Protein 9DP5 (pdb70)

InterPro domains:
  IPR002466 Adenosine deaminase/editase [PF02137] (550-855)
  IPR002466 Adenosine deaminase/editase [PS50141] (550-861)
  IPR002466 Adenosine deaminase/editase [SM00552] (503-862)
  IPR014720 Double-stranded RNA-binding domain [PS50137] (30-87)
  IPR014720 Double-stranded RNA-binding domain [PS50137] (182-218)
  IPR014720 Double-stranded RNA-binding domain [PS50137] (241-313)
  IPR014720 Double-stranded RNA-binding domain [PS50137] (417-479)
  IPR014720 Double-stranded RNA-binding domain [SM00358] (31-88)
  IPR014720 Double-stranded RNA-binding domain [SM00358] (157-217)
  IPR014720 Double-stranded RNA-binding domain [SM00358] (248-312)
  IPR014720 Double-stranded RNA-binding domain [SM00358] (328-389)
  IPR014720 Double-stranded RNA-binding domain [SM00358] (418-478)

Sequence (699 aa):
KNEISAEFSDSIADAVQNRFAALLQDENQSKVIAAFVLCIYEGEDVAPKLKVISIGTGTKCISGEQIGQKGETLNDCHGEIIACRGFRRQFLYDELVKSLQKKTDVIFKSKGNGKFVLKPNIKVYLYINTAPCGDGRRVFSLHVNKTAGMLRTKIENGQGTIPVPEERLRTMSCSDKILKWNVLGVQGALLSLFIEPIYLHGIVVGLHYNYDTLKRALIKRIAKMDSFSQPYQLNLPSLGHPSKIDAVRDTSKSTSNSFNWYYGQNTVEAVNSITGQTVIQTPSRLCKLAFFDKLRLVISLSSNRFAFQTYHDAKMLAKEYQSTKEYFFKALSESLCGKWIGKPYEHDMFGYDEPKNEISAEFSDSIADAVQNRFAALLNQSKVIAAFVLCIYEGEDVAPKLKVISIGTGTKCISGEQIGQKGETLNDCHGEIIACRGFRQFLYDELVKSLQKKTDVIFKSKGNGKFVLKPNIKVYLYINTAPCGDGRVFSLHKTAGMLRTKIENGQGTIPVPEGERLRTMSCSDKILKWNVLGVQGALLSLFIEPIYLHGIVVGLHYNYDTLKRALIKRIAKMDSFSQPYQLNLPSLGHPSKIDAVRDTSKSTSNSFNWYYGQNTVEAVNSITGQTVIQTPSRLCKLAFFDKLRLVISLSSNRFAFQTYHDAKMLAKEYQSTKEYFFKALSESLCGKWIGKPYEHDMFGY

Solvent-accessible surface area: 30904 Å² total; per-residue (Å²): 164,80,74,22,58,52,132,43,0,50,49,0,15,81,22,4,97,95,86,18,72,70,38,41,89,114,81,97,137,24,71,6,26,0,0,0,0,2,0,28,61,138,25,168,129,81,88,30,135,44,75,11,1,0,3,0,1,4,8,13,5,13,37,42,131,77,34,21,125,139,4,40,18,3,27,5,0,10,0,2,9,0,0,0,38,2,1,41,5,6,0,3,37,15,0,17,82,12,38,80,181,106,124,138,19,16,5,96,84,98,82,87,78,52,30,40,28,61,94,59,13,65,2,11,0,17,0,12,6,0,0,2,0,0,0,54,0,23,22,115,166,77,78,128,7,13,10,13,0,0,1,12,61,146,39,2,71,20,0,49,13,2,79,152,178,194,91,68,11,5,0,0,0,0,42,0,1,47,20,0,0,0,2,2,2,18,6,10,2,4,29,16,1,13,18,5,36,1,81,0,0,0,0,2,11,73,13,53,24,79,5,0,80,49,0,0,10,89,20,16,67,89,2,105,87,48,81,167,37,6,90,45,14,110,4,20,1,0,32,3,57,182,50,67,47,70,132,121,100,112,146,22,24,43,51,0,42,2,16,7,97,64,51,158,74,43,26,27,0,46,1,60,37,0,40,16,85,132,144,53,60,3,40,0,2,35,32,20,10,1,58,35,1,75,72,0,32,87,77,23,119,101,220,57,92,47,154,22,11,22,45,0,54,97,72,6,168,83,13,13,68,11,42,98,46,0,43,100,0,0,31,90,43,135,9,8,143,39,30,45,53,43,134,110,45,18,86,17,36,191,164,157,63,124,66,76,21,51,18,2,27,0,2,0,0,16,5,16,4,82,30,93,26,65,76,41,82,132,104,18,59,15,25,0,0,0,0,2,0,31,48,145,28,127,35,42,9,11,140,26,92,13,0,0,5,0,0,3,13,37,4,12,42,25,137,78,40,37,103,108,4,55,17,2,28,5,0,11,0,5,11,0,0,3,53,1,1,53,4,6,0,3,37,13,0,19,72,11,42,84,187,105,125,125,16,16,4,97,83,103,73,82,48,47,31,38,28,64,94,59,12,67,1,12,0,16,0,11,3,4,0,18,5,0,0,79,28,117,51,184,122,140,63,30,9,42,0,29,0,7,48,135,27,4,82,40,19,73,47,7,64,210,93,78,99,55,55,11,4,0,0,0,0,41,0,2,44,13,3,5,0,1,0,2,4,5,10,1,4,19,7,1,20,19,5,35,2,84,0,0,0,0,1,28,85,44,66,15,106,5,0,36,38,0,0,5,77,23,3,91,64,2,111,95,43,76,141,39,4,61,44,17,111,3,14,0,0,74,2,36,63,76,95,78,49,52,111,80,129,54,34,44,36,58,0,64,2,14,8,100,64,51,159,75,54,25,26,0,51,1,63,37,0,39,13,78,126,155,54,59,2,42,0,2,32,42,21,9,4,63,36,0,110,70,0,38,91,69,19,109,67,233,48,88,50,115,19,11,18,55,0,53,71,53,6,150,89,11,10,66,9,47,104,72,0,50,130,7,0,23,137,50,146,8,18,124,39,33,40,56,42,129,108,38,17,96,11,26,201

B-factor: mean 54.55, std 26.07, range [22.96, 154.99]

Nearest PDB structures (foldseek):
  1zy7-assembly2_B  TM=9.097E-01  e=3.286E-39  Homo sapiens
  7kfn-assembly1_D  TM=9.140E-01  e=6.402E-39  Homo sapiens
  8e0f-assembly1_B  TM=9.165E-01  e=2.289E-37  Homo sapiens
  1zy7-assembly1_A  TM=9.169E-01  e=3.499E-37  Homo sapiens
  9d5k-assembly1_B  TM=9.097E-01  e=2.028E-37  Homo sapiens

Structure (mmCIF, N/CA/C/O backbone):
data_9DP5
#
_entry.id   9DP5
#
_cell.length_a   49.400
_cell.length_b   49.440
_cell.length_c   83.040
_cell.angle_alpha   83.109
_cell.angle_beta   80.171
_cell.angle_gamma   71.060
#
_symmetry.space_group_name_H-M   'P 1'
#
loop_
_entity.id
_entity.type
_entity.pdbx_description
1 polymer 'Double-stranded RNA-specific editase Adar-like'
2 non-polymer 'ZINC ION'
3 non-polymer 'INOSITOL HEXAKISPHOSPHATE'
4 non-polymer 1,2-ETHANEDIOL
5 non-polymer 'CHLORIDE ION'
6 water water
#
loop_
_atom_site.group_PDB
_atom_site.id
_atom_site.type_symbol
_atom_site.label_atom_id
_atom_site.label_alt_id
_atom_site.label_comp_id
_atom_site.label_asym_id
_atom_site.label_entity_id
_atom_site.label_seq_id
_atom_site.pdbx_PDB_ins_code
_atom_site.Cartn_x
_atom_site.Cartn_y
_atom_site.Cartn_z
_atom_site.occupancy
_atom_site.B_iso_or_equiv
_atom_site.auth_seq_id
_atom_site.auth_comp_id
_atom_site.auth_asym_id
_atom_site.auth_atom_id
_atom_site.pdbx_PDB_model_num
ATOM 1 N N . LYS A 1 6 ? -7.802 13.999 73.350 1.000 83.978 497 LYS A N 1
ATOM 2 C CA . LYS A 1 6 ? -6.345 14.308 73.411 1.000 79.421 497 LYS A CA 1
ATOM 3 C C . LYS A 1 6 ? -5.980 14.856 74.790 1.000 76.273 497 LYS A C 1
ATOM 4 O O . LYS A 1 6 ? -5.487 14.108 75.623 1.000 91.069 497 LYS A O 1
ATOM 10 N N . ASN A 1 7 ? -6.202 16.152 75.034 1.000 66.729 498 ASN A N 1
ATOM 11 C CA . ASN A 1 7 ? -5.988 16.757 76.343 1.000 56.002 498 ASN A CA 1
ATOM 12 C C . ASN A 1 7 ? -4.536 17.228 76.497 1.000 48.329 498 ASN A C 1
ATOM 13 O O . ASN A 1 7 ? -3.822 16.902 77.472 1.000 46.699 498 ASN A O 1
ATOM 18 N N . GLU A 1 8 ? -4.136 18.075 75.541 1.000 43.089 499 GLU A N 1
ATOM 19 C CA . GLU A 1 8 ? -2.784 18.594 75.451 1.000 38.805 499 GLU A CA 1
ATOM 20 C C . GLU A 1 8 ? -2.837 20.097 75.696 1.000 36.001 499 GLU A C 1
ATOM 21 O O . GLU A 1 8 ? -3.662 20.796 75.107 1.000 38.831 499 GLU A O 1
ATOM 27 N N . ILE A 1 9 ? -1.994 20.584 76.606 1.000 31.362 500 ILE A N 1
ATOM 28 C CA . ILE A 1 9 ? -1.799 22.005 76.809 1.000 30.187 500 ILE A CA 1
ATOM 29 C C . ILE A 1 9 ? -1.265 22.627 75.508 1.000 29.668 500 ILE A C 1
ATOM 30 O O . ILE A 1 9 ? -0.409 22.049 74.840 1.000 31.392 500 ILE A O 1
ATOM 35 N N . SER A 1 10 ? -1.706 23.833 75.167 1.000 29.043 501 SER A N 1
ATOM 36 C CA . SER A 1 10 ? -1.230 24.512 73.968 1.000 29.465 501 SER A CA 1
ATOM 37 C C . SER A 1 10 ? 0.258 24.815 74.089 1.000 28.264 501 SER A C 1
ATOM 38 O O . SER A 1 10 ? 0.792 24.998 75.179 1.000 25.911 501 SER A O 1
ATOM 41 N N . ALA A 1 11 ? 0.926 24.975 72.949 1.000 29.047 502 ALA A N 1
ATOM 42 C CA . ALA A 1 11 ? 2.328 25.352 72.957 1.000 28.742 502 ALA A CA 1
ATOM 43 C C . ALA A 1 11 ? 2.502 26.704 73.626 1.000 28.442 502 ALA A C 1
ATOM 44 O O . ALA A 1 11 ? 3.505 26.914 74.298 1.000 29.062 502 ALA A O 1
ATOM 46 N N . GLU A 1 12 ? 1.566 27.628 73.411 1.000 28.785 503 GLU A N 1
ATOM 47 C CA . GLU A 1 12 ? 1.727 28.971 73.957 1.000 29.590 503 GLU A CA 1
ATOM 48 C C . GLU A 1 12 ? 1.722 28.901 75.482 1.000 28.460 503 GLU A C 1
ATOM 49 O O . GLU A 1 12 ? 2.557 29.535 76.140 1.000 28.767 503 GLU A O 1
ATOM 55 N N . PHE A 1 13 ? 0.817 28.100 76.050 1.000 29.078 504 PHE A N 1
ATOM 56 C CA . PHE A 1 13 ? 0.718 28.033 77.520 1.000 29.179 504 PHE A CA 1
ATOM 57 C C . PHE A 1 13 ? 1.896 27.236 78.100 1.000 26.411 504 PHE A C 1
ATOM 58 O O . PHE A 1 13 ? 2.515 27.627 79.097 1.000 25.663 504 PHE A O 1
ATOM 66 N N . SER A 1 14 ? 2.337 26.182 77.416 1.000 26.105 505 SER A N 1
ATOM 67 C CA . SER A 1 14 ? 3.523 25.450 77.879 1.000 25.380 505 SER A CA 1
ATOM 68 C C . SER A 1 14 ? 4.761 26.343 77.865 1.000 26.643 505 SER A C 1
ATOM 69 O O . SER A 1 14 ? 5.593 26.265 78.765 1.000 26.251 505 SER A O 1
ATOM 72 N N . ASP A 1 15 ? 4.888 27.188 76.824 1.000 27.688 506 ASP A N 1
ATOM 73 C CA . ASP A 1 15 ? 5.976 28.152 76.754 1.000 29.477 506 ASP A CA 1
ATOM 74 C C . ASP A 1 15 ? 5.867 29.200 77.853 1.000 28.934 506 ASP A C 1
ATOM 75 O O . ASP A 1 15 ? 6.871 29.623 78.416 1.000 28.458 506 ASP A O 1
ATOM 80 N N . SER A 1 16 ? 4.627 29.597 78.177 1.000 29.477 507 SER A N 1
ATOM 81 C CA . SER A 1 16 ? 4.423 30.496 79.306 1.000 29.999 507 SER A CA 1
ATOM 82 C C . SER A 1 16 ? 4.978 29.860 80.593 1.000 30.222 507 SER A C 1
ATOM 83 O O . SER A 1 16 ? 5.717 30.500 81.350 1.000 31.445 507 SER A O 1
ATOM 86 N N . ILE A 1 17 ? 4.641 28.592 80.853 1.000 29.969 508 ILE A N 1
ATOM 87 C CA .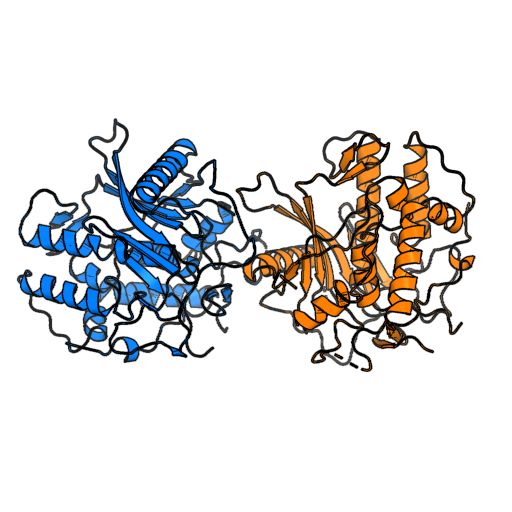 ILE A 1 17 ? 5.107 27.928 82.077 1.000 29.202 508 ILE A CA 1
ATOM 88 C C . ILE A 1 17 ? 6.630 27.804 82.050 1.000 29.548 508 ILE A C 1
ATOM 89 O O . ILE A 1 17 ? 7.282 28.170 83.023 1.000 28.160 508 ILE A O 1
ATOM 94 N N . ALA A 1 18 ? 7.184 27.356 80.907 1.000 29.812 509 ALA A N 1
ATOM 95 C CA . ALA A 1 18 ? 8.621 27.167 80.804 1.000 31.058 509 ALA A CA 1
ATOM 96 C C . ALA A 1 18 ? 9.360 28.489 80.964 1.000 32.510 509 ALA A C 1
ATOM 97 O O . ALA A 1 18 ? 10.400 28.532 81.614 1.000 32.815 509 ALA A O 1
ATOM 99 N N . ASP A 1 19 ? 8.803 29.565 80.404 1.000 34.428 510 ASP A N 1
ATOM 100 C CA . ASP A 1 19 ? 9.397 30.894 80.517 1.000 36.732 510 ASP A CA 1
ATOM 101 C C . ASP A 1 19 ? 9.471 31.337 81.980 1.000 33.872 510 ASP A C 1
ATOM 102 O O . ASP A 1 19 ? 10.466 31.899 82.403 1.000 33.476 510 ASP A O 1
ATOM 107 N N . ALA A 1 20 ? 8.392 31.142 82.747 1.000 32.685 511 ALA A N 1
ATOM 108 C CA . ALA A 1 20 ? 8.377 31.599 84.135 1.000 32.309 511 ALA A CA 1
ATOM 109 C C . ALA A 1 20 ? 9.407 30.820 84.956 1.000 31.851 511 ALA A C 1
ATOM 110 O O . ALA A 1 20 ? 10.108 31.413 85.792 1.000 32.294 511 ALA A O 1
ATOM 112 N N . VAL A 1 21 ? 9.543 29.511 84.679 1.000 30.255 512 VAL A N 1
ATOM 113 C CA . VAL A 1 21 ? 10.537 28.709 85.375 1.000 31.670 512 VAL A CA 1
ATOM 114 C C . VAL A 1 21 ? 11.939 29.198 85.021 1.000 34.759 512 VAL A C 1
ATOM 115 O O . VAL A 1 21 ? 12.775 29.345 85.908 1.000 35.863 512 VAL A O 1
ATOM 119 N N . GLN A 1 22 ? 12.180 29.462 83.730 1.000 37.339 513 GLN A N 1
ATOM 120 C CA . GLN A 1 22 ? 13.460 29.986 83.267 1.000 43.083 513 GLN A CA 1
ATOM 121 C C . GLN A 1 22 ? 13.788 31.297 83.987 1.000 44.470 513 GLN A C 1
ATOM 122 O O . GLN A 1 22 ? 14.901 31.474 84.465 1.000 44.633 513 GLN A O 1
ATOM 128 N N . ASN A 1 23 ? 12.826 32.218 84.098 1.000 44.720 514 ASN A N 1
ATOM 129 C CA . ASN A 1 23 ? 13.111 33.510 84.714 1.000 48.484 514 ASN A CA 1
ATOM 130 C C . ASN A 1 23 ? 13.488 33.359 86.192 1.000 46.672 514 ASN A C 1
ATOM 131 O O . ASN A 1 23 ? 14.416 34.000 86.672 1.000 46.197 514 ASN A O 1
ATOM 136 N N . ARG A 1 24 ? 12.763 32.507 86.922 1.000 45.754 515 ARG A N 1
ATOM 137 C CA . ARG A 1 24 ? 13.004 32.328 88.346 1.000 46.641 515 ARG A CA 1
ATOM 138 C C . ARG A 1 24 ? 14.369 31.666 88.539 1.000 46.849 515 ARG A C 1
ATOM 139 O O . ARG A 1 24 ? 15.152 32.085 89.388 1.000 48.169 515 ARG A O 1
ATOM 147 N N . PHE A 1 25 ? 14.677 30.670 87.709 1.000 46.199 516 PHE A N 1
ATOM 148 C CA . PHE A 1 25 ? 15.953 29.971 87.784 1.000 48.275 516 PHE A CA 1
ATOM 149 C C . PHE A 1 25 ? 17.120 30.947 87.645 1.000 48.762 516 PHE A C 1
ATOM 150 O O . PHE A 1 25 ? 18.066 30.888 88.428 1.000 50.861 516 PHE A O 1
ATOM 158 N N . ALA A 1 26 ? 17.062 31.834 86.646 1.000 47.095 517 ALA A N 1
ATOM 159 C CA . ALA A 1 26 ? 18.118 32.808 86.421 1.000 48.936 517 ALA A CA 1
ATOM 160 C C . ALA A 1 26 ? 18.221 33.806 87.571 1.000 50.301 517 ALA A C 1
ATOM 161 O O . ALA A 1 26 ? 19.299 34.327 87.814 1.000 52.722 517 ALA A O 1
ATOM 163 N N . ALA A 1 27 ? 17.105 34.107 88.244 1.000 50.867 518 ALA A N 1
ATOM 164 C CA . ALA A 1 27 ? 17.119 35.038 89.362 1.000 54.742 518 ALA A CA 1
ATOM 165 C C . ALA A 1 27 ? 17.794 34.426 90.592 1.000 58.682 518 ALA A C 1
ATOM 166 O O . ALA A 1 27 ? 18.264 35.170 91.455 1.000 61.132 518 ALA A O 1
ATOM 168 N N . LEU A 1 28 ? 17.875 33.086 90.648 1.000 60.381 519 LEU A N 1
ATOM 169 C CA . LEU A 1 28 ? 18.373 32.357 91.811 1.000 62.354 519 LEU A CA 1
ATOM 170 C C . LEU A 1 28 ? 19.821 31.900 91.652 1.000 71.203 519 LEU A C 1
ATOM 171 O O . LEU A 1 28 ? 20.589 31.972 92.611 1.000 70.963 519 LEU A O 1
ATOM 176 N N . LEU A 1 29 ? 20.155 31.339 90.481 1.000 79.365 520 LEU A N 1
ATOM 177 C CA . LEU A 1 29 ? 21.467 30.759 90.244 1.000 88.097 520 LEU A CA 1
ATOM 178 C C . LEU A 1 29 ? 22.406 31.796 89.627 1.000 103.692 520 LEU A C 1
ATOM 179 O O . LEU A 1 29 ? 22.018 32.519 88.707 1.000 108.785 520 LEU A O 1
ATOM 184 N N . GLN A 1 30 ? 23.642 31.838 90.156 1.000 114.725 521 GLN A N 1
ATOM 185 C CA . GLN A 1 30 ? 24.712 32.678 89.639 1.000 126.382 521 GLN A CA 1
ATOM 186 C C . GLN A 1 30 ? 25.187 32.137 88.290 1.000 135.698 521 GLN A C 1
ATOM 187 O O . GLN A 1 30 ? 25.414 30.935 88.155 1.000 138.780 521 GLN A O 1
ATOM 189 N N . ASP A 1 31 ? 25.353 33.045 87.315 1.000 140.706 522 ASP A N 1
ATOM 190 C CA . ASP A 1 31 ? 25.516 32.701 85.908 1.000 138.795 522 ASP A CA 1
ATOM 191 C C . ASP A 1 31 ? 26.404 31.465 85.734 1.000 135.242 522 ASP A C 1
ATOM 192 O O . ASP A 1 31 ? 27.629 31.577 85.712 1.000 137.074 522 ASP A O 1
ATOM 194 N N . GLU A 1 32 ? 25.755 30.294 85.618 1.000 126.714 523 GLU A N 1
ATOM 195 C CA . GLU A 1 32 ? 26.401 29.015 85.344 1.000 123.066 523 GLU A CA 1
ATOM 196 C C . GLU A 1 32 ? 25.328 27.929 85.249 1.000 113.997 523 GLU A C 1
ATOM 197 O O . GLU A 1 32 ? 24.536 27.783 86.178 1.000 108.725 523 GLU A O 1
ATOM 199 N N . ASN A 1 33 ? 25.299 27.182 84.133 1.000 112.730 524 ASN A N 1
ATOM 200 C CA . ASN A 1 33 ? 24.294 26.143 83.926 1.000 110.172 524 ASN A CA 1
ATOM 201 C C . ASN A 1 33 ? 24.959 24.771 83.809 1.000 101.607 524 ASN A C 1
ATOM 202 O O . ASN A 1 33 ? 25.196 24.281 82.707 1.000 101.399 524 ASN A O 1
ATOM 207 N N . GLN A 1 34 ? 25.203 24.128 84.954 1.000 92.110 525 GLN A N 1
ATOM 208 C CA . GLN A 1 34 ? 25.685 22.760 84.962 1.000 86.998 525 GLN A CA 1
ATOM 209 C C . GLN A 1 34 ? 24.570 21.795 85.366 1.000 74.159 525 GLN A C 1
ATOM 210 O O . GLN A 1 34 ? 24.786 20.590 85.358 1.000 70.768 525 GLN A O 1
ATOM 216 N N . SER A 1 35 ? 23.383 22.324 85.692 1.000 63.884 526 SER A N 1
ATOM 217 C CA . SER A 1 35 ? 22.255 21.484 86.043 1.000 57.436 526 SER A CA 1
ATOM 218 C C . SER A 1 35 ? 21.730 20.837 84.767 1.000 54.297 526 SER A C 1
ATOM 219 O O . SER A 1 35 ? 21.672 21.474 83.718 1.000 60.085 526 SER A O 1
ATOM 222 N N . LYS A 1 36 ? 21.439 19.541 84.855 1.000 48.801 527 LYS A N 1
ATOM 223 C CA . LYS A 1 36 ? 20.972 18.763 83.722 1.000 45.985 527 LYS A CA 1
ATOM 224 C C . LYS A 1 36 ? 19.455 18.597 83.829 1.000 39.706 527 LYS A C 1
ATOM 225 O O . LYS A 1 36 ? 18.779 18.620 82.813 1.000 39.037 527 LYS A O 1
ATOM 231 N N . VAL A 1 37 ? 18.936 18.340 85.037 1.000 34.984 528 VAL A N 1
ATOM 232 C CA . VAL A 1 37 ? 17.507 18.174 85.223 1.000 33.277 528 VAL A CA 1
ATOM 233 C C . VAL A 1 37 ? 17.029 19.356 86.061 1.000 31.840 528 VAL A C 1
ATOM 234 O O . VAL A 1 37 ? 17.551 19.606 87.136 1.000 32.282 528 VAL A O 1
ATOM 238 N N . ILE A 1 38 ? 16.046 20.089 85.539 1.000 30.135 529 ILE A N 1
ATOM 239 C CA . ILE A 1 38 ? 15.407 21.190 86.244 1.000 29.227 529 ILE A CA 1
ATOM 240 C C . ILE A 1 38 ? 13.909 20.908 86.297 1.000 27.365 529 ILE A C 1
ATOM 241 O O . ILE A 1 38 ? 13.281 20.660 85.266 1.000 26.205 529 ILE A O 1
ATOM 246 N N . ALA A 1 39 ? 13.340 20.980 87.501 1.000 26.461 530 ALA A N 1
ATOM 247 C CA . ALA A 1 39 ? 11.906 20.839 87.689 1.000 25.190 530 ALA A CA 1
ATOM 248 C C . ALA A 1 39 ? 11.389 21.952 88.592 1.000 25.923 530 ALA A C 1
ATOM 249 O O . ALA A 1 39 ? 12.130 22.595 89.347 1.000 26.944 530 ALA A O 1
ATOM 251 N N . ALA A 1 40 ? 10.079 22.164 88.518 1.000 26.097 531 ALA A N 1
ATOM 252 C CA . ALA A 1 40 ? 9.465 23.216 89.297 1.000 26.523 531 ALA A CA 1
ATOM 253 C C . ALA A 1 40 ? 7.995 22.913 89.488 1.000 25.131 531 ALA A C 1
ATOM 254 O O . ALA A 1 40 ? 7.328 22.351 88.600 1.000 25.382 531 ALA A O 1
ATOM 256 N N . PHE A 1 41 ? 7.474 23.444 90.575 1.000 24.287 532 PHE A N 1
ATOM 257 C CA . PHE A 1 41 ? 6.027 23.517 90.728 1.000 25.236 532 PHE A CA 1
ATOM 258 C C . PHE A 1 41 ? 5.552 24.945 90.497 1.000 26.108 532 PHE A C 1
ATOM 259 O O . PHE A 1 41 ? 6.111 25.874 91.081 1.000 26.219 532 PHE A O 1
ATOM 267 N N . VAL A 1 42 ? 4.512 25.097 89.662 1.000 27.107 533 VAL A N 1
ATOM 268 C CA . VAL A 1 42 ? 4.058 26.415 89.228 1.000 28.588 533 VAL A CA 1
ATOM 269 C C . VAL A 1 42 ? 2.573 26.573 89.554 1.000 30.325 533 VAL A C 1
ATOM 270 O O . VAL A 1 42 ? 1.751 25.725 89.183 1.000 29.746 533 VAL A O 1
ATOM 274 N N . LEU A 1 43 ? 2.254 27.627 90.327 1.000 30.998 534 LEU A N 1
ATOM 275 C CA . LEU A 1 43 ? 0.864 28.024 90.527 1.000 32.182 534 LEU A CA 1
ATOM 276 C C . LEU A 1 43 ? 0.358 28.873 89.357 1.000 32.025 534 LEU A C 1
ATOM 277 O O . LEU A 1 43 ? 0.972 29.846 88.936 1.000 33.431 534 LEU A O 1
ATOM 282 N N . CYS A 1 44 ? -0.809 28.491 88.877 1.000 30.976 535 CYS A N 1
ATOM 283 C CA . CYS A 1 44 ? -1.591 29.267 87.956 1.000 33.758 535 CYS A CA 1
ATOM 284 C C . CYS A 1 44 ? -2.819 29.836 88.673 1.000 33.643 535 CYS A C 1
ATOM 285 O O . CYS A 1 44 ? -3.755 29.089 88.960 1.000 32.111 535 CYS A O 1
ATOM 288 N N . ILE A 1 45 ? -2.807 31.158 88.922 1.000 33.930 536 ILE A N 1
ATOM 289 C CA . ILE A 1 45 ? -3.790 31.840 89.744 1.000 37.999 536 ILE A CA 1
ATOM 290 C C . ILE A 1 45 ? -4.728 32.697 88.888 1.000 40.352 536 ILE A C 1
ATOM 291 O O . ILE A 1 45 ? -4.325 33.731 88.359 1.000 40.715 536 ILE A O 1
ATOM 296 N N . TYR A 1 46 ? -6.009 32.324 88.838 1.000 41.857 537 TYR A N 1
ATOM 297 C CA . TYR A 1 46 ? -6.994 33.091 88.090 1.000 45.906 537 TYR A CA 1
ATOM 298 C C . TYR A 1 46 ? -7.617 34.156 89.000 1.000 50.063 537 TYR A C 1
ATOM 299 O O . TYR A 1 46 ? -7.916 33.897 90.165 1.000 47.033 537 TYR A O 1
ATOM 308 N N . GLU A 1 47 ? -7.752 35.369 88.450 1.000 55.009 538 GLU A N 1
ATOM 309 C CA . GLU A 1 47 ? -8.426 36.487 89.088 1.000 61.111 538 GLU A CA 1
ATOM 310 C C . GLU A 1 47 ? -9.904 36.447 88.703 1.000 64.020 538 GLU A C 1
ATOM 311 O O . GLU A 1 47 ? -10.776 36.519 89.565 1.000 73.225 538 GLU A O 1
ATOM 317 N N . GLY A 1 48 ? -10.172 36.381 87.399 1.000 60.629 539 GLY A N 1
ATOM 318 C CA . GLY A 1 48 ? -11.401 35.816 86.870 1.000 60.339 539 GLY A CA 1
ATOM 319 C C . GLY A 1 48 ? -11.045 34.797 85.792 1.000 59.188 539 GLY A C 1
ATOM 320 O O . GLY A 1 48 ? -9.876 34.692 85.408 1.000 59.470 539 GLY A O 1
ATOM 321 N N . GLU A 1 49 ? -12.040 34.059 85.284 1.000 59.335 540 GLU A N 1
ATOM 322 C CA . GLU A 1 49 ? -11.753 33.019 84.303 1.000 64.135 540 GLU A CA 1
ATOM 323 C C . GLU A 1 49 ? -11.876 33.581 82.883 1.000 61.370 540 GLU A C 1
ATOM 324 O O . GLU A 1 49 ? -11.930 32.812 81.929 1.000 61.541 540 GLU A O 1
ATOM 330 N N . ASP A 1 50 ? -11.927 34.920 82.765 1.000 55.509 541 ASP A N 1
ATOM 331 C CA . ASP A 1 50 ? -12.002 35.615 81.485 1.000 51.247 541 ASP A CA 1
ATOM 332 C C . ASP A 1 50 ? -10.647 36.234 81.103 1.00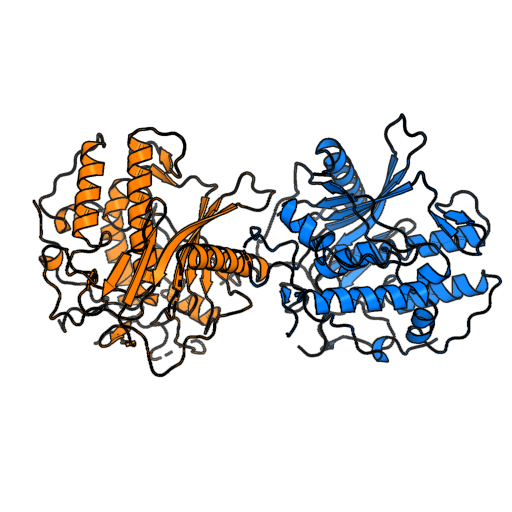0 46.523 541 ASP A C 1
ATOM 333 O O . ASP A 1 50 ? -10.428 36.522 79.932 1.000 47.807 541 ASP A O 1
ATOM 338 N N . VAL A 1 51 ? -9.756 36.453 82.079 1.000 42.401 542 VAL A N 1
ATOM 339 C CA . VAL A 1 51 ? -8.455 37.043 81.839 1.000 41.724 542 VAL A CA 1
ATOM 340 C C . VAL A 1 51 ? -7.391 35.974 82.064 1.000 40.404 542 VAL A C 1
ATOM 341 O O . VAL A 1 51 ? -7.624 34.979 82.753 1.000 42.788 542 VAL A O 1
ATOM 345 N N . ALA A 1 52 ? -6.222 36.190 81.460 1.000 38.010 543 ALA A N 1
ATOM 346 C CA . ALA A 1 52 ? -5.090 35.304 81.613 1.000 36.220 543 ALA A CA 1
ATOM 347 C C . ALA A 1 52 ? -4.747 35.148 83.092 1.000 36.282 543 ALA A C 1
ATOM 348 O O . ALA A 1 52 ? -4.855 36.085 83.880 1.000 34.833 543 ALA A O 1
ATOM 350 N N . PRO A 1 53 ? -4.267 33.962 83.505 1.000 36.635 544 PRO A N 1
ATOM 351 C CA . PRO A 1 53 ? -3.892 33.753 84.896 1.000 37.454 544 PRO A CA 1
ATOM 352 C C . PRO A 1 53 ? -2.516 34.329 85.191 1.000 39.030 544 PRO A C 1
ATOM 353 O O . PRO A 1 53 ? -1.730 34.545 84.269 1.000 39.247 544 PRO A O 1
ATOM 357 N N . LYS A 1 54 ? -2.249 34.554 86.479 1.000 40.276 545 LYS A N 1
ATOM 358 C CA . LYS A 1 54 ? -0.910 34.839 86.966 1.000 44.055 545 LYS A CA 1
ATOM 359 C C . LYS A 1 54 ? -0.187 33.509 87.235 1.000 41.286 545 LYS A C 1
ATOM 360 O O . LYS A 1 54 ? -0.744 32.626 87.884 1.000 39.081 545 LYS A O 1
ATOM 366 N N . LEU A 1 55 ? 1.047 33.396 86.725 1.000 38.041 546 LEU A N 1
ATOM 367 C CA . LEU A 1 55 ? 1.913 32.259 86.960 1.000 38.081 546 LEU A CA 1
ATOM 368 C C . LEU A 1 55 ? 2.902 32.637 88.057 1.000 39.661 546 LEU A C 1
ATOM 369 O O . LEU A 1 55 ? 3.471 33.729 88.028 1.000 40.280 546 LEU A O 1
ATOM 374 N N . LYS A 1 56 ? 3.075 31.736 89.030 1.000 39.436 547 LYS A N 1
ATOM 375 C CA . LYS A 1 56 ? 3.954 31.965 90.166 1.000 39.739 547 LYS A CA 1
ATOM 376 C C . LYS A 1 56 ? 4.706 30.661 90.460 1.000 36.487 547 LYS A C 1
ATOM 377 O O . LYS A 1 56 ? 4.098 29.635 90.786 1.000 33.417 547 LYS A O 1
ATOM 383 N N . VAL A 1 57 ? 6.032 30.706 90.271 1.000 35.257 548 VAL A N 1
ATOM 384 C CA . VAL A 1 57 ? 6.900 29.550 90.455 1.000 34.216 548 VAL A CA 1
ATOM 385 C C . VAL A 1 57 ? 7.114 29.374 91.966 1.000 33.709 548 VAL A C 1
ATOM 386 O O . VAL A 1 57 ? 7.621 30.269 92.629 1.000 33.270 548 VAL A O 1
ATOM 390 N N . ILE A 1 58 ? 6.707 28.214 92.495 1.000 33.002 549 ILE A N 1
ATOM 391 C CA . ILE A 1 58 ? 6.676 27.995 93.937 1.000 34.482 549 ILE A CA 1
ATOM 392 C C . ILE A 1 58 ? 7.896 27.212 94.401 1.000 33.516 549 ILE A C 1
ATOM 393 O O . ILE A 1 58 ? 8.417 27.475 95.496 1.000 31.773 549 ILE A O 1
ATOM 398 N N . SER A 1 59 ? 8.360 26.272 93.560 1.000 31.615 550 SER A N 1
ATOM 399 C CA . SER A 1 59 ? 9.535 25.499 93.930 1.000 31.783 550 SER A CA 1
ATOM 400 C C . SER A 1 59 ? 10.334 25.116 92.691 1.000 30.667 550 SER A C 1
ATOM 401 O O . SER A 1 59 ? 9.772 24.979 91.600 1.000 30.186 550 SER A O 1
ATOM 404 N N . ILE A 1 60 ? 11.645 24.968 92.913 1.000 30.294 551 ILE A N 1
ATOM 405 C CA . ILE A 1 60 ? 12.610 24.512 91.939 1.000 31.167 551 ILE A CA 1
ATOM 406 C C . ILE A 1 60 ? 13.463 23.425 92.586 1.000 30.065 551 ILE A C 1
ATOM 407 O O . ILE A 1 60 ? 13.883 23.548 93.737 1.000 31.132 551 ILE A O 1
ATOM 412 N N . GLY A 1 61 ? 13.727 22.371 91.810 1.000 29.118 552 GLY A N 1
ATOM 413 C CA . GLY A 1 61 ? 14.710 21.358 92.132 1.000 28.843 552 GLY A CA 1
ATOM 414 C C . GLY A 1 61 ? 15.548 20.982 90.909 1.000 29.581 552 GLY A C 1
ATOM 415 O O . GLY A 1 61 ? 15.059 20.936 89.755 1.000 29.181 552 GLY A O 1
ATOM 416 N N . THR A 1 62 ? 16.811 20.666 91.189 1.000 29.361 553 THR A N 1
ATOM 417 C CA . THR A 1 62 ? 17.688 20.056 90.214 1.000 31.115 553 THR A CA 1
ATOM 418 C C . THR A 1 62 ? 18.247 18.774 90.803 1.000 32.038 553 THR A C 1
ATOM 419 O O . THR A 1 62 ? 18.061 18.484 91.989 1.000 32.731 553 THR A O 1
ATOM 423 N N . GLY A 1 63 ? 18.896 17.997 89.941 1.000 32.856 554 GLY A N 1
ATOM 424 C CA . GLY A 1 63 ? 19.562 16.791 90.392 1.000 33.914 554 GLY A CA 1
ATOM 425 C C . GLY A 1 63 ? 19.189 15.593 89.526 1.000 34.068 554 GLY A C 1
ATOM 426 O O . GLY A 1 63 ? 18.129 15.568 88.908 1.000 34.143 554 GLY A O 1
ATOM 427 N N . THR A 1 64 ? 20.072 14.603 89.531 1.000 36.630 555 THR A N 1
ATOM 428 C CA . THR A 1 64 ? 20.024 13.446 88.649 1.000 39.275 555 THR A CA 1
ATOM 429 C C . THR A 1 64 ? 20.455 12.181 89.397 1.000 39.260 555 THR A C 1
ATOM 430 O O . THR A 1 64 ? 20.602 11.129 88.801 1.000 38.193 555 THR A O 1
ATOM 434 N N . LYS A 1 65 ? 20.624 12.263 90.718 1.000 41.234 556 LYS A N 1
ATOM 435 C CA . LYS A 1 65 ? 21.230 11.171 91.467 1.000 44.643 556 LYS A CA 1
ATOM 436 C C . LYS A 1 65 ? 20.472 10.929 92.765 1.000 43.282 556 LYS A C 1
ATOM 437 O O . LYS A 1 65 ? 19.714 11.774 93.222 1.000 40.179 556 LYS A O 1
ATOM 443 N N . CYS A 1 66 ? 20.696 9.744 93.350 1.000 47.696 557 CYS A N 1
ATOM 444 C CA . CYS A 1 66 ? 20.208 9.427 94.677 1.000 47.466 557 CYS A CA 1
ATOM 445 C C . CYS A 1 66 ? 21.264 8.640 95.455 1.000 49.671 557 CYS A C 1
ATOM 446 O O . CYS A 1 66 ? 22.368 8.376 94.995 1.000 48.396 557 CYS A O 1
ATOM 449 N N . ILE A 1 67 ? 20.903 8.292 96.679 1.000 51.101 558 ILE A N 1
ATOM 450 C CA . ILE A 1 67 ? 21.820 7.707 97.645 1.000 57.187 558 ILE A CA 1
ATOM 451 C C . ILE A 1 67 ? 21.872 6.191 97.418 1.000 62.774 558 ILE A C 1
ATOM 452 O O . ILE A 1 67 ? 20.886 5.581 97.016 1.000 62.341 558 ILE A O 1
ATOM 457 N N . SER A 1 68 ? 23.032 5.571 97.636 1.000 72.615 559 SER A N 1
ATOM 458 C CA . SER A 1 68 ? 23.078 4.133 97.879 1.000 80.886 559 SER A CA 1
ATOM 459 C C . SER A 1 68 ? 22.584 3.852 99.297 1.000 86.010 559 SER A C 1
ATOM 460 O O . SER A 1 68 ? 22.588 4.746 100.141 1.000 82.862 559 SER A O 1
ATOM 463 N N . GLY A 1 69 ? 22.211 2.593 99.565 1.000 91.908 560 GLY A N 1
ATOM 464 C CA . GLY A 1 69 ? 21.917 2.134 100.914 1.000 91.614 560 GLY A CA 1
ATOM 465 C C . GLY A 1 69 ? 23.047 2.467 101.889 1.000 92.262 560 GLY A C 1
ATOM 466 O O . GLY A 1 69 ? 22.827 2.526 103.096 1.000 89.596 560 GLY A O 1
ATOM 467 N N . GLU A 1 70 ? 24.254 2.680 101.347 1.000 95.820 561 GLU A N 1
ATOM 468 C CA . GLU A 1 70 ? 25.437 2.987 102.136 1.000 101.626 561 GLU A CA 1
ATOM 469 C C . GLU A 1 70 ? 25.207 4.178 103.071 1.000 101.103 561 GLU A C 1
ATOM 470 O O . GLU A 1 70 ? 25.317 4.035 104.290 1.000 100.637 561 GLU A O 1
ATOM 476 N N . GLN A 1 71 ? 24.877 5.351 102.513 1.000 98.153 562 GLN A N 1
ATOM 477 C CA . GLN A 1 71 ? 24.901 6.576 103.299 1.000 94.765 562 GLN A CA 1
ATOM 478 C C . GLN A 1 71 ? 23.573 6.827 104.011 1.000 91.159 562 GLN A C 1
ATOM 479 O O . GLN A 1 71 ? 23.486 7.775 104.794 1.000 88.027 562 GLN A O 1
ATOM 485 N N . ILE A 1 72 ? 22.562 5.981 103.761 1.000 89.165 563 ILE A N 1
ATOM 486 C CA . ILE A 1 72 ? 21.252 6.186 104.356 1.000 92.237 563 ILE A CA 1
ATOM 487 C C . ILE A 1 72 ? 21.408 6.264 105.872 1.000 95.699 563 ILE A C 1
ATOM 488 O O . ILE A 1 72 ? 21.997 5.378 106.488 1.000 106.551 563 ILE A O 1
ATOM 493 N N . GLY A 1 73 ? 20.900 7.356 106.455 1.000 91.973 564 GLY A N 1
ATOM 494 C CA . GLY A 1 73 ? 20.804 7.491 107.896 1.000 92.989 564 GLY A CA 1
ATOM 495 C C . GLY A 1 73 ? 19.493 6.891 108.399 1.000 94.582 564 GLY A C 1
ATOM 496 O O . GLY A 1 73 ? 18.762 6.250 107.646 1.000 96.016 564 GLY A O 1
ATOM 497 N N . GLN A 1 74 ? 19.215 7.087 109.692 1.000 97.665 565 GLN A N 1
ATOM 498 C CA . GLN A 1 74 ? 18.000 6.569 110.302 1.000 93.350 565 GLN A CA 1
ATOM 499 C C . GLN A 1 74 ? 17.462 7.560 111.338 1.000 85.239 565 GLN A C 1
ATOM 500 O O . GLN A 1 74 ? 16.634 7.188 112.170 1.000 83.386 565 GLN A O 1
ATOM 506 N N . LYS A 1 75 ? 17.925 8.819 111.256 1.000 77.111 566 LYS A N 1
ATOM 507 C CA . LYS A 1 75 ? 17.358 9.930 112.001 1.000 73.110 566 LYS A CA 1
ATOM 508 C C . LYS A 1 75 ? 16.512 10.826 111.093 1.000 63.534 566 LYS A C 1
ATOM 509 O O . LYS A 1 75 ? 16.024 11.872 111.531 1.000 59.648 566 LYS A O 1
ATOM 515 N N . GLY A 1 76 ? 16.332 10.431 109.826 1.000 56.804 567 GLY A N 1
ATOM 516 C CA . GLY A 1 76 ? 15.552 11.226 108.894 1.000 51.678 567 GLY A CA 1
ATOM 517 C C . GLY A 1 76 ? 16.275 12.505 108.487 1.000 49.055 567 GLY A C 1
ATOM 518 O O . GLY A 1 76 ? 15.629 13.463 108.093 1.000 49.103 567 GLY A O 1
ATOM 519 N N . GLU A 1 77 ? 17.608 12.483 108.530 1.000 48.166 568 GLU A N 1
ATOM 520 C CA . GLU A 1 77 ? 18.446 13.622 108.199 1.000 49.229 568 GLU A CA 1
ATOM 521 C C . GLU A 1 77 ? 19.138 13.441 106.845 1.000 47.357 568 GLU A C 1
ATOM 522 O O . GLU A 1 77 ? 20.051 14.194 106.528 1.000 46.387 568 GLU A O 1
ATOM 528 N N . THR A 1 78 ? 18.707 12.451 106.051 1.000 46.472 569 THR A N 1
ATOM 529 C CA . THR A 1 78 ? 19.340 12.127 104.777 1.000 45.494 569 THR A CA 1
ATOM 530 C C . THR A 1 78 ? 18.280 12.083 103.682 1.000 41.523 569 THR A C 1
ATOM 531 O O . THR A 1 78 ? 17.237 11.464 103.846 1.000 39.326 569 THR A O 1
ATOM 535 N N . LEU A 1 79 ? 18.542 12.778 102.564 1.000 39.561 570 LEU A N 1
ATOM 536 C CA . LEU A 1 79 ? 17.648 12.750 101.416 1.000 36.896 570 LEU A CA 1
ATOM 537 C C . LEU A 1 79 ? 17.866 11.455 100.645 1.000 36.458 570 LEU A C 1
ATOM 538 O O . LEU A 1 79 ? 18.988 11.149 100.257 1.000 37.571 570 LEU A O 1
ATOM 543 N N . ASN A 1 80 ? 16.787 10.699 100.430 1.000 35.409 571 ASN A N 1
ATOM 544 C CA . ASN A 1 80 ? 16.856 9.455 99.690 1.000 35.404 571 ASN A CA 1
ATOM 545 C C . ASN A 1 80 ? 16.972 9.683 98.186 1.000 34.585 571 ASN A C 1
ATOM 546 O O . ASN A 1 80 ? 17.557 8.855 97.500 1.000 35.593 571 ASN A O 1
ATOM 551 N N . ASP A 1 81 ? 16.360 10.750 97.659 1.000 32.457 572 ASP A N 1
ATOM 552 C CA . ASP A 1 81 ? 16.193 10.902 96.220 1.000 30.798 572 ASP A CA 1
ATOM 553 C C . ASP A 1 81 ? 16.384 12.372 95.850 1.000 29.839 572 ASP A C 1
ATOM 554 O O . ASP A 1 81 ? 15.611 13.230 96.262 1.000 28.390 572 ASP A O 1
ATOM 559 N N . CYS A 1 82 ? 17.427 12.657 95.066 1.000 30.319 573 CYS A N 1
ATOM 560 C CA . CYS A 1 82 ? 17.706 14.028 94.675 1.000 31.126 573 CYS A CA 1
ATOM 561 C C . CYS A 1 82 ? 17.488 14.258 93.182 1.000 30.501 573 CYS A C 1
ATOM 562 O O . CYS A 1 82 ? 18.086 15.190 92.616 1.000 31.211 573 CYS A O 1
ATOM 565 N N . HIS A 1 83 ? 16.613 13.464 92.538 1.000 29.761 574 HIS A N 1
ATOM 566 C CA . HIS A 1 83 ? 16.198 13.841 91.183 1.000 28.664 574 HIS A CA 1
ATOM 567 C C . HIS A 1 83 ? 15.413 15.138 91.264 1.000 27.526 574 HIS A C 1
ATOM 568 O O . HIS A 1 83 ? 14.561 15.288 92.130 1.000 26.459 574 HIS A O 1
ATOM 575 N N . GLY A 1 84 ? 15.699 16.079 90.344 1.000 27.988 575 GLY A N 1
ATOM 576 C CA . GLY A 1 84 ? 15.106 17.412 90.397 1.000 26.244 575 GLY A CA 1
ATOM 577 C C . GLY A 1 84 ? 13.589 17.409 90.576 1.000 24.996 575 GLY A C 1
ATOM 578 O O . GLY A 1 84 ? 13.072 18.232 91.311 1.000 24.149 575 GLY A O 1
ATOM 579 N N . GLU A 1 85 ? 12.853 16.520 89.911 1.000 25.080 576 GLU A N 1
ATOM 580 C CA . GLU A 1 85 ? 11.405 16.499 90.044 1.000 24.717 576 GLU A CA 1
ATOM 581 C C . GLU A 1 85 ? 10.917 16.224 91.473 1.000 24.216 576 GLU A C 1
ATOM 582 O O . GLU A 1 85 ? 9.919 16.792 91.921 1.000 23.690 576 GLU A O 1
ATOM 588 N N . ILE A 1 86 ? 11.578 15.293 92.158 1.000 24.916 577 ILE A N 1
ATOM 589 C CA . ILE A 1 86 ? 11.279 14.902 93.536 1.000 25.093 577 ILE A CA 1
ATOM 590 C C . ILE A 1 86 ? 11.686 16.011 94.497 1.000 25.643 577 ILE A C 1
ATOM 591 O O . ILE A 1 86 ? 10.979 16.295 95.478 1.000 25.956 577 ILE A O 1
ATOM 596 N N . ILE A 1 87 ? 12.840 16.638 94.227 1.000 26.381 578 ILE A N 1
ATOM 597 C CA . ILE A 1 87 ? 13.314 17.735 95.049 1.000 26.835 578 ILE A CA 1
ATOM 598 C C . ILE A 1 87 ? 12.343 18.904 94.937 1.000 27.310 578 ILE A C 1
ATOM 599 O O . ILE A 1 87 ? 11.994 19.495 95.957 1.000 25.740 578 ILE A O 1
ATOM 604 N N . ALA A 1 88 ? 11.829 19.167 93.715 1.000 27.090 579 ALA A N 1
ATOM 605 C CA . ALA A 1 88 ? 10.839 20.226 93.523 1.000 26.866 579 ALA A CA 1
ATOM 606 C C . ALA A 1 88 ? 9.570 19.958 94.341 1.000 27.313 579 ALA A C 1
ATOM 607 O O . ALA A 1 88 ? 8.950 20.905 94.844 1.000 27.400 579 ALA A O 1
ATOM 609 N N . CYS A 1 89 ? 9.126 18.690 94.388 1.000 27.754 580 CYS A N 1
ATOM 610 C CA . CYS A 1 89 ? 7.919 18.337 95.125 1.000 28.238 580 CYS A CA 1
ATOM 611 C C . CYS A 1 89 ? 8.095 18.537 96.634 1.000 29.844 580 CYS A C 1
ATOM 612 O O . CYS A 1 89 ? 7.171 18.977 97.342 1.000 30.463 580 CYS A O 1
ATOM 615 N N . ARG A 1 90 ? 9.277 18.175 97.137 1.000 29.083 581 ARG A N 1
ATOM 616 C CA . ARG A 1 90 ? 9.554 18.318 98.556 1.000 29.688 581 ARG A CA 1
ATOM 617 C C . ARG A 1 90 ? 9.471 19.791 98.930 1.000 31.357 581 ARG A C 1
ATOM 618 O O . ARG A 1 90 ? 8.801 20.155 99.895 1.000 34.398 581 ARG A O 1
ATOM 626 N N . GLY A 1 91 ? 10.146 20.648 98.162 1.000 32.316 582 GLY A N 1
ATOM 627 C CA . GLY A 1 91 ? 10.063 22.085 98.384 1.000 32.262 582 GLY A CA 1
ATOM 628 C C . GLY A 1 91 ? 8.624 22.598 98.332 1.000 32.021 582 GLY A C 1
ATOM 629 O O . GLY A 1 91 ? 8.211 23.451 99.119 1.000 34.794 582 GLY A O 1
ATOM 630 N N . PHE A 1 92 ? 7.853 22.126 97.366 1.000 33.689 583 PHE A N 1
ATOM 631 C CA . PHE A 1 92 ? 6.459 22.511 97.314 1.000 32.685 583 PHE A CA 1
ATOM 632 C C . PHE A 1 92 ? 5.727 22.052 98.583 1.000 33.653 583 PHE A C 1
ATOM 633 O O . PHE A 1 92 ? 4.781 22.719 98.997 1.000 33.745 583 PHE A O 1
ATOM 641 N N . ARG A 1 93 ? 6.104 20.891 99.148 1.000 32.747 584 ARG A N 1
ATOM 642 C CA A ARG A 1 93 ? 5.500 20.403 100.382 0.470 33.652 584 ARG A CA 1
ATOM 643 C CA B ARG A 1 93 ? 5.501 20.404 100.383 0.530 33.268 584 ARG A CA 1
ATOM 644 C C . ARG A 1 93 ? 5.813 21.368 101.530 1.000 35.185 584 ARG A C 1
ATOM 645 O O . ARG A 1 93 ? 4.938 21.686 102.336 1.000 35.532 584 ARG A O 1
ATOM 660 N N . GLN A 1 94 ? 7.067 21.824 101.621 1.000 36.783 585 GLN A N 1
ATOM 661 C CA . GLN A 1 94 ? 7.442 22.782 102.654 1.000 39.650 585 GLN A CA 1
ATOM 662 C C . GLN A 1 94 ? 6.600 24.046 102.525 1.000 40.350 585 GLN A C 1
ATOM 663 O O . GLN A 1 94 ? 6.162 24.591 103.533 1.000 41.484 585 GLN A O 1
ATOM 669 N N . PHE A 1 95 ? 6.416 24.512 101.287 1.000 39.010 586 PHE A N 1
ATOM 670 C CA . PHE A 1 95 ? 5.557 25.645 101.006 1.000 40.064 586 PHE A CA 1
ATOM 671 C C . PHE A 1 95 ? 4.144 25.390 101.529 1.000 40.142 586 PHE A C 1
ATOM 672 O O . PHE A 1 95 ? 3.555 26.256 102.174 1.000 42.724 586 PHE A O 1
ATOM 680 N N . LEU A 1 96 ? 3.585 24.226 101.212 1.000 38.855 587 LEU A N 1
ATOM 681 C CA . LEU A 1 96 ? 2.264 23.865 101.693 1.000 39.928 587 LEU A CA 1
ATOM 682 C C . LEU A 1 96 ? 2.220 23.982 103.221 1.000 43.745 587 LEU A C 1
ATOM 683 O O . LEU A 1 96 ? 1.270 24.562 103.752 1.000 47.841 587 LEU A O 1
ATOM 688 N N . TYR A 1 97 ? 3.257 23.490 103.916 1.000 44.434 588 TYR A N 1
ATOM 689 C CA . TYR A 1 97 ? 3.316 23.557 105.370 1.000 46.238 588 TYR A CA 1
ATOM 690 C C . TYR A 1 97 ? 3.266 25.011 105.832 1.000 48.622 588 TYR A C 1
ATOM 691 O O . TYR A 1 97 ? 2.472 25.338 106.708 1.000 49.875 588 TYR A O 1
ATOM 700 N N . ASP A 1 98 ? 4.140 25.857 105.271 1.000 48.474 589 ASP A N 1
ATOM 701 C CA . ASP A 1 98 ? 4.211 27.265 105.634 1.000 50.548 589 ASP A CA 1
ATOM 702 C C . ASP A 1 98 ? 2.861 27.945 105.419 1.000 51.164 589 ASP A C 1
ATOM 703 O O 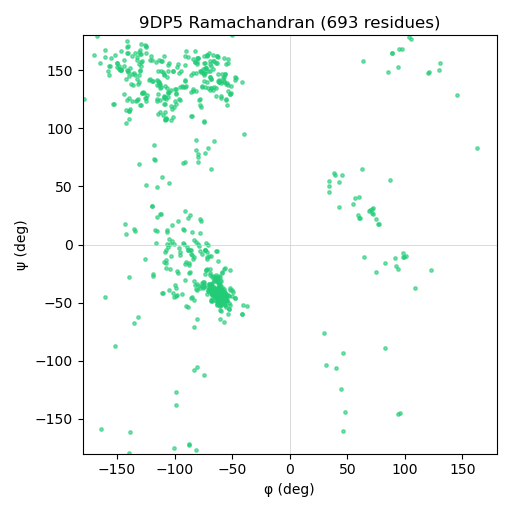. ASP A 1 98 ? 2.426 28.732 106.257 1.000 52.627 589 ASP A O 1
ATOM 708 N N . GLU A 1 99 ? 2.187 27.598 104.323 1.000 49.990 590 GLU A N 1
ATOM 709 C CA . GLU A 1 99 ? 0.886 28.172 104.017 1.000 51.157 590 GLU A CA 1
ATOM 710 C C . GLU A 1 99 ? -0.147 27.697 105.033 1.000 52.795 590 GLU A C 1
ATOM 711 O O . GLU A 1 99 ? -0.990 28.487 105.481 1.000 52.319 590 GLU A O 1
ATOM 717 N N . LEU A 1 100 ? -0.053 26.406 105.388 1.000 53.404 591 LEU A N 1
ATOM 718 C CA . LEU A 1 100 ? -0.939 25.790 106.366 1.000 54.223 591 LEU A CA 1
ATOM 719 C C . LEU A 1 100 ? -0.795 26.476 107.729 1.000 55.849 591 LEU A C 1
ATOM 720 O O . LEU A 1 100 ? -1.787 26.677 108.431 1.000 54.465 591 LEU A O 1
ATOM 725 N N . VAL A 1 101 ? 0.439 26.839 108.095 1.000 56.853 592 VAL A N 1
ATOM 726 C CA . VAL A 1 101 ? 0.687 27.545 109.337 1.000 61.428 592 VAL A CA 1
ATOM 727 C C . VAL A 1 101 ? -0.066 28.870 109.293 1.000 64.084 592 VAL A C 1
ATOM 728 O O . VAL A 1 101 ? -0.891 29.127 110.167 1.000 65.070 592 VAL A O 1
ATOM 732 N N . LYS A 1 102 ? 0.204 29.677 108.258 1.000 63.904 593 LYS A N 1
ATOM 733 C CA . LYS A 1 102 ? -0.458 30.959 108.068 1.000 64.040 593 LYS A CA 1
ATOM 734 C C . LYS A 1 102 ? -1.970 30.821 108.230 1.000 64.924 593 LYS A C 1
ATOM 735 O O . LYS A 1 102 ? -2.589 31.628 108.929 1.000 67.211 593 LYS A O 1
ATOM 741 N N . SER A 1 103 ? -2.556 29.796 107.599 1.000 61.807 594 SER A N 1
ATOM 742 C CA . SER A 1 103 ? -3.996 29.598 107.650 1.000 61.818 594 SER A CA 1
ATOM 743 C C . SER A 1 103 ? -4.448 29.324 109.085 1.000 64.918 594 SER A C 1
ATOM 744 O O . SER A 1 103 ? -5.556 29.706 109.461 1.000 65.552 594 SER A O 1
ATOM 747 N N . LEU A 1 104 ? -3.583 28.665 109.874 1.000 64.353 595 LEU A N 1
ATOM 748 C CA . LEU A 1 104 ? -3.907 28.292 111.241 1.000 66.461 595 LEU A CA 1
ATOM 749 C C . LEU A 1 104 ? -3.749 29.496 112.171 1.000 69.965 595 LEU A C 1
ATOM 750 O O . LEU A 1 104 ? -4.541 29.656 113.100 1.000 70.437 595 LEU A O 1
ATOM 755 N N . GLN A 1 105 ? -2.745 30.338 111.880 1.000 71.253 596 GLN A N 1
ATOM 756 C CA . GLN A 1 105 ? -2.591 31.654 112.478 1.000 74.422 596 GLN A CA 1
ATOM 757 C C . GLN A 1 105 ? -3.562 32.646 111.819 1.000 79.182 596 GLN A C 1
ATOM 758 O O . GLN A 1 105 ? -3.324 33.854 111.845 1.000 80.955 596 GLN A O 1
ATOM 764 N N . LYS A 1 106 ? -4.637 32.123 111.200 1.000 80.394 597 LYS A N 1
ATOM 765 C CA . LYS A 1 106 ? -5.729 32.901 110.616 1.000 82.027 597 LYS A CA 1
ATOM 766 C C . LYS A 1 106 ? -5.252 34.134 109.838 1.000 81.089 597 LYS A C 1
ATOM 767 O O . LYS A 1 106 ? -5.753 35.240 110.043 1.000 82.545 597 LYS A O 1
ATOM 773 N N . LYS A 1 107 ? -4.344 33.934 108.882 1.000 80.082 598 LYS A N 1
ATOM 774 C CA . LYS A 1 107 ? -3.945 35.011 107.989 1.000 82.486 598 LYS A CA 1
ATOM 775 C C . LYS A 1 107 ? -4.858 34.987 106.766 1.000 81.533 598 LYS A C 1
ATOM 776 O O . LYS A 1 107 ? -5.562 34.000 106.555 1.000 80.575 598 LYS A O 1
ATOM 782 N N . THR A 1 108 ? -4.822 36.063 105.969 1.000 83.082 599 THR A N 1
ATOM 783 C CA . THR A 1 108 ? -5.705 36.199 104.816 1.000 82.993 599 THR A CA 1
ATOM 784 C C . THR A 1 108 ? -4.976 35.815 103.530 1.000 78.864 599 THR A C 1
ATOM 785 O O . THR A 1 108 ? -5.553 35.121 102.691 1.000 79.151 599 THR A O 1
ATOM 789 N N . ASP A 1 109 ? -3.731 36.290 103.360 1.000 77.202 600 ASP A N 1
ATOM 790 C CA . ASP A 1 109 ? -2.956 36.025 102.152 1.000 75.740 600 ASP A CA 1
ATOM 791 C C . ASP A 1 109 ? -2.488 34.567 102.186 1.000 68.825 600 ASP A C 1
ATOM 792 O O . ASP A 1 109 ? -1.354 34.267 102.569 1.000 68.421 600 ASP A O 1
ATOM 797 N N . VAL A 1 110 ? -3.409 33.657 101.846 1.000 62.667 601 VAL A N 1
ATOM 798 C CA . VAL A 1 110 ? -3.149 32.231 101.929 1.000 61.219 601 VAL A CA 1
ATOM 799 C C . VAL A 1 110 ? -3.848 31.531 100.762 1.000 58.276 601 VAL A C 1
ATOM 800 O O . VAL A 1 110 ? -4.882 31.990 100.278 1.000 57.607 601 VAL A O 1
ATOM 804 N N . ILE A 1 111 ? -3.308 30.375 100.366 1.000 51.344 602 ILE A N 1
ATOM 805 C CA . ILE A 1 111 ? -3.838 29.623 99.243 1.000 49.035 602 ILE A CA 1
ATOM 806 C C . ILE A 1 111 ? -5.016 28.749 99.677 1.000 48.500 602 ILE A C 1
ATOM 807 O O . ILE A 1 111 ? -5.683 28.161 98.817 1.000 46.374 602 ILE A O 1
ATOM 812 N N . PHE A 1 112 ? -5.239 28.621 100.996 1.000 48.442 603 PHE A N 1
ATOM 813 C CA . PHE A 1 112 ? -6.214 27.678 101.518 1.000 49.562 603 PHE A CA 1
ATOM 814 C C . PHE A 1 112 ? -7.452 28.424 101.994 1.000 53.531 603 PHE A C 1
ATOM 815 O O . PHE A 1 112 ? -7.345 29.587 102.364 1.000 55.060 603 PHE A O 1
ATOM 823 N N . LYS A 1 113 ? -8.595 27.725 101.994 1.000 56.116 604 LYS A N 1
ATOM 824 C CA . LYS A 1 113 ? -9.782 28.108 102.750 1.000 62.291 604 LYS A CA 1
ATOM 825 C C . LYS A 1 113 ? -10.260 26.882 103.528 1.000 62.393 604 LYS A C 1
ATOM 826 O O . LYS A 1 113 ? -9.860 25.768 103.206 1.000 55.857 604 LYS A O 1
ATOM 832 N N . SER A 1 114 ? -11.147 27.076 104.513 1.000 67.492 605 SER A N 1
ATOM 833 C CA . SER A 1 114 ? -11.635 25.956 105.312 1.000 70.536 605 SER A CA 1
ATOM 834 C C . SER A 1 114 ? -12.742 25.228 104.549 1.000 75.720 605 SER A C 1
ATOM 835 O O . SER A 1 114 ? -13.370 25.813 103.665 1.000 74.418 605 SER A O 1
ATOM 838 N N . LYS A 1 115 ? -12.938 23.936 104.859 1.000 80.260 606 LYS A N 1
ATOM 839 C CA . LYS A 1 115 ? -13.846 23.097 104.090 1.000 84.891 606 LYS A CA 1
ATOM 840 C C . LYS A 1 115 ? -15.021 22.610 104.939 1.000 87.878 606 LYS A C 1
ATOM 841 O O . LYS A 1 115 ? -15.876 21.878 104.443 1.000 93.597 606 LYS A O 1
ATOM 847 N N . GLY A 1 116 ? -15.079 23.009 106.213 1.000 87.628 607 GLY A N 1
ATOM 848 C CA . GLY A 1 116 ? -16.176 22.604 107.079 1.000 87.969 607 GLY A CA 1
ATOM 849 C C . GLY A 1 116 ? -16.130 21.112 107.411 1.000 88.024 607 GLY A C 1
ATOM 850 O O . GLY A 1 116 ? -17.177 20.494 107.632 1.000 92.485 607 GLY A O 1
ATOM 851 N N . ASN A 1 117 ? -14.910 20.545 107.423 1.000 80.463 608 ASN A N 1
ATOM 852 C CA . ASN A 1 117 ? -14.677 19.214 107.967 1.000 77.154 608 ASN A CA 1
ATOM 853 C C . ASN A 1 117 ? -13.436 19.209 108.860 1.000 75.397 608 ASN A C 1
ATOM 854 O O . ASN A 1 117 ? -12.961 18.144 109.240 1.000 73.934 608 ASN A O 1
ATOM 859 N N . GLY A 1 118 ? -12.920 20.398 109.200 1.000 75.940 609 GLY A N 1
ATOM 860 C CA . GLY A 1 118 ? -11.672 20.532 109.940 1.000 74.796 609 GLY A CA 1
ATOM 861 C C . GLY A 1 118 ? -10.460 20.719 109.021 1.000 71.561 609 GLY A C 1
ATOM 862 O O . GLY A 1 118 ? -9.441 21.256 109.460 1.000 70.235 609 GLY A O 1
ATOM 863 N N . LYS A 1 119 ? -10.589 20.304 107.748 1.000 68.222 610 LYS A N 1
ATOM 864 C CA . LYS A 1 119 ? -9.463 20.196 106.827 1.000 64.409 610 LYS A CA 1
ATOM 865 C C . LYS A 1 119 ? -9.541 21.306 105.781 1.000 63.087 610 LYS A C 1
ATOM 866 O O . LYS A 1 119 ? -10.613 21.577 105.230 1.000 65.331 610 LYS A O 1
ATOM 872 N N . PHE A 1 120 ? -8.399 21.940 105.499 1.000 59.737 611 PHE A N 1
ATOM 873 C CA . PHE A 1 120 ? -8.349 22.995 104.499 1.000 56.564 611 PHE A CA 1
ATOM 874 C C . PHE A 1 120 ? -8.449 22.408 103.090 1.000 53.942 611 PHE A C 1
ATOM 875 O O . PHE A 1 120 ? -8.141 21.245 102.872 1.000 52.332 611 PHE A O 1
ATOM 883 N N . VAL A 1 121 ? -8.906 23.235 102.140 1.000 54.201 612 VAL A N 1
ATOM 884 C CA . VAL A 1 121 ? -8.918 22.895 100.726 1.000 51.103 612 VAL A CA 1
ATOM 885 C C . VAL A 1 121 ? -8.294 24.053 99.959 1.000 48.485 612 VAL A C 1
ATOM 886 O O . VAL A 1 121 ? -8.426 25.211 100.341 1.000 46.416 612 VAL A O 1
ATOM 890 N N . LEU A 1 122 ? -7.581 23.718 98.878 1.000 46.873 613 LEU A N 1
ATOM 891 C CA . LEU A 1 122 ? -6.906 24.712 98.063 1.000 44.708 613 LEU A CA 1
ATOM 892 C C . LEU A 1 122 ? -7.988 25.526 97.358 1.000 43.431 613 LEU A C 1
ATOM 893 O O . LEU A 1 122 ? -8.961 24.961 96.869 1.000 42.744 613 LEU A O 1
ATOM 898 N N . LYS A 1 123 ? -7.836 26.849 97.360 1.000 43.683 614 LYS A N 1
ATOM 899 C CA . LYS A 1 123 ? -8.815 27.718 96.725 1.000 46.570 614 LYS A CA 1
ATOM 900 C C . LYS A 1 123 ? -9.000 27.311 95.267 1.000 45.432 614 LYS A C 1
ATOM 901 O O . LYS A 1 123 ? -8.035 27.004 94.570 1.000 43.895 614 LYS A O 1
ATOM 907 N N . PRO A 1 124 ? -10.248 27.292 94.759 1.000 46.171 615 PRO A N 1
ATOM 908 C CA . PRO A 1 124 ? -10.515 26.726 93.438 1.000 45.579 615 PRO A CA 1
ATOM 909 C C . PRO A 1 124 ? -10.027 27.545 92.240 1.000 44.437 615 PRO A C 1
ATOM 910 O O . PRO A 1 124 ? -10.119 27.055 91.116 1.000 44.440 615 PRO A O 1
ATOM 914 N N . ASN A 1 125 ? -9.512 28.766 92.480 1.000 42.852 616 ASN A N 1
ATOM 915 C CA . ASN A 1 125 ? -8.972 29.607 91.419 1.000 42.933 616 ASN A CA 1
ATOM 916 C C . ASN A 1 125 ? -7.458 29.379 91.240 1.000 41.334 616 ASN A C 1
ATOM 917 O O . ASN A 1 125 ? -6.839 30.011 90.377 1.000 39.357 616 ASN A O 1
ATOM 922 N N . ILE A 1 126 ? -6.882 28.465 92.040 1.000 40.361 617 ILE A N 1
ATOM 923 C CA . ILE A 1 126 ? -5.467 28.124 91.996 1.000 40.053 617 ILE A CA 1
ATOM 924 C C . ILE A 1 126 ? -5.281 26.726 91.410 1.000 37.716 617 ILE A C 1
ATOM 925 O O . ILE A 1 126 ? -5.883 25.773 91.873 1.000 36.694 617 ILE A O 1
ATOM 930 N N . LYS A 1 127 ? -4.423 26.616 90.387 1.000 36.887 618 LYS A N 1
ATOM 931 C CA . LYS A 1 127 ? -4.155 25.350 89.714 1.000 35.472 618 LYS A CA 1
ATOM 932 C C . LYS A 1 127 ? -2.665 25.073 89.815 1.000 32.378 618 LYS A C 1
ATOM 933 O O . LYS A 1 127 ? -1.875 25.988 89.677 1.000 31.384 618 LYS A O 1
ATOM 939 N N . VAL A 1 128 ? -2.285 23.808 90.016 1.000 30.542 619 VAL A N 1
ATOM 940 C CA . VAL A 1 128 ? -0.875 23.465 90.170 1.000 29.178 619 VAL A CA 1
ATOM 941 C C . VAL A 1 128 ? -0.358 22.788 88.906 1.000 26.763 619 VAL A C 1
ATOM 942 O O . VAL A 1 128 ? -0.986 21.864 88.430 1.000 26.430 619 VAL A O 1
ATOM 946 N N . TYR A 1 129 ? 0.778 23.253 88.375 1.000 25.793 620 TYR A N 1
ATOM 947 C CA . TYR A 1 129 ? 1.429 22.620 87.231 1.000 25.139 620 TYR A CA 1
ATOM 948 C C . TYR A 1 129 ? 2.814 22.157 87.670 1.000 24.546 620 TYR A C 1
ATOM 949 O O . TYR A 1 129 ? 3.468 22.827 88.487 1.000 24.311 620 TYR A O 1
ATOM 958 N N . LEU A 1 130 ? 3.192 20.970 87.172 1.000 23.920 621 LEU A N 1
ATOM 959 C CA . LEU A 1 130 ? 4.552 20.462 87.235 1.000 23.490 621 LEU A CA 1
ATOM 960 C C . LEU A 1 130 ? 5.254 20.711 85.908 1.000 23.803 621 LEU A C 1
ATOM 961 O O . LEU A 1 130 ? 4.736 20.338 84.866 1.000 23.172 621 LEU A O 1
ATOM 966 N N . TYR A 1 131 ? 6.463 21.277 85.979 1.000 24.173 622 TYR A N 1
ATOM 967 C CA . TYR A 1 131 ? 7.348 21.453 84.847 1.000 24.774 622 TYR A CA 1
ATOM 968 C C . TYR A 1 131 ? 8.601 20.606 85.074 1.000 24.824 622 TYR A C 1
ATOM 969 O O . TYR A 1 131 ? 9.211 20.639 86.157 1.000 24.952 622 TYR A O 1
ATOM 978 N N . ILE A 1 132 ? 9.049 19.926 84.013 1.000 24.856 623 ILE A N 1
ATOM 979 C CA . ILE A 1 132 ? 10.340 19.267 83.992 1.000 25.201 623 ILE A CA 1
ATOM 980 C C . ILE A 1 132 ? 10.966 19.531 82.634 1.000 25.808 623 ILE A C 1
ATOM 981 O O . ILE A 1 132 ? 10.296 19.398 81.608 1.000 25.315 623 ILE A O 1
ATOM 986 N N . ASN A 1 133 ? 12.257 19.830 82.616 1.000 26.821 624 ASN A N 1
ATOM 987 C CA . ASN A 1 133 ? 12.929 20.157 81.366 1.000 28.214 624 ASN A CA 1
ATOM 988 C C . ASN A 1 133 ? 13.210 18.895 80.540 1.000 28.639 624 ASN A C 1
ATOM 989 O O . ASN A 1 133 ? 13.664 19.019 79.407 1.000 28.921 624 ASN A O 1
ATOM 994 N N . THR A 1 134 ? 12.971 17.706 81.119 1.000 28.249 625 THR A N 1
ATOM 995 C CA . THR A 1 134 ? 13.152 16.445 80.422 1.000 29.335 625 THR A CA 1
ATOM 996 C C . THR A 1 134 ? 12.168 15.421 80.973 1.000 27.656 625 THR A C 1
ATOM 997 O O . THR A 1 134 ? 11.705 15.540 82.118 1.000 26.820 625 THR A O 1
ATOM 1001 N N . ALA A 1 135 ? 11.794 14.450 80.121 1.000 26.975 626 ALA A N 1
ATOM 1002 C CA . ALA A 1 135 ? 10.863 13.403 80.512 1.000 26.003 626 ALA A CA 1
ATOM 1003 C C . ALA A 1 135 ? 11.371 12.697 81.771 1.000 26.084 626 ALA A C 1
ATOM 1004 O O . ALA A 1 135 ? 12.556 12.381 81.875 1.000 26.820 626 ALA A O 1
ATOM 1006 N N . PRO A 1 136 ? 10.490 12.363 82.732 1.000 24.950 627 PRO A N 1
ATOM 1007 C CA . PRO A 1 136 ? 10.941 11.797 83.993 1.000 25.202 627 PRO A CA 1
ATOM 1008 C C . PRO A 1 136 ? 11.506 10.384 83.810 1.000 25.936 627 PRO A C 1
ATOM 1009 O O . PRO A 1 136 ? 10.998 9.617 82.977 1.000 26.567 627 PRO A O 1
ATOM 1013 N N . CYS A 1 137 ? 12.544 10.042 84.580 1.000 25.927 628 CYS A N 1
ATOM 1014 C CA . CYS A 1 137 ? 13.088 8.699 84.485 1.000 27.317 628 CYS A CA 1
ATOM 1015 C C . CYS A 1 137 ? 12.018 7.634 84.710 1.000 26.501 628 CYS A C 1
ATOM 1016 O O . CYS A 1 137 ? 11.004 7.879 85.383 1.000 25.910 628 CYS A O 1
ATOM 1019 N N . GLY A 1 138 ? 12.263 6.434 84.151 1.000 26.779 629 GLY A N 1
ATOM 1020 C CA . GLY A 1 138 ? 11.318 5.334 84.238 1.000 27.032 629 GLY A CA 1
ATOM 1021 C C . GLY A 1 138 ? 10.427 5.257 82.993 1.000 27.404 629 GLY A C 1
ATOM 1022 O O . GLY A 1 138 ? 10.866 5.616 81.883 1.000 27.295 629 GLY A O 1
ATOM 1023 N N . ASP A 1 139 ? 9.154 4.863 83.201 1.000 27.063 630 ASP A N 1
ATOM 1024 C CA . ASP A 1 139 ? 8.249 4.511 82.117 1.000 27.999 630 ASP A CA 1
ATOM 1025 C C . ASP A 1 139 ? 8.032 5.647 81.119 1.000 27.910 630 ASP A C 1
ATOM 1026 O O . ASP A 1 139 ? 7.726 5.380 79.950 1.000 28.468 630 ASP A O 1
ATOM 1031 N N . GLY A 1 140 ? 8.236 6.890 81.577 1.000 27.097 631 GLY A N 1
ATOM 1032 C CA . GLY A 1 140 ? 8.038 8.090 80.775 1.000 26.919 631 GLY A CA 1
ATOM 1033 C C . GLY A 1 140 ? 9.116 8.325 79.709 1.000 28.171 631 GLY A C 1
ATOM 1034 O O . GLY A 1 140 ? 9.013 9.296 78.949 1.000 27.440 631 GLY A O 1
ATOM 1035 N N . ARG A 1 141 ? 10.158 7.475 79.703 1.000 28.961 632 ARG A N 1
ATOM 1036 C CA A ARG A 1 141 ? 11.206 7.521 78.697 0.490 29.779 632 ARG A CA 1
ATOM 1037 C CA B ARG A 1 141 ? 11.204 7.521 78.696 0.510 29.942 632 ARG A CA 1
ATOM 1038 C C . ARG A 1 141 ? 11.193 6.223 77.896 1.000 31.213 632 ARG A C 1
ATOM 1039 O O . ARG A 1 141 ? 12.108 5.970 77.113 1.000 32.391 632 ARG A O 1
ATOM 1054 N N . VAL A 1 142 ? 10.140 5.411 78.071 1.000 31.596 633 VAL A N 1
ATOM 1055 C CA . VAL A 1 142 ? 10.000 4.195 77.298 1.000 33.880 633 VAL A CA 1
ATOM 1056 C C . VAL A 1 142 ? 9.008 4.453 76.168 1.000 36.422 633 VAL A C 1
ATOM 1057 O O . VAL A 1 142 ? 7.839 4.688 76.441 1.000 36.677 633 VAL A O 1
ATOM 1061 N N . PHE A 1 143 ? 9.481 4.326 74.924 1.000 39.339 634 PHE A N 1
ATOM 1062 C CA . PHE A 1 143 ? 8.696 4.589 73.721 1.000 42.235 634 PHE A CA 1
ATOM 1063 C C . PHE A 1 143 ? 8.263 3.266 73.085 1.000 44.722 634 PHE A C 1
ATOM 1064 O O . PHE A 1 143 ? 9.075 2.558 72.527 1.000 44.693 634 PHE A O 1
ATOM 1072 N N . SER A 1 144 ? 6.975 2.930 73.192 1.000 49.481 635 SER A N 1
ATOM 1073 C CA . SER A 1 144 ? 6.438 1.679 72.686 1.000 56.121 635 SER A CA 1
ATOM 1074 C C . SER A 1 144 ? 5.044 1.884 72.100 1.000 61.288 635 SER A C 1
ATOM 1075 O O . SER A 1 144 ? 4.238 2.609 72.667 1.000 60.741 635 SER A O 1
ATOM 1078 N N . LEU A 1 145 ? 4.749 1.185 70.997 1.000 68.973 636 LEU A N 1
ATOM 1079 C CA . LEU A 1 145 ? 3.433 1.230 70.372 1.000 79.411 636 LEU A CA 1
ATOM 1080 C C . LEU A 1 145 ? 2.465 0.282 71.088 1.000 88.377 636 LEU A C 1
ATOM 1081 O O . LEU A 1 145 ? 2.892 -0.686 71.713 1.000 87.694 636 LEU A O 1
ATOM 1086 N N . HIS A 1 146 ? 1.154 0.562 70.956 1.000 98.641 637 HIS A N 1
ATOM 1087 C CA . HIS A 1 146 ? 0.105 -0.227 71.594 1.000 104.134 637 HIS A CA 1
ATOM 1088 C C . HIS A 1 146 ? 0.001 -1.587 70.900 1.000 102.380 637 HIS A C 1
ATOM 1089 O O . HIS A 1 146 ? -0.841 -1.783 70.026 1.000 101.273 637 HIS A O 1
ATOM 1096 N N . VAL A 1 147 ? 0.870 -2.522 71.302 1.000 99.788 638 VAL A N 1
ATOM 1097 C CA . VAL A 1 147 ? 0.930 -3.839 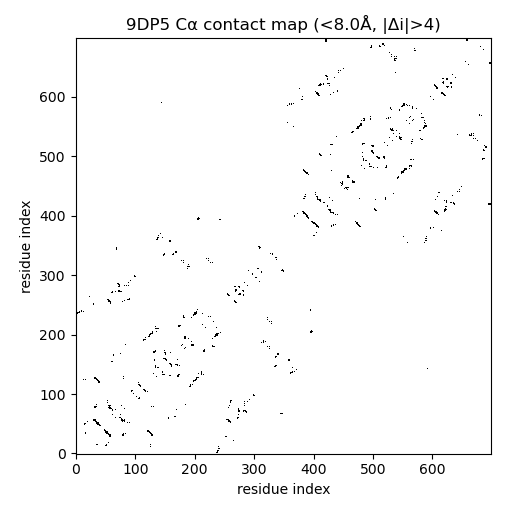70.688 1.000 98.633 638 VAL A CA 1
ATOM 1098 C C . VAL A 1 147 ? 1.641 -4.823 71.620 1.000 96.020 638 VAL A C 1
ATOM 1099 O O . VAL A 1 147 ? 2.179 -4.356 72.650 1.000 94.199 638 VAL A O 1
ATOM 1101 N N . ASN A 1 153 ? 4.392 -5.557 73.844 1.000 103.704 644 ASN A N 1
ATOM 1102 C CA . ASN A 1 153 ? 5.373 -4.757 74.635 1.000 102.526 644 ASN A CA 1
ATOM 1103 C C . ASN A 1 153 ? 5.694 -5.478 75.944 1.000 99.468 644 ASN A C 1
ATOM 1104 O O . ASN A 1 153 ? 4.789 -5.872 76.680 1.000 106.846 644 ASN A O 1
ATOM 1109 N N . LYS A 1 154 ? 6.994 -5.652 76.220 1.000 89.466 645 LYS A N 1
ATOM 1110 C CA . LYS A 1 154 ? 7.440 -6.251 77.467 1.000 81.760 645 LYS A CA 1
ATOM 1111 C C . LYS A 1 154 ? 7.476 -5.199 78.579 1.000 70.613 645 LYS A C 1
ATOM 1112 O O . LYS A 1 154 ? 6.668 -5.248 79.503 1.000 70.006 645 LYS A O 1
ATOM 1118 N N . THR A 1 155 ? 8.437 -4.266 78.506 1.000 60.406 646 THR A N 1
ATOM 1119 C CA . THR A 1 155 ? 8.816 -3.498 79.681 1.000 54.098 646 THR A CA 1
ATOM 1120 C C . THR A 1 155 ? 7.991 -2.224 79.774 1.000 49.090 646 THR A C 1
ATOM 1121 O O . THR A 1 155 ? 7.989 -1.615 80.833 1.000 47.300 646 THR A O 1
ATOM 1125 N N . ALA A 1 156 ? 7.331 -1.818 78.676 1.000 46.252 647 ALA A N 1
ATOM 1126 C CA . ALA A 1 156 ? 6.486 -0.633 78.671 1.000 44.178 647 ALA A CA 1
ATOM 1127 C C . ALA A 1 156 ? 5.364 -0.783 79.694 1.000 43.186 647 ALA A C 1
ATOM 1128 O O . ALA A 1 156 ? 4.645 -1.768 79.666 1.000 42.703 647 ALA A O 1
ATOM 1130 N N . GLY A 1 157 ? 5.246 0.197 80.598 1.000 41.066 648 GLY A N 1
ATOM 1131 C CA . GLY A 1 157 ? 4.193 0.186 81.597 1.000 39.789 648 GLY A CA 1
ATOM 1132 C C . GLY A 1 157 ? 4.660 -0.317 82.961 1.000 38.566 648 GLY A C 1
ATOM 1133 O O . GLY A 1 157 ? 3.934 -0.162 83.938 1.000 38.594 648 GLY A O 1
ATOM 1134 N N . MET A 1 158 ? 5.865 -0.890 83.040 1.000 37.971 649 MET A N 1
ATOM 1135 C CA . MET A 1 158 ? 6.331 -1.492 84.283 1.000 37.264 649 MET A CA 1
ATOM 1136 C C . MET A 1 158 ? 6.788 -0.422 85.268 1.000 33.412 649 MET A C 1
ATOM 1137 O O . MET A 1 158 ? 7.351 0.593 84.869 1.000 31.176 649 MET A O 1
ATOM 1142 N N . LEU A 1 159 ? 6.625 -0.714 86.559 1.000 32.097 650 LEU A N 1
ATOM 1143 C CA . LEU A 1 159 ? 7.321 0.027 87.603 1.000 31.329 650 LEU A CA 1
ATOM 1144 C C . LEU A 1 159 ? 8.826 -0.173 87.418 1.000 31.013 650 LEU A C 1
ATOM 1145 O O . LEU A 1 159 ? 9.248 -1.269 87.027 1.000 31.460 650 LEU A O 1
ATOM 1150 N N . ARG A 1 160 ? 9.610 0.902 87.634 1.000 30.045 651 ARG A N 1
ATOM 1151 C CA . ARG A 1 160 ? 11.061 0.819 87.539 1.000 30.999 651 ARG A CA 1
ATOM 1152 C C . ARG A 1 160 ? 11.730 1.443 88.758 1.000 31.428 651 ARG A C 1
ATOM 1153 O O . ARG A 1 160 ? 11.155 2.328 89.393 1.000 31.333 651 ARG A O 1
ATOM 1161 N N . THR A 1 161 ? 12.955 0.998 89.055 1.000 33.102 652 THR A N 1
ATOM 1162 C CA . THR A 1 161 ? 13.740 1.498 90.172 1.000 34.696 652 THR A CA 1
ATOM 1163 C C . THR A 1 161 ? 14.968 2.219 89.633 1.000 36.318 652 THR A C 1
ATOM 1164 O O . THR A 1 161 ? 15.490 1.855 88.588 1.000 36.167 652 THR A O 1
ATOM 1168 N N . LYS A 1 162 ? 15.447 3.229 90.364 1.000 39.288 653 LYS A N 1
ATOM 1169 C CA . LYS A 1 162 ? 16.609 3.988 89.926 1.000 42.930 653 LYS A CA 1
ATOM 1170 C C . LYS A 1 162 ? 17.870 3.149 90.152 1.000 47.340 653 LYS A C 1
ATOM 1171 O O . LYS A 1 162 ? 17.925 2.380 91.093 1.000 44.415 653 LYS A O 1
ATOM 1177 N N . ILE A 1 163 ? 18.876 3.318 89.279 1.000 56.379 654 ILE A N 1
ATOM 1178 C CA . ILE A 1 163 ? 20.068 2.473 89.258 1.000 65.634 654 ILE A CA 1
ATOM 1179 C C . ILE A 1 163 ? 21.285 3.333 89.602 1.000 69.527 654 ILE A C 1
ATOM 1180 O O . ILE A 1 163 ? 21.242 4.531 89.379 1.000 67.294 654 ILE A O 1
ATOM 1185 N N . GLU A 1 164 ? 22.363 2.701 90.095 1.000 80.138 655 GLU A N 1
ATOM 1186 C CA . GLU A 1 164 ? 23.699 3.289 90.198 1.000 86.160 655 GLU A CA 1
ATOM 1187 C C . GLU A 1 164 ? 23.645 4.757 90.623 1.000 87.078 655 GLU A C 1
ATOM 1188 O O . GLU A 1 164 ? 24.108 5.640 89.892 1.000 80.194 655 GLU A O 1
ATOM 1194 N N . ASN A 1 165 ? 23.064 4.996 91.806 1.000 86.346 656 ASN A N 1
ATOM 1195 C CA . ASN A 1 165 ? 22.939 6.337 92.359 1.000 85.719 656 ASN A CA 1
ATOM 1196 C C . ASN A 1 165 ? 22.121 7.248 91.434 1.000 78.734 656 ASN A C 1
ATOM 1197 O O . ASN A 1 165 ? 22.470 8.411 91.282 1.000 76.403 656 ASN A O 1
ATOM 1202 N N . GLY A 1 166 ? 21.030 6.746 90.831 1.000 79.290 657 GLY A N 1
ATOM 1203 C CA . GLY A 1 166 ? 20.087 7.592 90.096 1.000 74.512 657 GLY A CA 1
ATOM 1204 C C . GLY A 1 166 ? 20.130 7.420 88.570 1.000 77.317 657 GLY A C 1
ATOM 1205 O O . GLY A 1 166 ? 19.085 7.475 87.919 1.000 72.000 657 GLY A O 1
ATOM 1206 N N . GLN A 1 167 ? 21.327 7.222 87.987 1.000 79.668 658 GLN A N 1
ATOM 1207 C CA . GLN A 1 167 ? 21.496 7.309 86.539 1.000 85.380 658 GLN A CA 1
ATOM 1208 C C . GLN A 1 167 ? 21.081 6.017 85.833 1.000 78.703 658 GLN A C 1
ATOM 1209 O O . GLN A 1 167 ? 21.931 5.175 85.560 1.000 89.762 658 GLN A O 1
ATOM 1215 N N . GLY A 1 168 ? 19.800 5.917 85.455 1.000 69.813 659 GLY A N 1
ATOM 1216 C CA . GLY A 1 168 ? 19.241 4.736 84.804 1.000 59.118 659 GLY A CA 1
ATOM 1217 C C . GLY A 1 168 ? 18.094 4.155 85.630 1.000 46.956 659 GLY A C 1
ATOM 1218 O O . GLY A 1 168 ? 18.130 4.289 86.861 1.000 45.160 659 GLY A O 1
ATOM 1219 N N . THR A 1 169 ? 17.097 3.539 84.968 1.000 39.436 660 THR A N 1
ATOM 1220 C CA . THR A 1 169 ? 16.071 2.781 85.680 1.000 37.184 660 THR A CA 1
ATOM 1221 C C . THR A 1 169 ? 15.919 1.403 85.042 1.000 36.434 660 THR A C 1
ATOM 1222 O O . THR A 1 169 ? 16.122 1.240 83.846 1.000 35.819 660 THR A O 1
ATOM 1226 N N . ILE A 1 170 ? 15.561 0.415 85.863 1.000 35.492 661 ILE A N 1
ATOM 1227 C CA . ILE A 1 170 ? 15.318 -0.946 85.393 1.000 35.918 661 ILE A CA 1
ATOM 1228 C C . ILE A 1 170 ? 14.038 -1.448 86.059 1.000 34.864 661 ILE A C 1
ATOM 1229 O O . ILE A 1 170 ? 13.746 -1.057 87.191 1.000 32.650 661 ILE A O 1
ATOM 1234 N N . PRO A 1 171 ? 13.259 -2.313 85.368 1.000 35.328 662 PRO A N 1
ATOM 1235 C CA . PRO A 1 171 ? 12.043 -2.896 85.923 1.000 36.151 662 PRO A CA 1
ATOM 1236 C C . PRO A 1 171 ? 12.280 -3.439 87.318 1.000 37.707 662 PRO A C 1
ATOM 1237 O O . PRO A 1 171 ? 13.362 -3.949 87.590 1.000 37.745 662 PRO A O 1
ATOM 1241 N N . VAL A 1 172 ? 11.258 -3.301 88.166 1.000 39.193 663 VAL A N 1
ATOM 1242 C CA . VAL A 1 172 ? 11.267 -3.854 89.512 1.000 42.438 663 VAL A CA 1
ATOM 1243 C C . VAL A 1 172 ? 11.503 -5.362 89.460 1.000 47.685 663 VAL A C 1
ATOM 1244 O O . VAL A 1 172 ? 10.965 -6.056 88.594 1.000 46.666 663 VAL A O 1
ATOM 1248 N N . PRO A 1 173 ? 12.252 -5.906 90.452 1.000 56.376 664 PRO A N 1
ATOM 1249 C CA . PRO A 1 173 ? 12.485 -7.344 90.569 1.000 62.010 664 PRO A CA 1
ATOM 1250 C C . PRO A 1 173 ? 11.112 -7.997 90.581 1.000 66.961 664 PRO A C 1
ATOM 1251 O O . PRO A 1 173 ? 10.282 -7.640 91.406 1.000 68.014 664 PRO A O 1
ATOM 1255 N N . GLU A 1 174 ? 10.868 -8.873 89.603 1.000 75.468 665 GLU A N 1
ATOM 1256 C CA . GLU A 1 174 ? 9.546 -9.425 89.360 1.000 81.137 665 GLU A CA 1
ATOM 1257 C C . GLU A 1 174 ? 9.502 -10.850 89.935 1.000 85.874 665 GLU A C 1
ATOM 1258 O O . GLU A 1 174 ? 9.481 -10.968 91.181 1.000 83.340 665 GLU A O 1
ATOM 1264 N N . GLU A 1 187 ? 22.090 -3.242 96.163 1.000 126.410 678 GLU A N 1
ATOM 1265 C CA . GLU A 1 187 ? 20.855 -3.605 95.415 1.000 123.622 678 GLU A CA 1
ATOM 1266 C C . GLU A 1 187 ? 19.759 -4.067 96.377 1.000 119.517 678 GLU A C 1
ATOM 1267 O O . GLU A 1 187 ? 18.856 -4.795 95.973 1.000 113.907 678 GLU A O 1
ATOM 1273 N N . ARG A 1 188 ? 19.819 -3.603 97.633 1.000 120.946 679 ARG A N 1
ATOM 1274 C CA . ARG A 1 188 ? 19.080 -4.215 98.729 1.000 121.797 679 ARG A CA 1
ATOM 1275 C C . ARG A 1 188 ? 17.622 -3.746 98.716 1.000 115.987 679 ARG A C 1
ATOM 1276 O O . ARG A 1 188 ? 16.712 -4.555 98.521 1.000 115.401 679 ARG A O 1
ATOM 1284 N N . LEU A 1 189 ? 17.410 -2.437 98.932 1.000 109.714 680 LEU A N 1
ATOM 1285 C CA . LEU A 1 189 ? 16.075 -1.850 98.981 1.000 104.528 680 LEU A CA 1
ATOM 1286 C C . LEU A 1 189 ? 16.077 -0.463 98.322 1.000 97.307 680 LEU A C 1
ATOM 1287 O O . LEU A 1 189 ? 16.492 0.525 98.931 1.000 100.829 680 LEU A O 1
ATOM 1292 N N . ARG A 1 190 ? 15.530 -0.399 97.093 1.000 79.418 681 ARG A N 1
ATOM 1293 C CA . ARG A 1 190 ? 15.854 0.624 96.111 1.000 67.809 681 ARG A CA 1
ATOM 1294 C C . ARG A 1 190 ? 14.794 1.734 96.058 1.000 55.144 681 ARG A C 1
ATOM 1295 O O . ARG A 1 190 ? 13.846 1.756 96.846 1.000 60.221 681 ARG A O 1
ATOM 1303 N N . THR A 1 191 ? 14.973 2.661 95.111 1.000 43.351 682 THR A N 1
ATOM 1304 C CA . THR A 1 191 ? 14.157 3.858 94.984 1.000 39.310 682 THR A CA 1
ATOM 1305 C C . THR A 1 191 ? 13.339 3.782 93.695 1.000 34.264 682 THR A C 1
ATOM 1306 O O . THR A 1 191 ? 13.865 3.456 92.656 1.000 33.659 682 THR A O 1
ATOM 1310 N N . MET A 1 192 ? 12.051 4.115 93.751 1.000 31.405 683 MET A N 1
ATOM 1311 C CA . MET A 1 192 ? 11.192 4.077 92.577 1.000 29.750 683 MET A CA 1
ATOM 1312 C C . MET A 1 192 ? 11.545 5.235 91.632 1.000 28.301 683 MET A C 1
ATOM 1313 O O . MET A 1 192 ? 11.976 6.307 92.065 1.000 27.076 683 MET A O 1
ATOM 1318 N N . SER A 1 193 ? 11.296 5.003 90.335 1.000 27.502 684 SER A N 1
ATOM 1319 C CA . SER A 1 193 ? 11.559 5.987 89.296 1.000 26.674 684 SER A CA 1
ATOM 1320 C C . SER A 1 193 ? 10.647 7.198 89.453 1.000 25.920 684 SER A C 1
ATOM 1321 O O . SER A 1 193 ? 9.550 7.093 90.026 1.000 25.507 684 SER A O 1
ATOM 1324 N N . CYS A 1 194 ? 11.065 8.340 88.884 1.000 25.773 685 CYS A N 1
ATOM 1325 C CA . CYS A 1 194 ? 10.237 9.543 88.945 1.000 25.439 685 CYS A CA 1
ATOM 1326 C C . CYS A 1 194 ? 8.874 9.365 88.267 1.000 24.225 685 CYS A C 1
ATOM 1327 O O . CYS A 1 194 ? 7.888 9.908 88.758 1.000 23.408 685 CYS A O 1
ATOM 1330 N N . SER A 1 195 ? 8.795 8.580 87.182 1.000 23.958 686 SER A N 1
ATOM 1331 C CA . SER A 1 195 ? 7.535 8.314 86.502 1.000 23.960 686 SER A CA 1
ATOM 1332 C C . SER A 1 195 ? 6.558 7.622 87.446 1.000 24.585 686 SER A C 1
ATOM 1333 O O . SER A 1 195 ? 5.362 7.922 87.451 1.000 24.497 686 SER A O 1
ATOM 1336 N N . ASP A 1 196 ? 7.054 6.678 88.248 1.000 25.083 687 ASP A N 1
ATOM 1337 C CA . ASP A 1 196 ? 6.172 5.969 89.173 1.000 25.554 687 ASP A CA 1
ATOM 1338 C C . ASP A 1 196 ? 5.715 6.879 90.304 1.000 25.231 687 ASP A C 1
ATOM 1339 O O . ASP A 1 196 ? 4.560 6.797 90.712 1.000 25.162 687 ASP A O 1
ATOM 1344 N N . LYS A 1 197 ? 6.590 7.772 90.768 1.000 24.842 688 LYS A N 1
ATOM 1345 C CA . LYS A 1 197 ? 6.222 8.676 91.848 1.000 24.614 688 LYS A CA 1
ATOM 1346 C C . LYS A 1 197 ? 5.172 9.672 91.372 1.000 24.267 688 LYS A C 1
ATOM 1347 O O . LYS A 1 197 ? 4.260 10.017 92.113 1.000 23.975 688 LYS A O 1
ATOM 1353 N N . ILE A 1 198 ? 5.330 10.199 90.142 1.000 23.636 689 ILE A N 1
ATOM 1354 C CA . ILE A 1 198 ? 4.338 11.112 89.606 1.000 23.962 689 ILE A CA 1
ATOM 1355 C C . ILE A 1 198 ? 3.017 10.392 89.368 1.000 24.418 689 ILE A C 1
ATOM 1356 O O . ILE A 1 198 ? 1.971 10.942 89.687 1.000 24.128 689 ILE A O 1
ATOM 1361 N N . LEU A 1 199 ? 3.052 9.156 88.857 1.000 24.707 690 LEU A N 1
ATOM 1362 C CA . LEU A 1 199 ? 1.842 8.357 88.774 1.000 26.710 690 LEU A CA 1
ATOM 1363 C C . LEU A 1 199 ? 1.156 8.276 90.147 1.000 27.683 690 LEU A C 1
ATOM 1364 O O . LEU A 1 199 ? -0.065 8.423 90.251 1.000 27.599 690 LEU A O 1
ATOM 1369 N N . LYS A 1 200 ? 1.955 8.063 91.204 1.000 28.321 691 LYS A N 1
ATOM 1370 C CA . LYS A 1 200 ? 1.412 7.998 92.556 1.000 30.363 691 LYS A CA 1
ATOM 1371 C C . LYS A 1 200 ? 0.771 9.336 92.921 1.000 29.655 691 LYS A C 1
ATOM 1372 O O . LYS A 1 200 ? -0.319 9.357 93.469 1.000 31.232 691 LYS A O 1
ATOM 1378 N N . TRP A 1 201 ? 1.430 10.454 92.607 1.000 28.860 692 TRP A N 1
ATOM 1379 C CA . TRP A 1 201 ? 0.900 11.762 92.945 1.000 28.670 692 TRP A CA 1
ATOM 1380 C C . TRP A 1 201 ? -0.447 11.999 92.274 1.000 29.275 692 TRP A C 1
ATOM 1381 O O . TRP A 1 201 ? -1.260 12.767 92.819 1.000 29.547 692 TRP A O 1
ATOM 1392 N N . ASN A 1 202 ? -0.659 11.404 91.083 1.000 29.225 693 ASN A N 1
ATOM 1393 C CA . ASN A 1 202 ? -1.927 11.515 90.371 1.000 30.222 693 ASN A CA 1
ATOM 1394 C C . ASN A 1 202 ? -3.012 10.587 90.933 1.000 32.026 693 ASN A C 1
ATOM 1395 O O . ASN A 1 202 ? -4.140 10.562 90.431 1.000 33.386 693 ASN A O 1
ATOM 1400 N N . VAL A 1 203 ? -2.687 9.799 91.957 1.000 32.907 694 VAL A N 1
ATOM 1401 C CA . VAL A 1 203 ? -3.697 9.006 92.640 1.000 35.973 694 VAL A CA 1
ATOM 1402 C C . VAL A 1 203 ? -3.924 9.567 94.041 1.000 35.557 694 VAL A C 1
ATOM 1403 O O . VAL A 1 203 ? -5.060 9.669 94.467 1.000 37.121 694 VAL A O 1
ATOM 1407 N N . LEU A 1 204 ? -2.846 9.950 94.732 1.000 34.762 695 LEU A N 1
ATOM 1408 C CA . LEU A 1 204 ? -2.912 10.300 96.152 1.000 34.746 695 LEU A CA 1
ATOM 1409 C C . LEU A 1 204 ? -2.756 11.801 96.373 1.000 34.058 695 LEU A C 1
ATOM 1410 O O . LEU A 1 204 ? -2.848 12.246 97.515 1.000 34.401 695 LEU A O 1
ATOM 1415 N N . GLY A 1 205 ? -2.483 12.574 95.307 1.000 31.487 696 GLY A N 1
ATOM 1416 C CA . GLY A 1 205 ? -2.114 13.972 95.477 1.000 31.232 696 GLY A CA 1
ATOM 1417 C C . GLY A 1 205 ? -0.604 14.138 95.661 1.000 30.931 696 GLY A C 1
ATOM 1418 O O . GLY A 1 205 ? 0.102 13.170 95.931 1.000 30.448 696 GLY A O 1
ATOM 1419 N N . VAL A 1 206 ? -0.119 15.378 95.517 1.000 31.063 697 VAL A N 1
ATOM 1420 C CA . VAL A 1 206 ? 1.312 15.671 95.594 1.000 31.274 697 VAL A CA 1
ATOM 1421 C C . VAL A 1 206 ? 1.736 15.887 97.053 1.000 32.445 697 VAL A C 1
ATOM 1422 O O . VAL A 1 206 ? 2.928 16.010 97.322 1.000 32.690 697 VAL A O 1
ATOM 1426 N N . GLN A 1 207 ? 0.784 15.945 97.992 1.000 33.107 698 GLN A N 1
ATOM 1427 C CA . GLN A 1 207 ? 1.064 16.547 99.296 1.000 33.784 698 GLN A CA 1
ATOM 1428 C C . GLN A 1 207 ? 1.649 15.563 100.318 1.000 34.116 698 GLN A C 1
ATOM 1429 O O . GLN A 1 207 ? 2.320 15.985 101.239 1.000 35.315 698 GLN A O 1
ATOM 1435 N N . GLY A 1 208 ? 1.397 14.266 100.175 1.000 33.778 699 GLY A N 1
ATOM 1436 C CA . GLY A 1 208 ? 1.936 13.267 101.072 1.000 34.095 699 GLY A CA 1
ATOM 1437 C C . GLY A 1 208 ? 0.904 12.900 102.140 1.000 35.918 699 GLY A C 1
ATOM 1438 O O . GLY A 1 208 ? -0.112 13.569 102.307 1.000 36.781 699 GLY A O 1
ATOM 1439 N N . ALA A 1 209 ? 1.196 11.821 102.862 1.000 36.338 700 ALA A N 1
ATOM 1440 C CA . ALA A 1 209 ? 0.379 11.338 103.962 1.000 37.876 700 ALA A CA 1
ATOM 1441 C C . ALA A 1 209 ? 0.149 12.419 105.015 1.000 38.411 700 ALA A C 1
ATOM 1442 O O . ALA A 1 209 ? -0.982 12.714 105.369 1.000 38.637 700 ALA A O 1
ATOM 1444 N N . LEU A 1 210 ? 1.238 13.008 105.506 1.000 39.562 701 LEU A N 1
ATOM 1445 C CA . LEU A 1 210 ? 1.183 13.887 106.662 1.000 42.032 701 LEU A CA 1
ATOM 1446 C C . LEU A 1 210 ? 0.286 15.085 106.406 1.000 42.666 701 LEU A C 1
ATOM 1447 O O . LEU A 1 210 ? -0.615 15.362 107.211 1.000 43.840 701 LEU A O 1
ATOM 1452 N N . LEU A 1 211 ? 0.537 15.799 105.300 1.000 40.460 702 LEU A N 1
ATOM 1453 C CA . LEU A 1 211 ? -0.256 16.979 104.982 1.000 40.300 702 LEU A CA 1
ATOM 1454 C C . LEU A 1 211 ? -1.736 16.636 104.793 1.000 39.992 702 LEU A C 1
ATOM 1455 O O . LEU A 1 211 ? -2.608 17.465 105.034 1.000 40.388 702 LEU A O 1
ATOM 1460 N N . SER A 1 212 ? -2.026 15.408 104.365 1.000 40.016 703 SER A N 1
ATOM 1461 C CA . SER A 1 212 ? -3.403 15.000 104.151 1.000 40.835 703 SER A CA 1
ATOM 1462 C C . SER A 1 212 ? -4.169 14.908 105.478 1.000 42.916 703 SER A C 1
ATOM 1463 O O . SER A 1 212 ? -5.384 14.716 105.460 1.000 42.959 703 SER A O 1
ATOM 1466 N N . LEU A 1 213 ? -3.466 15.008 106.620 1.000 44.434 704 LEU A N 1
ATOM 1467 C CA . LEU A 1 213 ? -4.119 15.070 107.928 1.000 45.869 704 LEU A CA 1
ATOM 1468 C C . LEU A 1 213 ? -4.889 16.382 108.069 1.000 47.601 704 LEU A C 1
ATOM 1469 O O . LEU A 1 213 ? -5.871 16.437 108.812 1.000 49.879 704 LEU A O 1
ATOM 1474 N N . PHE A 1 214 ? -4.418 17.422 107.356 1.000 46.262 705 PHE A N 1
ATOM 1475 C CA . PHE A 1 214 ? -4.859 18.799 107.526 1.000 46.503 705 PHE A CA 1
ATOM 1476 C C . PHE A 1 214 ? -5.498 19.394 106.269 1.000 45.669 705 PHE A C 1
ATOM 1477 O O . PHE A 1 214 ? -6.299 20.325 106.406 1.000 45.196 705 PHE A O 1
ATOM 1485 N N . ILE A 1 215 ? -5.118 18.909 105.064 1.000 43.913 706 ILE A N 1
ATOM 1486 C CA . ILE A 1 215 ? -5.638 19.479 103.819 1.000 44.212 706 ILE A CA 1
ATOM 1487 C C . ILE A 1 215 ? -6.209 18.378 102.924 1.000 43.709 706 ILE A C 1
ATOM 1488 O O . ILE A 1 215 ? -5.871 17.214 103.074 1.000 43.328 706 ILE A O 1
ATOM 1493 N N . GLU A 1 216 ? -7.097 18.744 102.003 1.000 44.103 707 GLU A N 1
ATOM 1494 C CA . GLU A 1 216 ? -7.573 17.786 101.021 1.000 46.109 707 GLU A CA 1
ATOM 1495 C C . GLU A 1 216 ? -6.470 17.573 99.988 1.000 41.407 707 GLU A C 1
ATOM 1496 O O . GLU A 1 216 ? -5.631 18.454 99.802 1.000 38.696 707 GLU A O 1
ATOM 1502 N N . PRO A 1 217 ? -6.397 16.379 99.357 1.000 40.048 708 PRO A N 1
ATOM 1503 C CA . PRO A 1 217 ? -5.365 16.077 98.355 1.000 38.494 708 PRO A CA 1
ATOM 1504 C C . PRO A 1 217 ? -5.293 17.155 97.279 1.000 37.175 708 PRO A C 1
ATOM 1505 O O . PRO A 1 217 ? -6.317 17.553 96.736 1.000 37.753 708 PRO A O 1
ATOM 1509 N N . ILE A 1 218 ? -4.074 17.645 97.009 1.000 36.453 709 ILE A N 1
ATOM 1510 C CA . ILE A 1 218 ? -3.844 18.573 95.914 1.000 34.331 709 ILE A CA 1
ATOM 1511 C C . ILE A 1 218 ? -3.310 17.812 94.700 1.000 33.492 709 ILE A C 1
ATOM 1512 O O . ILE A 1 218 ? -2.226 17.230 94.750 1.000 32.120 709 ILE A O 1
ATOM 1517 N N . TYR A 1 219 ? -4.047 17.902 93.588 1.000 32.908 710 TYR A N 1
ATOM 1518 C CA . TYR A 1 219 ? -3.739 17.176 92.378 1.000 32.206 710 TYR A CA 1
ATOM 1519 C C . TYR A 1 219 ? -3.245 18.140 91.306 1.000 31.362 710 TYR A C 1
ATOM 1520 O O . TYR A 1 219 ? -3.772 19.252 91.191 1.000 31.454 710 TYR A O 1
ATOM 1529 N N . LEU A 1 220 ? -2.301 17.657 90.479 1.000 29.600 711 LEU A N 1
ATOM 1530 C CA . LEU A 1 220 ? -1.758 18.446 89.403 1.000 28.447 711 LEU A CA 1
ATOM 1531 C C . LEU A 1 220 ? -2.828 18.711 88.347 1.000 28.041 711 LEU A C 1
ATOM 1532 O O . LEU A 1 220 ? -3.571 17.826 87.931 1.000 28.140 711 LEU A O 1
ATOM 1537 N N . HIS A 1 221 ? -2.928 19.974 87.932 1.000 27.480 712 HIS A N 1
ATOM 1538 C CA . HIS A 1 221 ? -3.819 20.312 86.848 1.000 27.749 712 HIS A CA 1
ATOM 1539 C C . HIS A 1 221 ? -3.139 20.025 85.518 1.000 27.100 712 HIS A C 1
ATOM 1540 O O . HIS A 1 221 ? -3.794 19.626 84.570 1.000 27.265 712 HIS A O 1
ATOM 1547 N N . GLY A 1 222 ? -1.822 20.220 85.434 1.000 26.401 713 GLY A N 1
ATOM 1548 C CA . GLY A 1 222 ? -1.138 19.918 84.176 1.000 25.953 713 GLY A CA 1
ATOM 1549 C C . GLY A 1 222 ? 0.330 19.618 84.414 1.000 24.979 713 GLY A C 1
ATOM 1550 O O . GLY A 1 222 ? 0.865 19.913 85.495 1.000 24.901 713 GLY A O 1
ATOM 1551 N N . ILE A 1 223 ? 0.948 18.957 83.434 1.000 23.504 714 ILE A N 1
ATOM 1552 C CA . ILE A 1 223 ? 2.357 18.596 83.517 1.000 23.871 714 ILE A CA 1
ATOM 1553 C C . ILE A 1 223 ? 3.030 19.004 82.201 1.000 24.365 714 ILE A C 1
ATOM 1554 O O . ILE A 1 223 ? 2.556 18.638 81.132 1.000 24.377 714 ILE A O 1
ATOM 1559 N N . VAL A 1 224 ? 4.096 19.790 82.285 1.000 24.802 715 VAL A N 1
ATOM 1560 C CA . VAL A 1 224 ? 4.773 20.320 81.104 1.000 25.924 715 VAL A CA 1
ATOM 1561 C C . VAL A 1 224 ? 6.177 19.714 81.083 1.000 25.617 715 VAL A C 1
ATOM 1562 O O . VAL A 1 224 ? 6.916 19.835 82.066 1.000 25.242 715 VAL A O 1
ATOM 1566 N N . VAL A 1 225 ? 6.509 19.067 79.956 1.000 25.619 716 VAL A N 1
ATOM 1567 C CA . VAL A 1 225 ? 7.711 18.272 79.811 1.000 26.256 716 VAL A CA 1
ATOM 1568 C C . VAL A 1 225 ? 8.472 18.696 78.561 1.000 27.256 716 VAL A C 1
ATOM 1569 O O . VAL A 1 225 ? 7.905 18.748 77.473 1.000 27.133 716 VAL A O 1
ATOM 1573 N N . GLY A 1 226 ? 9.772 18.931 78.732 1.000 28.265 717 GLY A N 1
ATOM 1574 C CA . GLY A 1 226 ? 10.651 19.344 77.647 1.000 30.163 717 GLY A CA 1
ATOM 1575 C C . GLY A 1 226 ? 11.182 18.187 76.801 1.000 31.198 717 GLY A C 1
ATOM 1576 O O . GLY A 1 226 ? 10.447 17.590 76.007 1.000 30.495 717 GLY A O 1
ATOM 1577 N N . LEU A 1 227 ? 12.482 17.897 76.961 1.000 33.138 718 LEU A N 1
ATOM 1578 C CA . LEU A 1 227 ? 13.195 16.944 76.115 1.000 36.064 718 LEU A CA 1
ATOM 1579 C C . LEU A 1 227 ? 12.538 15.564 76.192 1.000 34.677 718 LEU A C 1
ATOM 1580 O O . LEU A 1 227 ? 12.049 15.162 77.255 1.000 32.432 718 LEU A O 1
ATOM 1585 N N . HIS A 1 228 ? 12.590 14.844 75.065 1.000 34.284 719 HIS A N 1
ATOM 1586 C CA . HIS A 1 228 ? 12.102 13.482 74.909 1.000 35.907 719 HIS A CA 1
ATOM 1587 C C . HIS A 1 228 ? 10.598 13.332 75.183 1.000 33.030 719 HIS A C 1
ATOM 1588 O O . HIS A 1 228 ? 10.148 12.232 75.469 1.000 30.987 719 HIS A O 1
ATOM 1595 N N . TYR A 1 229 ? 9.831 14.422 75.061 1.000 31.578 720 TYR A N 1
ATOM 1596 C CA . TYR A 1 229 ? 8.382 14.385 75.156 1.000 30.320 720 TYR A CA 1
ATOM 1597 C C . TYR A 1 229 ? 7.766 13.478 74.086 1.000 30.884 720 TYR A C 1
ATOM 1598 O O . TYR A 1 229 ? 8.125 13.510 72.921 1.000 31.749 720 TYR A O 1
ATOM 1607 N N . ASN A 1 230 ? 6.765 12.725 74.503 1.000 30.194 721 ASN A N 1
ATOM 1608 C CA . ASN A 1 230 ? 5.842 12.015 73.636 1.000 31.054 721 ASN A CA 1
ATOM 1609 C C . ASN A 1 230 ? 4.540 11.876 74.429 1.000 30.291 721 ASN A C 1
ATOM 1610 O O . ASN A 1 230 ? 4.537 11.304 75.505 1.000 29.047 721 ASN A O 1
ATOM 1615 N N . TYR A 1 231 ? 3.466 12.418 73.885 1.000 31.062 722 TYR A N 1
ATOM 1616 C CA . TYR A 1 231 ? 2.178 12.487 74.531 1.000 31.447 722 TYR A CA 1
ATOM 1617 C C . TYR A 1 231 ? 1.758 11.103 75.019 1.000 31.546 722 TYR A C 1
ATOM 1618 O O . TYR A 1 231 ? 1.486 10.927 76.202 1.000 30.763 722 TYR A O 1
ATOM 1627 N N . ASP A 1 232 ? 1.734 10.139 74.108 1.000 32.785 723 ASP A N 1
ATOM 1628 C CA . ASP A 1 232 ? 1.251 8.797 74.393 1.000 33.887 723 ASP A CA 1
ATOM 1629 C C . ASP A 1 232 ? 2.099 8.120 75.481 1.000 32.492 723 ASP A C 1
ATOM 1630 O O . ASP A 1 232 ? 1.539 7.449 76.345 1.000 32.349 723 ASP A O 1
ATOM 1635 N N . THR A 1 233 ? 3.428 8.296 75.447 1.000 31.469 724 THR A N 1
ATOM 1636 C CA . THR A 1 233 ? 4.318 7.723 76.454 1.000 30.290 724 THR A CA 1
ATOM 1637 C C . THR A 1 233 ? 4.010 8.308 77.832 1.000 29.212 724 THR A C 1
ATOM 1638 O O . THR A 1 233 ? 3.895 7.570 78.803 1.000 28.894 724 THR A O 1
ATOM 1642 N N . LEU A 1 234 ? 3.915 9.633 77.919 1.000 28.470 725 LEU A N 1
ATOM 1643 C CA . LEU A 1 234 ? 3.679 10.310 79.188 1.000 28.188 725 LEU A CA 1
ATOM 1644 C C . LEU A 1 234 ? 2.260 10.056 79.680 1.000 29.217 725 LEU A C 1
ATOM 1645 O O . LEU A 1 234 ? 2.069 9.915 80.892 1.000 29.128 725 LEU A O 1
ATOM 1650 N N . LYS A 1 235 ? 1.293 9.935 78.761 1.000 30.674 726 LYS A N 1
ATOM 1651 C CA . LYS A 1 235 ? -0.058 9.601 79.170 1.000 32.319 726 LYS A CA 1
ATOM 1652 C C . LYS A 1 235 ? -0.062 8.264 79.911 1.000 32.365 726 LYS A C 1
ATOM 1653 O O . LYS A 1 235 ? -0.593 8.168 81.017 1.000 31.788 726 LYS A O 1
ATOM 1659 N N . ARG A 1 236 ? 0.568 7.241 79.328 1.000 31.790 727 ARG A N 1
ATOM 1660 C CA . ARG A 1 236 ? 0.649 5.930 79.952 1.000 31.870 727 ARG A CA 1
ATOM 1661 C C . ARG A 1 236 ? 1.419 6.005 81.276 1.000 30.321 727 ARG A C 1
ATOM 1662 O O . ARG A 1 236 ? 0.970 5.491 82.318 1.000 30.217 727 ARG A O 1
ATOM 1670 N N . ALA A 1 237 ? 2.588 6.653 81.238 1.000 28.930 728 ALA A N 1
ATOM 1671 C CA . ALA A 1 237 ? 3.533 6.572 82.337 1.000 28.130 728 ALA A CA 1
ATOM 1672 C C . ALA A 1 237 ? 2.977 7.232 83.596 1.000 28.299 728 ALA A C 1
ATOM 1673 O O . ALA A 1 237 ? 3.141 6.717 84.709 1.000 28.189 728 ALA A O 1
ATOM 1675 N N . LEU A 1 238 ? 2.354 8.395 83.407 1.000 28.483 729 LEU A N 1
ATOM 1676 C CA . LEU A 1 238 ? 2.051 9.304 84.505 1.000 28.516 729 LEU A CA 1
ATOM 1677 C C . LEU A 1 238 ? 0.556 9.338 84.858 1.000 29.432 729 LEU A C 1
ATOM 1678 O O . LEU A 1 238 ? 0.217 9.857 85.902 1.000 29.323 729 LEU A O 1
ATOM 1683 N N . ILE A 1 239 ? -0.338 8.806 84.027 1.000 31.858 730 ILE A N 1
ATOM 1684 C CA . ILE A 1 239 ? -1.765 9.041 84.175 1.000 34.531 730 ILE A CA 1
ATOM 1685 C C . ILE A 1 239 ? -2.533 7.734 84.017 1.000 39.952 730 ILE A C 1
ATOM 1686 O O . ILE A 1 239 ? -3.171 7.284 84.961 1.000 43.811 730 ILE A O 1
ATOM 1691 N N . LYS A 1 240 ? -2.536 7.158 82.807 1.000 45.358 731 LYS A N 1
ATOM 1692 C CA . LYS A 1 240 ? -3.400 6.032 82.482 1.000 51.180 731 LYS A CA 1
ATOM 1693 C C . LYS A 1 240 ? -2.607 4.725 82.442 1.000 53.203 731 LYS A C 1
ATOM 1694 O O . LYS A 1 240 ? -2.723 3.998 81.465 1.000 58.385 731 LYS A O 1
ATOM 1700 N N . ARG A 1 241 ? -1.847 4.382 83.494 1.000 52.522 732 ARG A N 1
ATOM 1701 C CA . ARG A 1 241 ? -1.026 3.179 83.421 1.000 50.833 732 ARG A CA 1
ATOM 1702 C C . ARG A 1 241 ? -1.830 1.935 83.796 1.000 59.649 732 ARG A C 1
ATOM 1703 O O . ARG A 1 241 ? -1.710 0.909 83.125 1.000 62.398 732 ARG A O 1
ATOM 1711 N N . ILE A 1 242 ? -2.606 2.021 84.886 1.000 66.014 733 ILE A N 1
ATOM 1712 C CA . ILE A 1 242 ? -3.341 0.871 85.387 1.000 76.899 733 ILE A CA 1
ATOM 1713 C C . ILE A 1 242 ? -4.615 0.710 84.564 1.000 87.119 733 ILE A C 1
ATOM 1714 O O . ILE A 1 242 ? -5.007 -0.415 84.267 1.000 92.909 733 ILE A O 1
ATOM 1719 N N . ALA A 1 243 ? -5.252 1.839 84.215 1.000 94.579 734 ALA A N 1
ATOM 1720 C CA . ALA A 1 243 ? -6.471 1.840 83.418 1.000 104.502 734 ALA A CA 1
ATOM 1721 C C . ALA A 1 243 ? -7.556 0.999 84.096 1.000 109.519 734 ALA A C 1
ATOM 1722 O O . ALA A 1 243 ? -8.312 0.279 83.443 1.000 105.747 734 ALA A O 1
ATOM 1724 N N . LYS A 1 244 ? -7.623 1.122 85.424 1.000 112.457 735 LYS A N 1
ATOM 1725 C CA . LYS A 1 244 ? -8.523 0.341 86.252 1.000 119.035 735 LYS A CA 1
ATOM 1726 C C . LYS A 1 244 ? -8.821 1.187 87.483 1.000 125.206 735 LYS A C 1
ATOM 1727 O O . LYS A 1 244 ? -9.768 1.970 87.470 1.000 124.823 735 LYS A O 1
ATOM 1733 N N . MET A 1 245 ? -7.961 1.066 88.509 1.000 127.111 736 MET A N 1
ATOM 1734 C CA . MET A 1 245 ? -8.145 1.772 89.765 1.000 127.719 736 MET A CA 1
ATOM 1735 C C . MET A 1 245 ? -9.642 1.944 90.005 1.000 134.831 736 MET A C 1
ATOM 1736 O O . MET A 1 245 ? -10.324 0.967 90.313 1.000 140.834 736 MET A O 1
ATOM 1741 N N . ASP A 1 246 ? -10.166 3.156 89.779 1.000 135.000 737 ASP A N 1
ATOM 1742 C CA . ASP A 1 246 ? -11.554 3.450 90.088 1.000 136.521 737 ASP A CA 1
ATOM 1743 C C . ASP A 1 246 ? -11.816 2.943 91.507 1.000 134.497 737 ASP A C 1
ATOM 1744 O O . ASP A 1 246 ? -10.945 3.068 92.363 1.000 133.596 737 ASP A O 1
ATOM 1749 N N . SER A 1 247 ? -13.019 2.425 91.776 1.000 132.310 738 SER A N 1
ATOM 1750 C CA . SER A 1 247 ? -13.381 2.012 93.122 1.000 127.086 738 SER A CA 1
ATOM 1751 C C . SER A 1 247 ? -12.720 2.948 94.134 1.000 120.077 738 SER A C 1
ATOM 1752 O O . SER A 1 247 ? -12.134 2.490 95.108 1.000 121.041 738 SER A O 1
ATOM 1755 N N . PHE A 1 248 ? -12.792 4.260 93.880 1.000 111.441 739 PHE A N 1
ATOM 1756 C CA . PHE A 1 248 ? -12.054 5.243 94.661 1.000 103.127 739 PHE A CA 1
ATOM 1757 C C . PHE A 1 248 ? -12.977 5.811 95.725 1.000 98.280 739 PHE A C 1
ATOM 1758 O O . PHE A 1 248 ? -14.192 5.825 95.547 1.000 97.209 739 PHE A O 1
ATOM 1766 N N . SER A 1 249 ? -12.376 6.315 96.806 1.000 94.870 740 SER A N 1
ATOM 1767 C CA . SER A 1 249 ? -13.116 6.991 97.856 1.000 95.213 740 SER A CA 1
ATOM 1768 C C . SER A 1 249 ? -12.711 8.463 97.901 1.000 92.167 740 SER A C 1
ATOM 1769 O O . SER A 1 249 ? -11.576 8.796 98.260 1.000 84.056 740 SER A O 1
ATOM 1772 N N . GLN A 1 250 ? -13.664 9.331 97.527 1.000 89.508 741 GLN A N 1
ATOM 1773 C CA . GLN A 1 250 ? -13.533 10.772 97.672 1.000 86.881 741 GLN A CA 1
ATOM 1774 C C . GLN A 1 250 ? -12.897 11.087 99.028 1.000 83.258 741 GLN A C 1
ATOM 1775 O O . GLN A 1 250 ? -13.214 10.446 100.031 1.000 89.988 741 GLN A O 1
ATOM 1781 N N . PRO A 1 251 ? -11.978 12.077 99.116 1.000 73.798 742 PRO A N 1
ATOM 1782 C CA . PRO A 1 251 ? -11.658 12.956 97.987 1.000 70.966 742 PRO A CA 1
ATOM 1783 C C . PRO A 1 251 ? -10.515 12.472 97.091 1.000 63.976 742 PRO A C 1
ATOM 1784 O O . PRO A 1 251 ? -9.814 13.284 96.492 1.000 64.677 742 PRO A O 1
ATOM 1788 N N . TYR A 1 252 ? -10.322 11.152 97.007 1.000 60.628 743 TYR A N 1
ATOM 1789 C CA . TYR A 1 252 ? -9.331 10.588 96.098 1.000 56.488 743 TYR A CA 1
ATOM 1790 C C . TYR A 1 252 ? -10.002 10.171 94.785 1.000 59.599 743 TYR A C 1
ATOM 1791 O O . TYR A 1 252 ? -11.171 9.788 94.758 1.000 61.063 743 TYR A O 1
ATOM 1800 N N . GLN A 1 253 ? -9.233 10.281 93.693 1.000 62.063 744 GLN A N 1
ATOM 1801 C CA . GLN A 1 253 ? -9.673 9.932 92.352 1.000 64.892 744 GLN A CA 1
ATOM 1802 C C . GLN A 1 253 ? -8.451 9.720 91.451 1.000 61.475 744 GLN A C 1
ATOM 1803 O O . GLN A 1 253 ? -7.322 10.097 91.791 1.000 54.588 744 GLN A O 1
ATOM 1809 N N . LEU A 1 254 ? -8.715 9.136 90.276 1.000 61.426 745 LEU A N 1
ATOM 1810 C CA . LEU A 1 254 ? -7.763 9.110 89.180 1.000 59.941 745 LEU A CA 1
ATOM 1811 C C . LEU A 1 254 ? -7.736 10.508 88.565 1.000 55.826 745 LEU A C 1
ATOM 1812 O O . LEU A 1 254 ? -8.701 10.940 87.934 1.000 57.830 745 LEU A O 1
ATOM 1817 N N . ASN A 1 255 ? -6.650 11.234 88.837 1.000 50.252 746 ASN A N 1
ATOM 1818 C CA . ASN A 1 255 ? -6.442 12.573 88.313 1.000 46.017 746 ASN A CA 1
ATOM 1819 C C . ASN A 1 255 ? -6.028 12.460 86.843 1.000 44.122 746 ASN A C 1
ATOM 1820 O O . ASN A 1 255 ? -5.199 11.617 86.505 1.000 42.337 746 ASN A O 1
ATOM 1825 N N . LEU A 1 256 ? -6.625 13.310 85.993 1.000 43.347 747 LEU A N 1
ATOM 1826 C CA . LEU A 1 256 ? -6.342 13.373 84.566 1.000 41.957 747 LEU A CA 1
ATOM 1827 C C . LEU A 1 256 ? -5.771 14.753 84.225 1.000 38.382 747 LEU A C 1
ATOM 1828 O O . LEU A 1 256 ? -6.445 15.578 83.612 1.000 39.845 747 LEU A O 1
ATOM 1833 N N . PRO A 1 257 ? -4.503 15.051 84.584 1.000 34.541 748 PRO A N 1
ATOM 1834 C CA . PRO A 1 257 ? -3.897 16.333 84.240 1.000 33.394 748 PRO A CA 1
ATOM 1835 C C . PRO A 1 257 ? -3.700 16.389 82.725 1.000 33.227 748 PRO A C 1
ATOM 1836 O O . PRO A 1 257 ? -3.575 15.362 82.055 1.000 33.159 748 PRO A O 1
ATOM 1840 N N . SER A 1 258 ? -3.683 17.593 82.178 1.000 32.102 749 SER A N 1
ATOM 1841 C CA . SER A 1 258 ? -3.349 17.729 80.772 1.000 32.687 749 SER A CA 1
ATOM 1842 C C . SER A 1 258 ? -1.827 17.685 80.621 1.000 29.679 749 SER A C 1
ATOM 1843 O O . SER A 1 258 ? -1.075 17.949 81.564 1.000 28.043 749 SER A O 1
ATOM 1846 N N . LEU A 1 259 ? -1.366 17.333 79.428 1.000 29.368 750 LEU A N 1
ATOM 1847 C CA . LEU A 1 259 ? 0.053 17.196 79.180 1.000 28.820 750 LEU A CA 1
ATOM 1848 C C . LEU A 1 259 ? 0.474 18.239 78.162 1.000 28.467 750 LEU A C 1
ATOM 1849 O O . LEU A 1 259 ? -0.233 18.497 77.198 1.000 29.254 750 LEU A O 1
ATOM 1854 N N . GLY A 1 260 ? 1.643 18.805 78.365 1.000 27.329 751 GLY A N 1
ATOM 1855 C CA . GLY A 1 260 ? 2.108 19.848 77.471 1.000 27.958 751 GLY A CA 1
ATOM 1856 C C . GLY A 1 260 ? 3.598 19.734 77.191 1.000 27.735 751 GLY A C 1
ATOM 1857 O O . GLY A 1 260 ? 4.347 19.079 77.925 1.000 26.089 751 GLY A O 1
ATOM 1858 N N . HIS A 1 261 ? 4.014 20.451 76.140 1.000 29.354 752 HIS A N 1
ATOM 1859 C CA . HIS A 1 261 ? 5.406 20.487 75.768 1.000 29.964 752 HIS A CA 1
ATOM 1860 C C . HIS A 1 261 ? 5.792 21.900 75.315 1.000 32.025 752 HIS A C 1
ATOM 1861 O O . HIS A 1 261 ? 5.282 22.404 74.309 1.000 34.041 752 HIS A O 1
ATOM 1868 N N . PRO A 1 262 ? 6.824 22.526 75.921 1.000 32.230 753 PRO A N 1
ATOM 1869 C CA . PRO A 1 262 ? 7.303 23.808 75.423 1.000 34.509 753 PRO A CA 1
ATOM 1870 C C . PRO A 1 262 ? 8.055 23.646 74.091 1.000 36.183 753 PRO A C 1
ATOM 1871 O O . PRO A 1 262 ? 8.424 22.543 73.689 1.000 35.980 753 PRO A O 1
ATOM 1875 N N . SER A 1 263 ? 8.215 24.761 73.385 1.000 40.164 754 SER A N 1
ATOM 1876 C CA . SER A 1 263 ? 8.723 24.787 72.018 1.000 44.364 754 SER A CA 1
ATOM 1877 C C . SER A 1 263 ? 10.243 24.718 71.978 1.000 49.331 754 SER A C 1
ATOM 1878 O O . SER A 1 263 ? 10.783 24.124 71.059 1.000 58.332 754 SER A O 1
ATOM 1881 N N . LYS A 1 264 ? 10.929 25.388 72.913 1.000 53.925 755 LYS A N 1
ATOM 1882 C CA . LYS A 1 264 ? 12.387 25.481 72.908 1.000 61.960 755 LYS A CA 1
ATOM 1883 C C . LYS A 1 264 ? 12.920 24.867 74.198 1.000 65.089 755 LYS A C 1
ATOM 1884 O O . LYS A 1 264 ? 12.189 24.774 75.182 1.000 66.188 755 LYS A O 1
ATOM 1890 N N . ILE A 1 265 ? 14.199 24.470 74.189 1.000 73.394 756 ILE A N 1
ATOM 1891 C CA . ILE A 1 265 ? 14.807 23.798 75.333 1.000 78.597 756 ILE A CA 1
ATOM 1892 C C . ILE A 1 265 ? 16.290 24.164 75.409 1.000 82.493 756 ILE A C 1
ATOM 1893 O O . ILE A 1 265 ? 16.918 24.454 74.394 1.000 83.540 756 ILE A O 1
ATOM 1898 N N . ASP A 1 266 ? 16.844 24.100 76.629 1.000 87.519 757 ASP A N 1
ATOM 1899 C CA . ASP A 1 266 ? 18.152 24.655 76.932 1.000 96.674 757 ASP A CA 1
ATOM 1900 C C . ASP A 1 266 ? 19.261 23.850 76.246 1.000 103.224 757 ASP A C 1
ATOM 1901 O O . ASP A 1 266 ? 20.361 24.363 76.065 1.000 108.336 757 ASP A O 1
ATOM 1906 N N . ALA A 1 267 ? 18.958 22.592 75.886 1.000 104.265 758 ALA A N 1
ATOM 1907 C CA . ALA A 1 267 ? 19.761 21.741 75.009 1.000 106.760 758 ALA A CA 1
ATOM 1908 C C . ALA A 1 267 ? 20.176 20.481 75.773 1.000 107.605 758 ALA A C 1
ATOM 1909 O O . ALA A 1 267 ? 20.406 20.536 76.981 1.000 106.107 758 ALA A O 1
ATOM 1911 N N . VAL A 1 268 ? 20.297 19.354 75.053 1.000 107.165 759 VAL A N 1
ATOM 1912 C CA . VAL A 1 268 ? 20.385 18.030 75.663 1.000 105.845 759 VAL A CA 1
ATOM 1913 C C . VAL A 1 268 ? 21.618 17.969 76.571 1.000 111.617 759 VAL A C 1
ATOM 1914 O O . VAL A 1 268 ? 21.477 17.827 77.786 1.000 114.627 759 VAL A O 1
ATOM 1918 N N . ARG A 1 269 ? 22.815 18.098 75.976 1.000 121.392 760 ARG A N 1
ATOM 1919 C CA . ARG A 1 269 ? 24.068 18.192 76.715 1.000 125.515 760 ARG A CA 1
ATOM 1920 C C . ARG A 1 269 ? 24.300 16.908 77.509 1.000 128.463 760 ARG A C 1
ATOM 1921 O O . ARG A 1 269 ? 24.338 16.930 78.742 1.000 133.676 760 ARG A O 1
ATOM 1929 N N . ASP A 1 270 ? 24.487 15.792 76.788 1.000 126.808 761 ASP A N 1
ATOM 1930 C CA . ASP A 1 270 ? 24.897 14.533 77.397 1.000 124.087 761 ASP A CA 1
ATOM 1931 C C . ASP A 1 270 ? 26.426 14.457 77.455 1.000 128.513 761 ASP A C 1
ATOM 1932 O O . ASP A 1 270 ? 26.988 13.368 77.552 1.000 124.654 761 ASP A O 1
ATOM 1937 N N . THR A 1 271 ? 27.087 15.625 77.423 1.000 134.942 762 THR A N 1
ATOM 1938 C CA . THR A 1 271 ? 28.537 15.714 77.334 1.000 138.872 762 THR A CA 1
ATOM 1939 C C . THR A 1 271 ? 29.110 15.147 78.634 1.000 141.167 762 THR A C 1
ATOM 1940 O O . THR A 1 271 ? 28.444 15.185 79.673 1.000 138.169 762 THR A O 1
ATOM 1944 N N . SER A 1 272 ? 30.326 14.583 78.565 1.000 140.443 763 SER A N 1
ATOM 1945 C CA . SER A 1 272 ? 31.033 14.106 79.748 1.000 138.746 763 SER A CA 1
ATOM 1946 C C . SER A 1 272 ? 30.083 13.410 80.732 1.000 137.241 763 SER A C 1
ATOM 1947 O O . SER A 1 272 ? 29.638 12.295 80.454 1.000 139.163 763 SER A O 1
ATOM 1950 N N . LYS A 1 273 ? 29.759 14.067 81.862 1.000 130.514 764 LYS A N 1
ATOM 1951 C CA . LYS A 1 273 ? 28.980 13.429 82.912 1.000 122.218 764 LYS A CA 1
ATOM 1952 C C . LYS A 1 273 ? 28.186 14.479 83.688 1.000 109.195 764 LYS A C 1
ATOM 1953 O O . LYS A 1 273 ? 28.495 15.665 83.634 1.000 105.474 764 LYS A O 1
ATOM 1959 N N . SER A 1 274 ? 27.177 14.008 84.427 1.000 99.537 765 SER A N 1
ATOM 1960 C CA . SER A 1 274 ? 26.303 14.844 85.231 1.000 90.549 765 SER A CA 1
ATOM 1961 C C . SER A 1 274 ? 26.936 15.171 86.587 1.000 88.325 765 SER A C 1
ATOM 1962 O O . SER A 1 274 ? 27.917 14.548 86.982 1.000 96.283 765 SER A O 1
ATOM 1965 N N . THR A 1 275 ? 26.356 16.146 87.296 1.000 69.636 766 THR A N 1
ATOM 1966 C CA . THR A 1 275 ? 26.889 16.625 88.561 1.000 64.694 766 THR A CA 1
ATOM 1967 C C . THR A 1 275 ? 26.272 15.820 89.701 1.000 61.308 766 THR A C 1
ATOM 1968 O O . THR A 1 275 ? 25.240 15.185 89.530 1.000 56.807 766 THR A O 1
ATOM 1972 N N . SER A 1 276 ? 26.913 15.872 90.874 1.000 58.444 767 SER A N 1
ATOM 1973 C CA . SER A 1 276 ? 26.369 15.284 92.085 1.000 56.952 767 SER A CA 1
ATOM 1974 C C . SER A 1 276 ? 25.613 16.331 92.905 1.000 54.409 767 SER A C 1
ATOM 1975 O O . SER A 1 276 ? 24.904 15.976 93.844 1.000 52.587 767 SER A O 1
ATOM 1978 N N . ASN A 1 277 ? 25.725 17.606 92.513 1.000 51.626 768 ASN A N 1
ATOM 1979 C CA . ASN A 1 277 ? 24.996 18.675 93.165 1.000 51.055 768 ASN A CA 1
ATOM 1980 C C . ASN A 1 277 ? 23.506 18.611 92.823 1.000 45.762 768 ASN A C 1
ATOM 1981 O O . ASN A 1 277 ? 23.119 18.298 91.699 1.000 43.636 768 ASN A O 1
ATOM 1986 N N . SER A 1 278 ? 22.680 18.875 93.841 1.000 42.953 769 SER A N 1
ATOM 1987 C CA . SER A 1 278 ? 21.243 19.035 93.704 1.000 39.138 769 SER A CA 1
ATOM 1988 C C . SER A 1 278 ? 20.841 20.340 94.383 1.000 40.294 769 SER A C 1
ATOM 1989 O O . SER A 1 278 ? 21.047 20.485 95.585 1.000 41.767 769 SER A O 1
ATOM 1992 N N . PHE A 1 279 ? 20.252 21.273 93.622 1.000 38.808 770 PHE A N 1
ATOM 1993 C CA . PHE A 1 279 ? 19.877 22.562 94.182 1.000 39.870 770 PHE A CA 1
ATOM 1994 C C . PHE A 1 279 ? 18.386 22.589 94.470 1.000 36.590 770 PHE A C 1
ATOM 1995 O O . PHE A 1 279 ? 17.610 21.967 93.754 1.000 34.223 770 PHE A O 1
ATOM 2003 N N . ASN A 1 280 ? 17.979 23.345 95.496 1.000 37.111 771 ASN A N 1
ATOM 2004 C CA . ASN A 1 280 ? 16.556 23.541 95.742 1.000 36.625 771 ASN A CA 1
ATOM 2005 C C . ASN A 1 280 ? 16.285 24.989 96.158 1.000 37.969 771 ASN A C 1
ATOM 2006 O O . ASN A 1 280 ? 17.116 25.644 96.789 1.000 37.950 771 ASN A O 1
ATOM 2011 N N . TRP A 1 281 ? 15.085 25.449 95.792 1.000 36.606 772 TRP A N 1
ATOM 2012 C CA . TRP A 1 281 ? 14.511 26.677 96.309 1.000 38.892 772 TRP A CA 1
ATOM 2013 C C . TRP A 1 281 ? 13.002 26.494 96.387 1.000 37.415 772 TRP A C 1
ATOM 2014 O O . TRP A 1 281 ? 12.427 25.761 95.586 1.000 34.988 772 TRP A O 1
ATOM 2025 N N . TYR A 1 282 ? 12.366 27.175 97.341 1.000 39.629 773 TYR A N 1
ATOM 2026 C CA . TYR A 1 282 ? 10.916 27.247 97.381 1.000 39.073 773 TYR A CA 1
ATOM 2027 C C . TYR A 1 282 ? 10.506 28.573 98.007 1.000 41.838 773 TYR A C 1
ATOM 2028 O O . TYR A 1 282 ? 11.251 29.175 98.791 1.000 42.198 773 TYR A O 1
ATOM 2037 N N . TYR A 1 283 ? 9.281 28.976 97.666 1.000 43.158 774 TYR A N 1
ATOM 2038 C CA . TYR A 1 283 ? 8.752 30.291 97.976 1.000 46.565 774 TYR A CA 1
ATOM 2039 C C . TYR A 1 283 ? 8.915 30.586 99.460 1.000 49.502 774 TYR A C 1
ATOM 2040 O O . TYR A 1 283 ? 8.539 29.770 100.302 1.000 45.621 774 TYR A O 1
ATOM 2049 N N . GLY A 1 284 ? 9.483 31.758 99.761 1.000 53.572 775 GLY A N 1
ATOM 2050 C CA . GLY A 1 284 ? 9.643 32.190 101.139 1.000 58.632 775 GLY A CA 1
ATOM 2051 C C . GLY A 1 284 ? 11.042 31.918 101.686 1.000 60.703 775 GLY A C 1
ATOM 2052 O O . GLY A 1 284 ? 11.359 32.377 102.775 1.000 68.740 775 GLY A O 1
ATOM 2053 N N . GLN A 1 285 ? 11.876 31.200 100.926 1.000 57.997 776 GLN A N 1
ATOM 2054 C CA . GLN A 1 285 ? 13.292 31.080 101.235 1.000 60.031 776 GLN A CA 1
ATOM 2055 C C . GLN A 1 285 ? 14.038 32.194 100.512 1.000 63.001 776 GLN A C 1
ATOM 2056 O O . GLN A 1 285 ? 13.705 32.510 99.370 1.000 61.034 776 GLN A O 1
ATOM 2062 N N . ASN A 1 286 ? 15.048 32.757 101.193 1.000 66.049 777 ASN A N 1
ATOM 2063 C CA . ASN A 1 286 ? 15.902 33.786 100.618 1.000 72.162 777 ASN A CA 1
ATOM 2064 C C . ASN A 1 286 ? 17.098 33.148 99.916 1.000 71.625 777 ASN A C 1
ATOM 2065 O O . ASN A 1 286 ? 17.935 33.851 99.352 1.000 74.851 777 ASN A O 1
ATOM 2070 N N . THR A 1 287 ? 17.198 31.819 99.972 1.000 67.566 778 THR A N 1
ATOM 2071 C CA . THR A 1 287 ? 18.457 31.163 99.685 1.000 67.518 778 THR A CA 1
ATOM 2072 C C . THR A 1 287 ? 18.198 29.887 98.895 1.000 60.894 778 THR A C 1
ATOM 2073 O O . THR A 1 287 ? 17.133 29.295 98.994 1.000 59.149 778 THR A O 1
ATOM 2077 N N . VAL A 1 288 ? 19.179 29.529 98.066 1.000 58.415 779 VAL A N 1
ATOM 2078 C CA . VAL A 1 288 ? 19.222 28.278 97.342 1.000 53.736 779 VAL A CA 1
ATOM 2079 C C . VAL A 1 288 ? 20.078 27.307 98.147 1.000 52.965 779 VAL A C 1
ATOM 2080 O O . VAL A 1 288 ? 21.226 27.618 98.447 1.000 54.601 779 VAL A O 1
ATOM 2084 N N . GLU A 1 289 ? 19.529 26.132 98.478 1.000 48.240 780 GLU A N 1
ATOM 2085 C CA . GLU A 1 289 ? 20.273 25.147 99.254 1.000 48.441 780 GLU A CA 1
ATOM 2086 C C . GLU A 1 289 ? 20.913 24.162 98.280 1.000 46.194 780 GLU A C 1
ATOM 2087 O O . GLU A 1 289 ? 20.253 23.728 97.334 1.000 44.080 780 GLU A O 1
ATOM 2093 N N . ALA A 1 290 ? 22.189 23.841 98.515 1.000 46.089 781 ALA A N 1
ATOM 2094 C CA . ALA A 1 290 ? 22.957 22.957 97.653 1.000 46.104 781 ALA A CA 1
ATOM 2095 C C . ALA A 1 290 ? 23.198 21.620 98.347 1.000 46.261 781 ALA A C 1
ATOM 2096 O O . ALA A 1 290 ? 23.795 21.572 99.414 1.000 46.944 781 ALA A O 1
ATOM 2098 N N . VAL A 1 291 ? 22.730 20.532 97.730 1.000 45.509 782 VAL A N 1
ATOM 2099 C CA . VAL A 1 291 ? 22.785 19.215 98.341 1.000 45.918 782 VAL A CA 1
ATOM 2100 C C . VAL A 1 291 ? 23.735 18.337 97.535 1.000 47.396 782 VAL A C 1
ATOM 2101 O O . VAL A 1 291 ? 23.773 18.432 96.316 1.000 51.801 782 VAL A O 1
ATOM 2105 N N . ASN A 1 292 ? 24.536 17.542 98.246 1.000 48.127 783 ASN A N 1
ATOM 2106 C CA . ASN A 1 292 ? 25.337 16.481 97.660 1.000 49.652 783 ASN A CA 1
ATOM 2107 C C . ASN A 1 292 ? 24.448 15.246 97.556 1.000 49.133 783 ASN A C 1
ATOM 2108 O O . ASN A 1 292 ? 24.105 14.654 98.575 1.000 48.943 783 ASN A O 1
ATOM 2113 N N . SER A 1 293 ? 24.098 14.879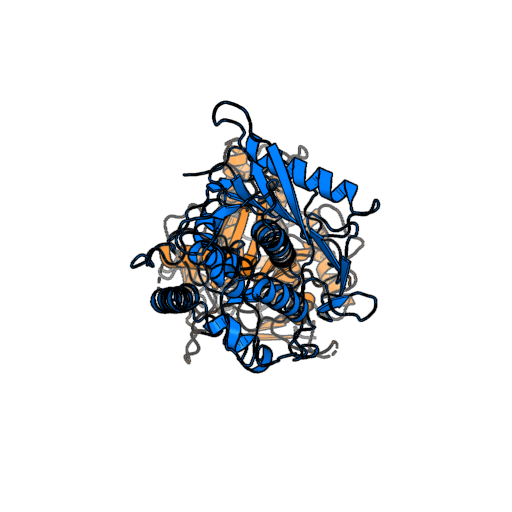 96.317 1.000 51.539 784 SER A N 1
ATOM 2114 C CA . SER A 1 293 ? 23.154 13.812 96.022 1.000 53.277 784 SER A CA 1
ATOM 2115 C C . SER A 1 293 ? 23.662 12.448 96.494 1.000 60.881 784 SER A C 1
ATOM 2116 O O . SER A 1 293 ? 22.855 11.546 96.721 1.000 69.278 784 SER A O 1
ATOM 2119 N N . ILE A 1 294 ? 24.990 12.282 96.588 1.000 62.067 785 ILE A N 1
ATOM 2120 C CA . ILE A 1 294 ? 25.596 11.033 97.031 1.000 62.163 785 ILE A CA 1
ATOM 2121 C C . ILE A 1 294 ? 25.420 10.896 98.544 1.000 55.768 785 ILE A C 1
ATOM 2122 O O . ILE A 1 294 ? 25.294 9.782 99.036 1.000 53.622 785 ILE A O 1
ATOM 2127 N N . THR A 1 295 ? 25.415 12.009 99.289 1.000 53.679 786 THR A N 1
ATOM 2128 C CA . THR A 1 295 ? 25.335 11.934 100.746 1.000 53.239 786 THR A CA 1
ATOM 2129 C C . THR A 1 295 ? 23.893 12.135 101.240 1.000 50.727 786 THR A C 1
ATOM 2130 O O . THR A 1 295 ? 23.548 11.717 102.340 1.000 48.627 786 THR A O 1
ATOM 2134 N N . GLY A 1 296 ? 23.047 12.821 100.463 1.000 46.296 787 GLY A N 1
ATOM 2135 C CA . GLY A 1 296 ? 21.711 13.151 100.927 1.000 43.765 787 GLY A CA 1
ATOM 2136 C C . GLY A 1 296 ? 21.673 14.322 101.911 1.000 43.470 787 GLY A C 1
ATOM 2137 O O . GLY A 1 296 ? 20.654 14.521 102.576 1.000 43.261 787 GLY A O 1
ATOM 2138 N N . GLN A 1 297 ? 22.747 15.120 101.957 1.000 45.165 788 GLN A N 1
ATOM 2139 C CA . GLN A 1 297 ? 22.855 16.239 102.884 1.000 47.054 788 GLN A CA 1
ATOM 2140 C C . GLN A 1 297 ? 23.516 17.430 102.191 1.000 48.451 788 GLN A C 1
ATOM 2141 O O . GLN A 1 297 ? 24.050 17.292 101.093 1.000 46.911 788 GLN A O 1
ATOM 2147 N N . THR A 1 298 ? 23.511 18.588 102.868 1.000 51.960 789 THR A N 1
ATOM 2148 C CA . THR A 1 298 ? 24.075 19.811 102.313 1.000 53.904 789 THR A CA 1
ATOM 2149 C C . THR A 1 298 ? 25.568 19.614 102.095 1.000 59.168 789 THR A C 1
ATOM 2150 O O . THR A 1 298 ? 26.191 18.741 102.707 1.000 60.180 789 THR A O 1
ATOM 2154 N N . VAL A 1 299 ? 26.134 20.498 101.268 1.000 61.028 790 VAL A N 1
ATOM 2155 C CA . VAL A 1 299 ? 27.550 20.459 100.947 1.000 65.002 790 VAL A CA 1
ATOM 2156 C C . VAL A 1 299 ? 28.410 20.915 102.127 1.000 67.979 790 VAL A C 1
ATOM 2157 O O . VAL A 1 299 ? 29.622 20.973 101.964 1.000 72.303 790 VAL A O 1
ATOM 2161 N N . ILE A 1 300 ? 27.812 21.267 103.281 1.000 71.237 791 ILE A N 1
ATOM 2162 C CA . ILE A 1 300 ? 28.573 21.567 104.496 1.000 76.258 791 ILE A CA 1
ATOM 2163 C C . ILE A 1 300 ? 28.251 20.536 105.585 1.000 77.736 791 ILE A C 1
ATOM 2164 O O . ILE A 1 300 ? 28.426 20.788 106.771 1.000 81.951 791 ILE A O 1
ATOM 2169 N N . GLN A 1 301 ? 27.790 19.361 105.151 1.000 78.370 792 GLN A N 1
ATOM 2170 C CA . GLN A 1 301 ? 27.612 18.156 105.952 1.000 79.885 792 GLN A CA 1
ATOM 2171 C C . GLN A 1 301 ? 26.465 18.346 106.944 1.000 78.062 792 GLN A C 1
ATOM 2172 O O . GLN A 1 301 ? 26.474 17.746 108.022 1.000 79.234 792 GLN A O 1
ATOM 2178 N N . THR A 1 302 ? 25.471 19.170 106.585 1.000 72.281 793 THR A N 1
ATOM 2179 C CA . THR A 1 302 ? 24.323 19.377 107.459 1.000 69.474 793 THR A CA 1
ATOM 2180 C C . THR A 1 302 ? 23.068 18.805 106.804 1.000 65.276 793 THR A C 1
ATOM 2181 O O . THR A 1 302 ? 23.025 18.623 105.590 1.000 63.100 793 THR A O 1
ATOM 2185 N N . PRO A 1 303 ? 22.013 18.495 107.590 1.000 61.160 794 PRO A N 1
ATOM 2186 C CA . PRO A 1 303 ? 20.758 18.010 107.023 1.000 55.125 794 PRO A CA 1
ATOM 2187 C C . PRO A 1 303 ? 20.043 19.103 106.230 1.000 53.589 794 PRO A C 1
ATOM 2188 O O . PRO A 1 303 ? 20.046 20.268 106.622 1.000 52.579 794 PRO A O 1
ATOM 2192 N N . SER A 1 304 ? 19.419 18.689 105.118 1.000 49.174 795 SER A N 1
ATOM 2193 C CA . SER A 1 304 ? 18.679 19.586 104.252 1.000 47.231 795 SER A CA 1
ATOM 2194 C C . SER A 1 304 ? 17.409 20.070 104.945 1.000 46.790 795 SER A C 1
ATOM 2195 O O . SER A 1 304 ? 16.797 19.352 105.745 1.000 48.532 795 SER A O 1
ATOM 2198 N N . ARG A 1 305 ? 17.002 21.292 104.592 1.000 45.084 796 ARG A N 1
ATOM 2199 C CA . ARG A 1 305 ? 15.694 21.804 104.947 1.000 43.056 796 ARG A CA 1
ATOM 2200 C C . ARG A 1 305 ? 14.585 20.968 104.307 1.000 40.111 796 ARG A C 1
ATOM 2201 O O . ARG A 1 305 ? 13.412 21.222 104.585 1.000 38.312 796 ARG A O 1
ATOM 2209 N N . LEU A 1 306 ? 14.930 19.994 103.440 1.000 37.272 797 LEU A N 1
ATOM 2210 C CA . LEU A 1 306 ? 13.915 19.152 102.828 1.000 35.610 797 LEU A CA 1
ATOM 2211 C C . LEU A 1 306 ? 13.876 17.729 103.396 1.000 34.752 797 LEU A C 1
ATOM 2212 O O . LEU A 1 306 ? 13.055 16.932 102.961 1.000 32.414 797 LEU A O 1
ATOM 2217 N N . CYS A 1 307 ? 14.734 17.389 104.367 1.000 38.045 798 CYS A N 1
ATOM 2218 C CA . CYS A 1 307 ? 14.787 16.025 104.874 1.000 37.688 798 CYS A CA 1
ATOM 2219 C C . CYS A 1 307 ? 13.548 15.704 105.724 1.000 38.583 798 CYS A C 1
ATOM 2220 O O . CYS A 1 307 ? 12.806 16.575 106.173 1.000 40.261 798 CYS A O 1
ATOM 2223 N N . LYS A 1 308 ? 13.308 14.413 105.938 1.000 39.274 799 LYS A N 1
ATOM 2224 C CA . LYS A 1 308 ? 12.155 13.950 106.700 1.000 39.806 799 LYS A CA 1
ATOM 2225 C C . LYS A 1 308 ? 12.072 14.648 108.061 1.000 42.529 799 LYS A C 1
ATOM 2226 O O . LYS A 1 308 ? 10.986 14.973 108.543 1.000 42.061 799 LYS A O 1
ATOM 2232 N N . LEU A 1 309 ? 13.224 14.861 108.699 1.000 46.826 800 LEU A N 1
ATOM 2233 C CA . LEU A 1 309 ? 13.237 15.404 110.049 1.000 50.085 800 LEU A CA 1
ATOM 2234 C C . LEU A 1 309 ? 12.744 16.851 110.036 1.000 52.062 800 LEU A C 1
ATOM 2235 O O . LEU A 1 309 ? 12.127 17.289 111.018 1.000 52.812 800 LEU A O 1
ATOM 2240 N N . ALA A 1 310 ? 13.043 17.574 108.942 1.000 47.423 801 ALA A N 1
ATOM 2241 C CA . ALA A 1 310 ? 12.628 18.958 108.802 1.000 48.485 801 ALA A CA 1
ATOM 2242 C C . ALA A 1 310 ? 11.113 19.005 108.631 1.000 48.716 801 ALA A C 1
ATOM 2243 O O . ALA A 1 310 ? 10.464 19.901 109.159 1.000 51.250 801 ALA A O 1
ATOM 2245 N N . PHE A 1 311 ? 10.546 18.022 107.918 1.000 46.477 802 PHE A N 1
ATOM 2246 C CA . PHE A 1 311 ? 9.098 17.911 107.785 1.000 44.342 802 PHE A CA 1
ATOM 2247 C C . PHE A 1 311 ? 8.455 17.597 109.138 1.000 46.369 802 PHE A C 1
ATOM 2248 O O . PHE A 1 311 ? 7.370 18.082 109.470 1.000 47.088 802 PHE A O 1
ATOM 2256 N N . PHE A 1 312 ? 9.125 16.759 109.920 1.000 49.668 803 PHE A N 1
ATOM 2257 C CA . PHE A 1 312 ? 8.547 16.294 111.171 1.000 50.909 803 PHE A CA 1
ATOM 2258 C C . PHE A 1 312 ? 8.493 17.436 112.177 1.000 53.881 803 PHE A C 1
ATOM 2259 O O . PHE A 1 312 ? 7.501 17.557 112.888 1.000 54.871 803 PHE A O 1
ATOM 2267 N N . ASP A 1 313 ? 9.527 18.290 112.190 1.000 57.867 804 ASP A N 1
ATOM 2268 C CA . ASP A 1 313 ? 9.492 19.552 112.924 1.000 61.022 804 ASP A CA 1
ATOM 2269 C C . ASP A 1 313 ? 8.286 20.382 112.496 1.000 57.795 804 ASP A C 1
ATOM 2270 O O . ASP A 1 313 ? 7.543 20.863 113.344 1.000 55.435 804 ASP A O 1
ATOM 2275 N N . LYS A 1 314 ? 8.074 20.528 111.176 1.000 55.148 805 LYS A N 1
ATOM 2276 C CA . LYS A 1 314 ? 6.974 21.345 110.674 1.000 55.059 805 LYS A CA 1
ATOM 2277 C C . LYS A 1 314 ? 5.628 20.780 111.135 1.000 53.286 805 LYS A C 1
ATOM 2278 O O . LYS A 1 314 ? 4.745 21.538 111.521 1.000 54.813 805 LYS A O 1
ATOM 2284 N N . LEU A 1 315 ? 5.502 19.449 111.111 1.000 53.987 806 LEU A N 1
ATOM 2285 C CA . LEU A 1 315 ? 4.301 18.748 111.544 1.000 54.487 806 LEU A CA 1
ATOM 2286 C C . LEU A 1 315 ? 3.939 19.103 112.989 1.000 56.617 806 LEU A C 1
ATOM 2287 O O . LEU A 1 315 ? 2.778 19.323 113.294 1.000 56.475 806 LEU A O 1
ATOM 2292 N N . ARG A 1 316 ? 4.916 19.110 113.891 1.000 61.812 807 ARG A N 1
ATOM 2293 C CA . ARG A 1 316 ? 4.624 19.423 115.282 1.000 70.341 807 ARG A CA 1
ATOM 2294 C C . ARG A 1 316 ? 4.315 20.899 115.477 1.000 70.069 807 ARG A C 1
ATOM 2295 O O . ARG A 1 316 ? 3.372 21.196 116.195 1.000 66.466 807 ARG A O 1
ATOM 2303 N N . LEU A 1 317 ? 5.083 21.785 114.823 1.000 70.117 808 LEU A N 1
ATOM 2304 C CA . LEU A 1 317 ? 4.688 23.177 114.685 1.000 70.278 808 LEU A CA 1
ATOM 2305 C C . LEU A 1 317 ? 3.191 23.209 114.370 1.000 69.086 808 LEU A C 1
ATOM 2306 O O . LEU A 1 317 ? 2.413 23.771 115.133 1.000 69.738 808 LEU A O 1
ATOM 2311 N N . VAL A 1 318 ? 2.784 22.578 113.257 1.000 67.098 809 VAL A N 1
ATOM 2312 C CA . VAL A 1 318 ? 1.381 22.554 112.862 1.000 64.406 809 VAL A CA 1
ATOM 2313 C C . VAL A 1 318 ? 0.498 21.991 113.986 1.000 66.947 809 VAL A C 1
ATOM 2314 O O . VAL A 1 318 ? -0.561 22.548 114.284 1.000 68.088 809 VAL A O 1
ATOM 2318 N N . ILE A 1 319 ? 0.924 20.891 114.619 1.000 68.032 810 ILE A N 1
ATOM 2319 C CA . ILE A 1 319 ? 0.112 20.237 115.636 1.000 68.558 810 ILE A CA 1
ATOM 2320 C C . ILE A 1 319 ? -0.168 21.216 116.775 1.000 72.315 810 ILE A C 1
ATOM 2321 O O . ILE A 1 319 ? -1.303 21.313 117.231 1.000 72.603 810 ILE A O 1
ATOM 2326 N N . SER A 1 320 ? 0.854 21.958 117.215 1.000 74.576 811 SER A N 1
ATOM 2327 C CA . SER A 1 320 ? 0.695 22.891 118.324 1.000 80.295 811 SER A CA 1
ATOM 2328 C C . SER A 1 320 ? -0.273 24.026 117.976 1.000 80.830 811 SER A C 1
ATOM 2329 O O . SER A 1 320 ? -0.902 24.592 118.861 1.000 88.198 811 SER A O 1
ATOM 2332 N N . LEU A 1 321 ? -0.387 24.386 116.695 1.000 78.613 812 LEU A N 1
ATOM 2333 C CA . LEU A 1 321 ? -1.284 25.457 116.283 1.000 79.794 812 LEU A CA 1
ATOM 2334 C C . LEU A 1 321 ? -2.682 24.897 116.019 1.000 78.480 812 LEU A C 1
ATOM 2335 O O . LEU A 1 321 ? -3.642 25.655 115.933 1.000 80.623 812 LEU A O 1
ATOM 2340 N N . SER A 1 322 ? -2.807 23.575 115.871 1.000 78.796 813 SER A N 1
ATOM 2341 C CA . SER A 1 322 ? -4.104 22.946 115.676 1.000 82.627 813 SER A CA 1
ATOM 2342 C C . SER A 1 322 ? -4.809 22.796 117.021 1.000 89.112 813 SER A C 1
ATOM 2343 O O . SER A 1 322 ? -4.168 22.833 118.072 1.000 92.977 813 SER A O 1
ATOM 2346 N N . SER A 1 323 ? -6.133 22.617 116.981 1.000 90.093 814 SER A N 1
ATOM 2347 C CA . SER A 1 323 ? -6.900 22.428 118.201 1.000 95.017 814 SER A CA 1
ATOM 2348 C C . SER A 1 323 ? -7.125 20.940 118.467 1.000 95.739 814 SER A C 1
ATOM 2349 O O . SER A 1 323 ? -7.680 20.578 119.501 1.000 100.161 814 SER A O 1
ATOM 2352 N N . ASN A 1 324 ? -6.664 20.078 117.553 1.000 95.931 815 ASN A N 1
ATOM 2353 C CA . ASN A 1 324 ? -6.749 18.642 117.751 1.000 95.270 815 ASN A CA 1
ATOM 2354 C C . ASN A 1 324 ? -5.521 18.134 118.501 1.000 90.748 815 ASN A C 1
ATOM 2355 O O . ASN A 1 324 ? -4.486 18.790 118.551 1.000 88.329 815 ASN A O 1
ATOM 2360 N N . ARG A 1 325 ? -5.659 16.935 119.068 1.000 87.434 816 ARG A N 1
ATOM 2361 C CA . ARG A 1 325 ? -4.543 16.227 119.656 1.000 88.463 816 ARG A CA 1
ATOM 2362 C C . ARG A 1 325 ? -4.154 15.083 118.723 1.000 76.758 816 ARG A C 1
ATOM 2363 O O . ARG A 1 325 ? -5.010 14.517 118.044 1.000 69.296 816 ARG A O 1
ATOM 2371 N N . PHE A 1 326 ? -2.863 14.745 118.737 1.000 73.174 817 PHE A N 1
ATOM 2372 C CA . PHE A 1 326 ? -2.334 13.686 117.899 1.000 70.360 817 PHE A CA 1
ATOM 2373 C C . PHE A 1 326 ? -1.425 12.760 118.698 1.000 71.181 817 PHE A C 1
ATOM 2374 O O . PHE A 1 326 ? -0.429 13.211 119.266 1.000 72.074 817 PHE A O 1
ATOM 2382 N N . ALA A 1 327 ? -1.757 11.462 118.695 1.000 70.530 818 ALA A N 1
ATOM 2383 C CA . ALA A 1 327 ? -1.007 10.464 119.437 1.000 71.378 818 ALA A CA 1
ATOM 2384 C C . ALA A 1 327 ? -0.310 9.517 118.474 1.000 67.716 818 ALA A C 1
ATOM 2385 O O . ALA A 1 327 ? -0.955 8.734 117.773 1.000 63.752 818 ALA A O 1
ATOM 2387 N N . PHE A 1 328 ? 1.025 9.580 118.484 1.000 66.282 819 PHE A N 1
ATOM 2388 C CA . PHE A 1 328 ? 1.879 8.754 117.647 1.000 64.309 819 PHE A CA 1
ATOM 2389 C C . PHE A 1 328 ? 3.241 8.697 118.334 1.000 63.524 819 PHE A C 1
ATOM 2390 O O . PHE A 1 328 ? 3.690 9.704 118.908 1.000 60.917 819 PHE A O 1
ATOM 2398 N N . GLN A 1 329 ? 3.952 7.572 118.234 1.000 67.413 820 GLN A N 1
ATOM 2399 C CA . GLN A 1 329 ? 5.309 7.542 118.764 1.000 74.760 820 GLN A CA 1
ATOM 2400 C C . GLN A 1 329 ? 6.283 8.127 117.736 1.000 75.903 820 GLN A C 1
ATOM 2401 O O . GLN A 1 329 ? 7.114 8.964 118.095 1.000 83.753 820 GLN A O 1
ATOM 2407 N N . THR A 1 330 ? 6.192 7.686 116.466 1.000 71.690 821 THR A N 1
ATOM 2408 C CA . THR A 1 330 ? 7.198 8.018 115.461 1.000 66.683 821 THR A CA 1
ATOM 2409 C C . THR A 1 330 ? 6.592 8.669 114.212 1.000 60.203 821 THR A C 1
ATOM 2410 O O . THR A 1 330 ? 5.382 8.642 113.984 1.000 56.546 821 THR A O 1
ATOM 2414 N N . TYR A 1 331 ? 7.492 9.277 113.420 1.000 56.525 822 TYR A N 1
ATOM 2415 C CA . TYR A 1 331 ? 7.226 9.735 112.064 1.000 49.173 822 TYR A CA 1
ATOM 2416 C C . TYR A 1 331 ? 6.378 8.683 111.362 1.000 47.396 822 TYR A C 1
ATOM 2417 O O . TYR A 1 331 ? 5.320 9.004 110.836 1.000 47.802 822 TYR A O 1
ATOM 2426 N N . HIS A 1 332 ? 6.822 7.420 111.396 1.000 49.203 823 HIS A N 1
ATOM 2427 C CA . HIS A 1 332 ? 6.098 6.330 110.751 1.000 49.604 823 HIS A CA 1
ATOM 2428 C C . HIS A 1 332 ? 4.643 6.335 111.219 1.000 50.673 823 HIS A C 1
ATOM 2429 O O . HIS A 1 332 ? 3.724 6.328 110.405 1.000 48.979 823 HIS A O 1
ATOM 2436 N N . ASP A 1 333 ? 4.444 6.378 112.544 1.000 53.174 824 ASP A N 1
ATOM 2437 C CA . ASP A 1 333 ? 3.122 6.284 113.136 1.000 54.291 824 ASP A CA 1
ATOM 2438 C C . ASP A 1 333 ? 2.273 7.486 112.752 1.000 51.365 824 ASP A C 1
ATOM 2439 O O . ASP A 1 333 ? 1.084 7.345 112.492 1.000 50.616 824 ASP A O 1
ATOM 2444 N N . ALA A 1 334 ? 2.876 8.675 112.756 1.000 50.487 825 ALA A N 1
ATOM 2445 C CA . ALA A 1 334 ? 2.204 9.867 112.277 1.000 50.121 825 ALA A CA 1
ATOM 2446 C C . ALA A 1 334 ? 1.671 9.663 110.853 1.000 48.752 825 ALA A C 1
ATOM 2447 O O . ALA A 1 334 ? 0.511 9.971 110.580 1.000 51.101 825 ALA A O 1
ATOM 2449 N N . LYS A 1 335 ? 2.498 9.129 109.945 1.000 43.492 826 LYS A N 1
ATOM 2450 C CA . LYS A 1 335 ? 2.029 8.916 108.589 1.000 42.217 826 LYS A CA 1
ATOM 2451 C C . LYS A 1 335 ? 0.849 7.958 108.592 1.000 42.941 826 LYS A C 1
ATOM 2452 O O . LYS A 1 335 ? -0.047 8.113 107.775 1.000 43.503 826 LYS A O 1
ATOM 2458 N N . MET A 1 336 ? 0.854 6.965 109.487 1.000 44.523 827 MET A N 1
ATOM 2459 C CA . MET A 1 336 ? -0.214 5.984 109.471 1.000 48.526 827 MET A CA 1
ATOM 2460 C C . MET A 1 336 ? -1.531 6.594 109.981 1.000 51.187 827 MET A C 1
ATOM 2461 O O . MET A 1 336 ? -2.580 5.976 109.835 1.000 51.417 827 MET A O 1
ATOM 2466 N N . LEU A 1 337 ? -1.504 7.804 110.566 1.000 51.905 828 LEU A N 1
ATOM 2467 C CA . LEU A 1 337 ? -2.727 8.470 110.995 1.000 53.149 828 LEU A CA 1
ATOM 2468 C C . LEU A 1 337 ? -3.578 8.851 109.783 1.000 53.289 828 LEU A C 1
ATOM 2469 O O . LEU A 1 337 ? -4.793 8.978 109.910 1.000 54.657 828 LEU A O 1
ATOM 2474 N N . ALA A 1 338 ? -2.937 9.074 108.623 1.000 50.696 829 ALA A N 1
ATOM 2475 C CA . ALA A 1 338 ? -3.672 9.482 107.441 1.000 48.510 829 ALA A CA 1
ATOM 2476 C C . ALA A 1 338 ? -4.328 8.263 106.793 1.000 49.774 829 ALA A C 1
ATOM 2477 O O . ALA A 1 338 ? -3.866 7.752 105.776 1.000 46.347 829 ALA A O 1
ATOM 2479 N N . LYS A 1 339 ? -5.442 7.826 107.375 1.000 53.938 830 LYS A N 1
ATOM 2480 C CA . LYS A 1 339 ? -6.047 6.537 107.067 1.000 58.123 830 LYS A CA 1
ATOM 2481 C C . LYS A 1 339 ? -6.604 6.496 105.644 1.000 55.731 830 LYS A C 1
ATOM 2482 O O . LYS A 1 339 ? -6.513 5.456 104.991 1.000 55.162 830 LYS A O 1
ATOM 2488 N N . GLU A 1 340 ? -7.177 7.615 105.175 1.000 54.683 831 GLU A N 1
ATOM 2489 C CA . GLU A 1 340 ? -7.729 7.680 103.830 1.000 56.531 831 GLU A CA 1
ATOM 2490 C C . GLU A 1 340 ? -6.599 7.558 102.799 1.000 49.763 831 GLU A C 1
ATOM 2491 O O . GLU A 1 340 ? -6.737 6.858 101.798 1.000 46.920 831 GLU A O 1
ATOM 2497 N N . TYR A 1 341 ? -5.476 8.241 103.056 1.000 47.121 832 TYR A N 1
ATOM 2498 C CA . TYR A 1 341 ? -4.347 8.271 102.130 1.000 43.024 832 TYR A CA 1
ATOM 2499 C C . TYR A 1 341 ? -3.715 6.882 102.077 1.000 43.370 832 TYR A C 1
ATOM 2500 O O . TYR A 1 341 ? -3.515 6.343 100.984 1.000 41.300 832 TYR A O 1
ATOM 2509 N N . GLN A 1 342 ? -3.450 6.299 103.259 1.000 42.841 833 GLN A N 1
ATOM 2510 C CA . GLN A 1 342 ? -2.800 5.003 103.351 1.000 44.979 833 GLN A CA 1
ATOM 2511 C C . GLN A 1 342 ? -3.661 3.926 102.696 1.000 46.575 833 GLN A C 1
ATOM 2512 O O . GLN A 1 342 ? -3.118 3.033 102.047 1.000 47.963 833 GLN A O 1
ATOM 2518 N N . SER A 1 343 ? -4.987 3.967 102.857 1.000 49.499 834 SER A N 1
ATOM 2519 C CA . SER A 1 343 ? -5.798 2.908 102.266 1.000 52.119 834 SER A CA 1
ATOM 2520 C C . SER A 1 343 ? -5.896 3.089 100.750 1.000 46.667 834 SER A C 1
ATOM 2521 O O . SER A 1 343 ? -5.917 2.097 100.036 1.000 45.389 834 SER A O 1
ATOM 2524 N N . THR A 1 344 ? -5.950 4.329 100.252 1.000 44.799 835 THR A N 1
ATOM 2525 C CA . THR A 1 344 ? -5.888 4.552 98.807 1.000 43.172 835 THR A CA 1
ATOM 2526 C C . THR A 1 344 ? -4.519 4.100 98.265 1.000 42.269 835 THR A C 1
ATOM 2527 O O . THR A 1 344 ? -4.435 3.511 97.183 1.000 40.692 835 THR A O 1
ATOM 2531 N N . LYS A 1 345 ? -3.446 4.339 99.031 1.000 41.557 836 LYS A N 1
ATOM 2532 C CA . LYS A 1 345 ? -2.112 3.918 98.628 1.000 40.345 836 LYS A CA 1
ATOM 2533 C C . LYS A 1 345 ? -2.080 2.401 98.458 1.000 42.526 836 LYS A C 1
ATOM 2534 O O . LYS A 1 345 ? -1.549 1.884 97.467 1.000 40.034 836 LYS A O 1
ATOM 2540 N N . GLU A 1 346 ? -2.676 1.682 99.411 1.000 44.557 837 GLU A N 1
ATOM 2541 C CA . GLU A 1 346 ? -2.653 0.228 99.377 1.000 48.410 837 GLU A CA 1
ATOM 2542 C C . GLU A 1 346 ? -3.438 -0.284 98.170 1.000 47.633 837 GLU A C 1
ATOM 2543 O O . GLU A 1 346 ? -2.978 -1.190 97.481 1.000 47.179 837 GLU A O 1
ATOM 2549 N N . TYR A 1 347 ? -4.617 0.290 97.910 1.000 47.330 838 TYR A N 1
ATOM 2550 C CA . TYR A 1 347 ? -5.390 -0.065 96.729 1.000 51.048 838 TYR A CA 1
ATOM 2551 C C . TYR A 1 347 ? -4.601 0.217 95.443 1.000 46.197 838 TYR A C 1
ATOM 2552 O O . TYR A 1 347 ? -4.692 -0.542 94.485 1.000 42.936 838 TYR A O 1
ATOM 2561 N N . PHE A 1 348 ? -3.846 1.323 95.417 1.000 41.960 839 PHE A N 1
ATOM 2562 C CA . PHE A 1 348 ? -3.060 1.700 94.247 1.000 39.677 839 PHE A CA 1
ATOM 2563 C C . PHE A 1 348 ? -2.005 0.628 93.974 1.000 39.122 839 PHE A C 1
ATOM 2564 O O . PHE A 1 348 ? -1.939 0.092 92.865 1.000 37.554 839 PHE A O 1
ATOM 2572 N N . PHE A 1 349 ? -1.226 0.288 95.006 1.000 40.208 840 PHE A N 1
ATOM 2573 C CA . PHE A 1 349 ? -0.184 -0.727 94.897 1.000 41.664 840 PHE A CA 1
ATOM 2574 C C . PHE A 1 349 ? -0.750 -2.060 94.396 1.000 43.903 840 PHE A C 1
ATOM 2575 O O . PHE A 1 349 ? -0.131 -2.724 93.560 1.000 42.589 840 PHE A O 1
ATOM 2583 N N . LYS A 1 350 ? -1.919 -2.452 94.913 1.000 43.929 841 LYS A N 1
ATOM 2584 C CA . LYS A 1 350 ? -2.552 -3.699 94.530 1.000 48.057 841 LYS A CA 1
ATOM 2585 C C . LYS A 1 350 ? -2.998 -3.629 93.068 1.000 46.523 841 LYS A C 1
ATOM 2586 O O . LYS A 1 350 ? -2.821 -4.586 92.309 1.000 45.399 841 LYS A O 1
ATOM 2592 N N . ALA A 1 351 ? -3.574 -2.485 92.674 1.000 43.384 842 ALA A N 1
ATOM 2593 C CA . ALA A 1 351 ? -4.016 -2.312 91.304 1.000 44.036 842 ALA A CA 1
ATOM 2594 C C . ALA A 1 351 ? -2.828 -2.484 90.348 1.000 41.974 842 ALA A C 1
ATOM 2595 O O . ALA A 1 351 ? -2.969 -3.106 89.300 1.000 42.796 842 ALA A O 1
ATOM 2597 N N . LEU A 1 352 ? -1.656 -1.970 90.742 1.000 38.542 843 LEU A N 1
ATOM 2598 C CA . LEU A 1 352 ? -0.444 -2.064 89.939 1.000 37.208 843 LEU A CA 1
ATOM 2599 C C . LEU A 1 352 ? 0.002 -3.528 89.817 1.000 38.521 843 LEU A C 1
ATOM 2600 O O . LEU A 1 352 ? 0.275 -4.036 88.725 1.000 37.305 843 LEU A O 1
ATOM 2605 N N . SER A 1 353 ? 0.029 -4.229 90.952 1.000 40.869 844 SER A N 1
ATOM 2606 C CA . SER A 1 353 ? 0.415 -5.636 90.953 1.000 43.466 844 SER A CA 1
ATOM 2607 C C . SER A 1 353 ? -0.571 -6.465 90.126 1.000 45.246 844 SER A C 1
ATOM 2608 O O . SER A 1 353 ? -0.160 -7.257 89.289 1.000 45.683 844 SER A O 1
ATOM 2611 N N . GLU A 1 354 ? -1.872 -6.255 90.324 1.000 47.324 845 GLU A N 1
ATOM 2612 C CA . GLU A 1 354 ? -2.881 -6.995 89.579 1.000 52.784 845 GLU A CA 1
ATOM 2613 C C . GLU A 1 354 ? -2.743 -6.789 88.069 1.000 51.842 845 GLU A C 1
ATOM 2614 O O . GLU A 1 354 ? -2.942 -7.724 87.304 1.000 53.083 845 GLU A O 1
ATOM 2620 N N . SER A 1 355 ? -2.428 -5.560 87.649 1.000 49.424 846 SER A N 1
ATOM 2621 C CA . SER A 1 355 ? -2.306 -5.236 86.235 1.000 51.278 846 SER A CA 1
ATOM 2622 C C . SER A 1 355 ? -0.946 -5.654 85.671 1.000 50.124 846 SER A C 1
ATOM 2623 O O . SER A 1 355 ? -0.659 -5.371 84.512 1.000 51.229 846 SER A O 1
ATOM 2626 N N . LEU A 1 356 ? -0.102 -6.284 86.498 1.000 47.764 847 LEU A N 1
ATOM 2627 C CA . LEU A 1 356 ? 1.176 -6.825 86.068 1.000 46.305 847 LEU A CA 1
ATOM 2628 C C . LEU A 1 356 ? 2.165 -5.700 85.784 1.000 44.242 847 LEU A C 1
ATOM 2629 O O . LEU A 1 356 ? 3.047 -5.866 84.956 1.000 44.415 847 LEU A O 1
ATOM 2634 N N . CYS A 1 357 ? 2.046 -4.574 86.493 1.000 42.901 848 CYS A N 1
ATOM 2635 C CA . CYS A 1 357 ? 3.070 -3.545 86.446 1.000 42.274 848 CYS A CA 1
ATOM 2636 C C . CYS A 1 357 ? 4.204 -3.785 87.443 1.000 39.750 848 CYS A C 1
ATOM 2637 O O . CYS A 1 357 ? 5.181 -3.040 87.447 1.000 36.741 848 CYS A O 1
ATOM 2640 N N . GLY A 1 358 ? 4.085 -4.813 88.283 1.000 39.074 849 GLY A N 1
ATOM 2641 C CA . GLY A 1 358 ? 5.105 -5.094 89.275 1.000 38.524 849 GLY A CA 1
ATOM 2642 C C . GLY A 1 358 ? 4.663 -4.701 90.686 1.000 40.022 849 GLY A C 1
ATOM 2643 O O . GLY A 1 358 ? 3.582 -4.129 90.907 1.000 39.221 849 GLY A O 1
ATOM 2644 N N . LYS A 1 359 ? 5.541 -4.995 91.649 1.000 40.201 850 LYS A N 1
ATOM 2645 C CA . LYS A 1 359 ? 5.283 -4.655 93.034 1.000 42.129 850 LYS A CA 1
ATOM 2646 C C . LYS A 1 359 ? 6.158 -3.473 93.415 1.000 37.561 850 LYS A C 1
ATOM 2647 O O . LYS A 1 359 ? 7.366 -3.501 93.223 1.000 35.648 850 LYS A O 1
ATOM 2653 N N . TRP A 1 360 ? 5.498 -2.446 93.947 1.000 37.724 851 TRP A N 1
ATOM 2654 C CA . TRP A 1 360 ? 6.148 -1.272 94.504 1.000 36.725 851 TRP A CA 1
ATOM 2655 C C . TRP A 1 360 ? 7.187 -1.686 95.546 1.000 38.331 851 TRP A C 1
ATOM 2656 O O . TRP A 1 360 ? 6.910 -2.546 96.378 1.000 35.698 851 TRP A O 1
ATOM 2667 N N . ILE A 1 361 ? 8.360 -1.037 95.505 1.000 40.187 852 ILE A N 1
ATOM 2668 C CA . ILE A 1 361 ? 9.381 -1.242 96.519 1.000 46.132 852 ILE A CA 1
ATOM 2669 C C . ILE A 1 361 ? 9.450 -0.009 97.411 1.000 46.374 852 ILE A C 1
ATOM 2670 O O . ILE A 1 361 ? 9.938 1.051 97.008 1.000 50.250 852 ILE A O 1
ATOM 2675 N N . GLY A 1 362 ? 8.952 -0.183 98.634 1.000 47.982 853 GLY A N 1
ATOM 2676 C CA . GLY A 1 362 ? 8.999 0.861 99.642 1.000 51.541 853 GLY A CA 1
ATOM 2677 C C . GLY A 1 362 ? 10.043 0.537 100.704 1.000 53.346 853 GLY A C 1
ATOM 2678 O O . GLY A 1 362 ? 10.241 -0.619 101.064 1.000 63.792 853 GLY A O 1
ATOM 2679 N N . LYS A 1 363 ? 10.710 1.574 101.197 1.000 53.374 854 LYS A N 1
ATOM 2680 C CA . LYS A 1 363 ? 11.747 1.407 102.195 1.000 56.912 854 LYS A CA 1
ATOM 2681 C C . LYS A 1 363 ? 11.182 0.620 103.376 1.000 58.782 854 LYS A C 1
ATOM 2682 O O . LYS A 1 363 ? 9.972 0.572 103.571 1.000 64.466 854 LYS A O 1
ATOM 2688 N N . PRO A 1 364 ? 12.035 -0.010 104.209 1.000 65.956 855 PRO A N 1
ATOM 2689 C CA . PRO A 1 364 ? 11.548 -0.674 105.420 1.000 72.098 855 PRO A CA 1
ATOM 2690 C C . PRO A 1 364 ? 11.176 0.358 106.488 1.000 73.981 855 PRO A C 1
ATOM 2691 O O . PRO A 1 364 ? 11.802 1.419 106.570 1.000 68.513 855 PRO A O 1
ATOM 2695 N N . TYR A 1 365 ? 10.164 0.014 107.302 1.000 77.779 856 TYR A N 1
ATOM 2696 C CA . TYR A 1 365 ? 9.524 0.943 108.225 1.000 81.882 856 TYR A CA 1
ATOM 2697 C C . TYR A 1 365 ? 10.522 1.564 109.202 1.000 83.226 856 TYR A C 1
ATOM 2698 O O . TYR A 1 365 ? 10.212 2.597 109.795 1.000 85.970 856 TYR A O 1
ATOM 2707 N N . GLU A 1 366 ? 11.685 0.924 109.401 1.000 81.049 857 GLU A N 1
ATOM 2708 C CA . GLU A 1 366 ? 12.610 1.325 110.453 1.000 83.550 857 GLU A CA 1
ATOM 2709 C C . GLU A 1 366 ? 13.311 2.628 110.086 1.000 76.998 857 GLU A C 1
ATOM 2710 O O . GLU A 1 366 ? 13.791 3.324 110.980 1.000 76.998 857 GLU A O 1
ATOM 2716 N N . HIS A 1 367 ? 13.349 2.952 108.786 1.000 71.176 858 HIS A N 1
ATOM 2717 C CA . HIS A 1 367 ? 13.856 4.235 108.321 1.000 70.394 858 HIS A CA 1
ATOM 2718 C C . HIS A 1 367 ? 12.991 5.386 108.835 1.000 66.940 858 HIS A C 1
ATOM 2719 O O . HIS A 1 367 ? 13.504 6.483 109.056 1.000 72.861 858 HIS A O 1
ATOM 2726 N N . ASP A 1 368 ? 11.687 5.126 109.022 1.000 58.526 859 ASP A N 1
ATOM 2727 C CA . ASP A 1 368 ? 10.736 6.134 109.476 1.000 56.913 859 ASP A CA 1
ATOM 2728 C C . ASP A 1 368 ? 10.398 5.967 110.960 1.000 57.170 859 ASP A C 1
ATOM 2729 O O . ASP A 1 368 ? 9.586 6.714 111.491 1.000 57.156 859 ASP A O 1
ATOM 2734 N N . MET A 1 369 ? 11.019 5.006 111.650 1.000 58.163 860 MET A N 1
ATOM 2735 C CA . MET A 1 369 ? 10.759 4.840 113.076 1.000 65.323 860 MET A CA 1
ATOM 2736 C C . MET A 1 369 ? 11.783 5.644 113.868 1.000 62.927 860 MET A C 1
ATOM 2737 O O . MET A 1 369 ? 12.662 5.091 114.518 1.000 63.736 860 MET A O 1
ATOM 2742 N N . PHE A 1 370 ? 11.640 6.967 113.786 1.000 61.286 861 PHE A N 1
ATOM 2743 C CA . PHE A 1 370 ? 12.403 7.894 114.601 1.000 62.219 861 PHE A CA 1
ATOM 2744 C C . PHE A 1 370 ? 11.407 8.861 115.229 1.000 64.312 861 PHE A C 1
ATOM 2745 O O . PHE A 1 370 ? 10.263 8.934 114.793 1.000 59.617 861 PHE A O 1
ATOM 2753 N N . GLY A 1 371 ? 11.857 9.582 116.262 1.000 71.708 862 GLY A N 1
ATOM 2754 C CA . GLY A 1 371 ? 11.036 10.550 116.973 1.000 78.714 862 GLY A CA 1
ATOM 2755 C C . GLY A 1 371 ? 11.852 11.802 117.281 1.000 92.048 862 GLY A C 1
ATOM 2756 O O . GLY A 1 371 ? 12.874 12.026 116.630 1.000 100.708 862 GLY A O 1
ATOM 2757 N N . TYR A 1 372 ? 11.389 12.613 118.245 1.000 102.715 863 TYR A N 1
ATOM 2758 C CA . TYR A 1 372 ? 12.126 13.798 118.665 1.000 112.661 863 TYR A CA 1
ATOM 2759 C C . TYR A 1 372 ? 11.372 14.505 119.800 1.000 116.822 863 TYR A C 1
ATOM 2760 O O . TYR A 1 372 ? 11.362 13.940 120.915 1.000 117.700 863 TYR A O 1
ATOM 2769 N N . ASP B 1 3 ? 38.190 5.789 77.174 1.000 89.690 494 ASP B N 1
ATOM 2770 C CA . ASP B 1 3 ? 38.802 7.147 77.100 1.000 97.994 494 ASP B CA 1
ATOM 2771 C C . ASP B 1 3 ? 37.953 8.129 77.913 1.000 107.219 494 ASP B C 1
ATOM 2772 O O . ASP B 1 3 ? 38.116 8.242 79.127 1.000 117.845 494 ASP B O 1
ATOM 2777 N N . GLU B 1 4 ? 37.066 8.850 77.215 1.000 115.451 495 GLU B N 1
ATOM 2778 C CA . GLU B 1 4 ? 35.993 9.632 77.810 1.000 113.374 495 GLU B CA 1
ATOM 2779 C C . GLU B 1 4 ? 34.698 8.914 77.438 1.000 111.865 495 GLU B C 1
ATOM 2780 O O . GLU B 1 4 ? 33.827 9.496 76.792 1.000 115.338 495 GLU B O 1
ATOM 2786 N N . PRO B 1 5 ? 34.541 7.620 77.810 1.000 108.441 496 PRO B N 1
ATOM 2787 C CA . PRO B 1 5 ? 33.481 6.778 77.273 1.000 100.007 496 PRO B CA 1
ATOM 2788 C C . PRO B 1 5 ? 32.366 6.781 78.313 1.000 94.580 496 PRO B C 1
ATOM 2789 O O . PRO B 1 5 ? 31.981 7.850 78.789 1.000 97.857 496 PRO B O 1
ATOM 2793 N N . LYS B 1 6 ? 31.923 5.585 78.722 1.000 87.549 497 LYS B N 1
ATOM 2794 C CA . LYS B 1 6 ? 30.643 5.421 79.388 1.000 79.955 497 LYS B CA 1
ATOM 2795 C C . LYS B 1 6 ? 29.565 6.030 78.499 1.000 72.689 497 LYS B C 1
ATOM 2796 O O . LYS B 1 6 ? 28.566 6.567 78.973 1.000 78.188 497 LYS B O 1
ATOM 2802 N N . ASN B 1 7 ? 29.784 5.879 77.195 1.000 61.207 498 ASN B N 1
ATOM 2803 C CA . ASN B 1 7 ? 28.808 6.234 76.190 1.000 56.772 498 ASN B CA 1
ATOM 2804 C C . ASN B 1 7 ? 27.817 5.078 76.162 1.000 47.954 498 ASN B C 1
ATOM 2805 O O . ASN B 1 7 ? 27.892 4.227 75.273 1.000 42.481 498 ASN B O 1
ATOM 2810 N N . GLU B 1 8 ? 27.010 4.989 77.233 1.000 45.634 499 GLU B N 1
ATOM 2811 C CA . GLU B 1 8 ? 26.052 3.903 77.408 1.000 41.279 499 GLU B CA 1
ATOM 2812 C C . GLU B 1 8 ? 24.641 4.445 77.177 1.000 38.326 499 GLU B C 1
ATOM 2813 O O . GLU B 1 8 ? 24.247 5.446 77.772 1.000 39.464 499 GLU B O 1
ATOM 2819 N N . ILE B 1 9 ? 23.911 3.807 76.261 1.000 34.931 500 ILE B N 1
ATOM 2820 C CA . ILE B 1 9 ? 22.503 4.083 76.049 1.000 33.066 500 ILE B CA 1
ATOM 2821 C C . ILE B 1 9 ? 21.742 3.782 77.345 1.000 32.427 500 ILE B C 1
ATOM 2822 O O . ILE B 1 9 ? 22.013 2.783 78.005 1.000 32.653 500 ILE B O 1
ATOM 2827 N N . SER B 1 10 ? 20.751 4.612 77.694 1.000 31.977 501 SER B N 1
ATOM 2828 C CA . SER B 1 10 ? 19.969 4.381 78.906 1.000 32.432 501 SER B CA 1
ATOM 2829 C C . SER B 1 10 ? 19.208 3.067 78.794 1.000 30.752 501 SER B C 1
ATOM 2830 O O . SER B 1 10 ? 18.875 2.612 77.709 1.000 29.523 501 SER B O 1
ATOM 2833 N N . ALA B 1 11 ? 18.868 2.482 79.935 1.000 30.913 502 ALA B N 1
ATOM 2834 C CA . ALA B 1 11 ? 18.048 1.286 79.948 1.000 30.498 502 ALA B CA 1
ATOM 2835 C C . ALA B 1 11 ? 16.705 1.539 79.289 1.000 29.882 502 ALA B C 1
ATOM 2836 O O . ALA B 1 11 ? 16.188 0.656 78.620 1.000 29.612 502 ALA B O 1
ATOM 2838 N N . GLU B 1 12 ? 16.127 2.720 79.508 1.000 30.667 503 GLU B N 1
ATOM 2839 C CA . GLU B 1 12 ? 14.800 3.002 78.980 1.000 31.274 503 GLU B CA 1
ATOM 2840 C C . GLU B 1 12 ? 14.845 2.988 77.453 1.000 30.099 503 GLU B C 1
ATOM 2841 O O . GLU B 1 12 ? 13.969 2.417 76.815 1.000 29.523 503 GLU B O 1
ATOM 2847 N N . PHE B 1 13 ? 15.894 3.563 76.865 1.000 30.770 504 PHE B N 1
ATOM 2848 C CA . PHE B 1 13 ? 15.987 3.643 75.405 1.000 30.924 504 PHE B CA 1
ATOM 2849 C C . PHE B 1 13 ? 16.350 2.276 74.817 1.000 28.765 504 PHE B C 1
ATOM 2850 O O . PHE B 1 13 ? 15.794 1.842 73.805 1.000 27.157 504 PHE B O 1
ATOM 2858 N N . SER B 1 14 ? 17.215 1.520 75.488 1.000 28.895 505 SER B N 1
ATOM 2859 C CA . SER B 1 14 ? 17.529 0.171 75.022 1.000 27.896 505 SER B CA 1
ATOM 2860 C C . SER B 1 14 ? 16.276 -0.706 75.038 1.000 28.922 505 SER B C 1
ATOM 2861 O O . SER B 1 14 ? 16.098 -1.537 74.149 1.000 28.694 505 SER B O 1
ATOM 2864 N N . ASP B 1 15 ? 15.439 -0.554 76.075 1.000 29.768 506 ASP B N 1
ATOM 2865 C CA . ASP B 1 15 ? 14.183 -1.287 76.153 1.000 30.700 506 ASP B CA 1
ATOM 2866 C C . ASP B 1 15 ? 13.210 -0.812 75.083 1.000 30.730 506 ASP B C 1
ATOM 2867 O O . ASP B 1 15 ? 12.466 -1.612 74.519 1.000 30.465 506 ASP B O 1
ATOM 2872 N N . SER B 1 16 ? 13.245 0.488 74.764 1.000 30.553 507 SER B N 1
ATOM 2873 C CA . SER B 1 16 ? 12.470 0.976 73.630 1.000 30.682 507 SER B CA 1
ATOM 2874 C C . SER B 1 16 ? 12.880 0.233 72.347 1.000 30.281 507 SER B C 1
ATOM 2875 O O . SER B 1 16 ? 12.025 -0.261 71.599 1.000 30.241 507 SER B O 1
ATOM 2878 N N . ILE B 1 17 ? 14.187 0.123 72.089 1.000 30.411 508 ILE B N 1
ATOM 2879 C CA . ILE B 1 17 ? 14.678 -0.531 70.865 1.000 29.739 508 ILE B CA 1
ATOM 2880 C C . ILE B 1 17 ? 14.250 -1.996 70.898 1.000 30.610 508 ILE B C 1
ATOM 2881 O O . ILE B 1 17 ? 13.702 -2.508 69.926 1.000 29.981 508 ILE B O 1
ATOM 2886 N N . ALA B 1 18 ? 14.488 -2.670 72.038 1.000 31.726 509 ALA B N 1
ATOM 2887 C CA . ALA B 1 18 ? 14.212 -4.090 72.152 1.000 32.855 509 ALA B CA 1
ATOM 2888 C C . ALA B 1 18 ? 12.719 -4.354 71.983 1.000 34.560 509 ALA B C 1
ATOM 2889 O O . ALA B 1 18 ? 12.335 -5.328 71.345 1.000 34.187 509 ALA B O 1
ATOM 2891 N N . ASP B 1 19 ? 11.885 -3.482 72.554 1.000 35.982 510 ASP B N 1
ATOM 2892 C CA . ASP B 1 19 ? 10.435 -3.626 72.461 1.000 39.379 510 ASP B CA 1
ATOM 2893 C C . ASP B 1 19 ? 9.978 -3.543 71.000 1.000 36.410 510 ASP B C 1
ATOM 2894 O O . ASP B 1 19 ? 9.115 -4.299 70.579 1.000 35.561 510 ASP B O 1
ATOM 2899 N N . ALA B 1 20 ? 10.518 -2.585 70.238 1.000 34.709 511 ALA B N 1
ATOM 2900 C CA . ALA B 1 20 ? 10.117 -2.419 68.846 1.000 34.530 511 ALA B CA 1
ATOM 2901 C C . ALA B 1 20 ? 10.485 -3.666 68.037 1.000 34.018 511 ALA B C 1
ATOM 2902 O O . ALA B 1 20 ? 9.689 -4.144 67.220 1.000 34.307 511 ALA B O 1
ATOM 2904 N N . VAL B 1 21 ? 11.680 -4.224 68.292 1.000 32.978 512 VAL B N 1
ATOM 2905 C CA . VAL B 1 21 ? 12.108 -5.425 67.593 1.000 33.413 512 VAL B CA 1
ATOM 2906 C C . VAL B 1 21 ? 11.186 -6.584 67.966 1.000 35.654 512 VAL B C 1
ATOM 2907 O O . VAL B 1 21 ? 10.779 -7.348 67.102 1.000 35.907 512 VAL B O 1
ATOM 2911 N N . GLN B 1 22 ? 10.860 -6.714 69.257 1.000 37.238 513 GLN B N 1
ATOM 2912 C CA . GLN B 1 22 ? 9.954 -7.756 69.715 1.000 41.589 513 GLN B CA 1
ATOM 2913 C C . GLN B 1 22 ? 8.596 -7.644 69.016 1.000 42.405 513 GLN B C 1
ATOM 2914 O O . GLN B 1 22 ? 8.071 -8.642 68.540 1.000 42.504 513 GLN B O 1
ATOM 2920 N N . ASN B 1 23 ? 8.029 -6.437 68.928 1.000 41.945 514 ASN B N 1
ATOM 2921 C CA . ASN B 1 23 ? 6.720 -6.280 68.297 1.000 45.611 514 ASN B CA 1
ATOM 2922 C C . ASN B 1 23 ? 6.750 -6.683 66.812 1.000 44.552 514 ASN B C 1
ATOM 2923 O O . ASN B 1 23 ? 5.840 -7.334 66.314 1.000 43.799 514 ASN B O 1
ATOM 2928 N N . ARG B 1 24 ? 7.796 -6.285 66.088 1.000 43.452 515 ARG B N 1
ATOM 2929 C CA . ARG B 1 24 ? 7.890 -6.582 64.669 1.000 44.567 515 ARG B CA 1
ATOM 2930 C C . ARG B 1 24 ? 8.059 -8.087 64.475 1.000 45.395 515 ARG B C 1
ATOM 2931 O O . ARG B 1 24 ? 7.386 -8.686 63.635 1.000 46.713 515 ARG B O 1
ATOM 2939 N N . PHE B 1 25 ? 8.915 -8.711 65.295 1.000 44.755 516 PHE B N 1
ATOM 2940 C CA . PHE B 1 25 ? 9.132 -10.149 65.228 1.000 46.126 516 PHE B CA 1
ATOM 2941 C C . PHE B 1 25 ? 7.811 -10.915 65.372 1.000 48.174 516 PHE B C 1
ATOM 2942 O O . PHE B 1 25 ? 7.537 -11.828 64.598 1.000 49.342 516 PHE B O 1
ATOM 2950 N N . ALA B 1 26 ? 6.995 -10.557 66.371 1.000 48.006 517 ALA B N 1
ATOM 2951 C CA . ALA B 1 26 ? 5.724 -11.228 66.607 1.000 50.224 517 ALA B CA 1
ATOM 2952 C C . ALA B 1 26 ? 4.744 -11.001 65.454 1.000 52.742 517 ALA B C 1
ATOM 2953 O O . ALA B 1 26 ? 3.904 -11.851 65.200 1.000 56.962 517 ALA B O 1
ATOM 2955 N N . ALA B 1 27 ? 4.823 -9.847 64.784 1.000 53.174 518 ALA B N 1
ATOM 2956 C CA . ALA B 1 27 ? 3.935 -9.551 63.668 1.000 55.747 518 ALA B CA 1
ATOM 2957 C C . ALA B 1 27 ? 4.317 -10.366 62.435 1.000 57.638 518 ALA B C 1
ATOM 2958 O O . ALA B 1 27 ? 3.485 -10.589 61.563 1.000 60.295 518 ALA B O 1
ATOM 2960 N N . LEU B 1 28 ? 5.590 -10.771 62.360 1.000 60.510 519 LEU B N 1
ATOM 2961 C CA . LEU B 1 28 ? 6.088 -11.626 61.293 1.000 63.304 519 LEU B CA 1
ATOM 2962 C C . LEU B 1 28 ? 5.980 -13.094 61.693 1.000 68.088 519 LEU B C 1
ATOM 2963 O O . LEU B 1 28 ? 5.856 -13.946 60.818 1.000 68.617 519 LEU B O 1
ATOM 2968 N N . LEU B 1 29 ? 6.085 -13.366 63.005 1.000 71.516 520 LEU B N 1
ATOM 2969 C CA . LEU B 1 29 ? 5.936 -14.696 63.581 1.000 72.601 520 LEU B CA 1
ATOM 2970 C C . LEU B 1 29 ? 7.039 -15.614 63.055 1.000 71.694 520 LEU B C 1
ATOM 2971 O O . LEU B 1 29 ? 8.215 -15.238 63.246 1.000 70.677 520 LEU B O 1
ATOM 2973 N N . ASN B 1 33 ? 8.255 -21.595 67.657 1.000 107.768 524 ASN B N 1
ATOM 2974 C CA . ASN B 1 33 ? 9.033 -20.457 67.088 1.000 109.069 524 ASN B CA 1
ATOM 2975 C C . ASN B 1 33 ? 10.320 -20.265 67.895 1.000 108.747 524 ASN B C 1
ATOM 2976 O O . ASN B 1 33 ? 10.372 -19.432 68.802 1.000 115.267 524 ASN B O 1
ATOM 2981 N N . GLN B 1 34 ? 11.358 -21.050 67.567 1.000 100.908 525 GLN B N 1
ATOM 2982 C CA . GLN B 1 34 ? 12.475 -21.270 68.479 1.000 96.762 525 GLN B CA 1
ATOM 2983 C C . GLN B 1 34 ? 13.825 -20.919 67.839 1.000 85.313 525 GLN B C 1
ATOM 2984 O O . GLN B 1 34 ? 14.791 -21.682 67.903 1.000 79.923 525 GLN B O 1
ATOM 2990 N N . SER B 1 35 ? 13.922 -19.720 67.265 1.000 72.584 526 SER B N 1
ATOM 2991 C CA . SER B 1 35 ? 15.209 -19.199 66.841 1.000 66.007 526 SER B CA 1
ATOM 2992 C C . SER B 1 35 ? 15.961 -18.688 68.072 1.000 59.553 526 SER B C 1
ATOM 2993 O O . SER B 1 35 ? 15.348 -18.257 69.039 1.000 65.129 526 SER B O 1
ATOM 2996 N N . LYS B 1 36 ? 17.292 -18.760 68.042 1.000 53.630 527 LYS B N 1
ATOM 2997 C CA . LYS B 1 36 ? 18.116 -18.513 69.215 1.000 50.018 527 LYS B CA 1
ATOM 2998 C C . LYS B 1 36 ? 18.794 -17.146 69.120 1.000 43.341 527 LYS B C 1
ATOM 2999 O O . LYS B 1 36 ? 18.957 -16.469 70.120 1.000 42.265 527 LYS B O 1
ATOM 3005 N N . VAL B 1 37 ? 19.249 -16.759 67.927 1.000 39.390 528 VAL B N 1
ATOM 3006 C CA . VAL B 1 37 ? 19.842 -15.446 67.730 1.000 36.391 528 VAL B CA 1
ATOM 3007 C C . VAL B 1 37 ? 18.861 -14.623 66.892 1.000 34.993 528 VAL B C 1
ATOM 3008 O O . VAL B 1 37 ? 18.426 -15.064 65.834 1.000 34.893 528 VAL B O 1
ATOM 3012 N N . ILE B 1 38 ? 18.512 -13.446 67.411 1.000 32.208 529 ILE B N 1
ATOM 3013 C CA . ILE B 1 38 ? 17.640 -12.500 66.751 1.000 32.261 529 ILE B CA 1
ATOM 3014 C C . ILE B 1 38 ? 18.391 -11.171 66.682 1.000 29.768 529 ILE B C 1
ATOM 3015 O O . ILE B 1 38 ? 18.843 -10.642 67.697 1.000 28.441 529 ILE B O 1
ATOM 3020 N N . ALA B 1 39 ? 18.502 -10.619 65.474 1.000 29.724 530 ALA B N 1
ATOM 3021 C CA . ALA B 1 39 ? 19.123 -9.315 65.273 1.000 28.013 530 ALA B CA 1
ATOM 3022 C C . ALA B 1 39 ? 18.243 -8.464 64.367 1.000 28.344 530 ALA B C 1
ATOM 3023 O O . ALA B 1 39 ? 17.421 -8.958 63.591 1.000 29.508 530 ALA B O 1
ATOM 3025 N N . ALA B 1 40 ? 18.444 -7.153 64.451 1.000 28.216 531 ALA B N 1
ATOM 3026 C CA . ALA B 1 40 ? 17.650 -6.242 63.648 1.000 28.098 531 ALA B CA 1
ATOM 3027 C C . ALA B 1 40 ? 18.406 -4.946 63.450 1.000 26.916 531 ALA B C 1
ATOM 3028 O O . ALA B 1 40 ? 19.131 -4.495 64.341 1.000 26.507 531 ALA B O 1
ATOM 3030 N N . PHE B 1 41 ? 18.085 -4.290 62.351 1.000 26.411 532 PHE B N 1
ATOM 3031 C CA . PHE B 1 41 ? 18.451 -2.896 62.182 1.000 26.694 532 PHE B CA 1
ATOM 3032 C C . PHE B 1 41 ? 17.229 -2.004 62.406 1.000 27.072 532 PHE B C 1
ATOM 3033 O O . PHE B 1 41 ? 16.164 -2.246 61.825 1.000 27.104 532 PHE B O 1
ATOM 3041 N N . VAL B 1 42 ? 17.428 -0.953 63.214 1.000 27.337 533 VAL B N 1
ATOM 3042 C CA . VAL B 1 42 ? 16.343 -0.074 63.639 1.000 29.071 533 VAL B CA 1
ATOM 3043 C C . VAL B 1 42 ? 16.696 1.376 63.303 1.000 30.236 533 VAL B C 1
ATOM 3044 O O . VAL B 1 42 ? 17.773 1.869 63.663 1.000 29.938 533 VAL B O 1
ATOM 3048 N N . LEU B 1 43 ? 15.782 2.041 62.566 1.000 31.854 534 LEU B N 1
ATOM 3049 C CA . LEU B 1 43 ? 15.881 3.478 62.362 1.000 32.865 534 LEU B CA 1
ATOM 3050 C C . LEU B 1 43 ? 15.256 4.230 63.539 1.000 33.277 534 LEU B C 1
ATOM 3051 O O . LEU B 1 43 ? 14.131 3.980 63.956 1.000 35.006 534 LEU B O 1
ATOM 3056 N N . CYS B 1 44 ? 16.008 5.203 64.018 1.000 32.767 535 CYS B N 1
ATOM 3057 C CA . CYS B 1 44 ? 15.539 6.192 64.950 1.000 35.379 535 CYS B CA 1
ATOM 3058 C C . CYS B 1 44 ? 15.397 7.550 64.250 1.000 35.607 535 CYS B C 1
ATOM 3059 O O . CYS B 1 44 ? 16.401 8.188 63.936 1.000 35.278 535 CYS B O 1
ATOM 3062 N N . ILE B 1 45 ? 14.142 7.966 64.012 1.000 36.645 536 ILE B N 1
ATOM 3063 C CA . ILE B 1 45 ? 13.783 9.078 63.144 1.000 40.452 536 ILE B CA 1
ATOM 3064 C C . ILE B 1 45 ? 13.263 10.257 63.974 1.000 41.398 536 ILE B C 1
ATOM 3065 O O . ILE B 1 45 ? 12.143 10.220 64.491 1.000 40.239 536 ILE B O 1
ATOM 3070 N N . TYR B 1 46 ? 14.039 11.345 64.017 1.000 42.703 537 TYR B N 1
ATOM 3071 C CA . TYR B 1 46 ? 13.636 12.524 64.773 1.000 45.076 537 TYR B CA 1
ATOM 3072 C C . TYR B 1 46 ? 12.855 13.471 63.860 1.000 48.466 537 TYR B C 1
ATOM 3073 O O . TYR B 1 46 ? 13.240 13.681 62.707 1.000 48.465 537 TYR B O 1
ATOM 3082 N N . GLU B 1 47 ? 11.738 13.996 64.374 1.000 50.204 538 GLU B N 1
ATOM 3083 C CA . GLU B 1 47 ? 10.949 15.030 63.722 1.000 55.897 538 GLU B CA 1
ATOM 3084 C C . GLU B 1 47 ? 11.482 16.400 64.136 1.000 59.481 538 GLU B C 1
ATOM 3085 O O . GLU B 1 47 ? 11.763 17.248 63.285 1.000 67.822 538 GLU B O 1
ATOM 3091 N N . GLY B 1 48 ? 11.575 16.619 65.446 1.000 57.989 539 GLY B N 1
ATOM 3092 C CA . GLY B 1 48 ? 12.514 17.569 66.011 1.000 59.316 539 GLY B CA 1
ATOM 3093 C C . GLY B 1 48 ? 13.381 16.872 67.053 1.000 60.786 539 GLY B C 1
ATOM 3094 O O . GLY B 1 48 ? 13.093 15.746 67.441 1.000 61.767 539 GLY B O 1
ATOM 3095 N N . GLU B 1 49 ? 14.413 17.575 67.519 1.000 62.897 540 GLU B N 1
ATOM 3096 C CA . GLU B 1 49 ? 15.393 17.030 68.447 1.000 67.783 540 GLU B CA 1
ATOM 3097 C C . GLU B 1 49 ? 14.952 17.338 69.890 1.000 64.675 540 GLU B C 1
ATOM 3098 O O . GLU B 1 49 ? 15.723 17.154 70.833 1.000 63.424 540 GLU B O 1
ATOM 3104 N N . ASP B 1 50 ? 13.690 17.785 70.053 1.000 58.110 541 ASP B N 1
ATOM 3105 C CA . ASP B 1 50 ? 13.088 18.110 71.344 1.000 54.604 541 ASP B CA 1
ATOM 3106 C C . ASP B 1 50 ? 12.054 17.050 71.763 1.000 49.197 541 ASP B C 1
ATOM 3107 O O . ASP B 1 50 ? 11.710 16.974 72.937 1.000 49.503 541 ASP B O 1
ATOM 3112 N N . VAL B 1 51 ? 11.533 16.266 70.805 1.000 45.909 542 VAL B N 1
ATOM 3113 C CA . VAL B 1 51 ? 10.532 15.250 71.073 1.000 44.441 542 VAL B CA 1
ATOM 3114 C C . VAL B 1 51 ? 11.165 13.883 70.839 1.000 42.690 542 VAL B C 1
ATOM 3115 O O . VAL B 1 51 ? 12.155 13.758 70.125 1.000 41.235 542 VAL B O 1
ATOM 3119 N N . ALA B 1 52 ? 10.579 12.854 71.459 1.000 41.036 543 ALA B N 1
ATOM 3120 C CA . ALA B 1 52 ? 11.034 11.485 71.295 1.000 39.763 543 ALA B CA 1
ATOM 3121 C C . ALA B 1 52 ? 11.035 11.096 69.817 1.000 40.457 543 ALA B C 1
ATOM 3122 O O . ALA B 1 52 ? 10.193 11.522 69.035 1.000 39.264 543 ALA B O 1
ATOM 3124 N N . PRO B 1 53 ? 11.979 10.248 69.377 1.000 41.036 544 PRO B N 1
ATOM 3125 C CA . PRO B 1 53 ? 12.015 9.827 67.982 1.000 41.073 544 PRO B CA 1
ATOM 3126 C C . PRO B 1 53 ? 10.996 8.730 67.706 1.000 42.426 544 PRO B C 1
ATOM 3127 O O . PRO B 1 53 ? 10.570 8.041 68.637 1.000 42.496 544 PRO B O 1
ATOM 3131 N N . LYS B 1 54 ? 10.667 8.553 66.422 1.000 42.742 545 LYS B N 1
ATOM 3132 C CA . LYS B 1 54 ? 10.017 7.340 65.953 1.000 45.513 545 LYS B CA 1
ATOM 3133 C C . LYS B 1 54 ? 11.058 6.251 65.680 1.000 42.419 545 LYS B C 1
ATOM 3134 O O . LYS B 1 54 ? 12.094 6.502 65.084 1.000 39.909 545 LYS B O 1
ATOM 3140 N N . LEU B 1 55 ? 10.757 5.046 66.174 1.000 41.309 546 LEU B N 1
ATOM 3141 C CA . LEU B 1 55 ? 11.521 3.845 65.933 1.000 40.536 546 LEU B CA 1
ATOM 3142 C C . LEU B 1 55 ? 10.839 3.070 64.819 1.000 39.713 546 LEU B C 1
ATOM 3143 O O . LEU B 1 55 ? 9.631 2.875 64.863 1.000 38.345 546 LEU B O 1
ATOM 3148 N N . LYS B 1 56 ? 11.639 2.607 63.855 1.000 39.532 547 LYS B N 1
ATOM 3149 C CA . LYS B 1 56 ? 11.146 1.851 62.717 1.000 39.985 547 LYS B CA 1
ATOM 3150 C C . LYS B 1 56 ? 12.130 0.713 62.438 1.000 37.181 547 LYS B C 1
ATOM 3151 O O . LYS B 1 56 ? 13.300 0.949 62.108 1.000 33.614 547 LYS B O 1
ATOM 3157 N N . VAL B 1 57 ? 11.636 -0.516 62.634 1.000 35.586 548 VAL B N 1
ATOM 3158 C CA . VAL B 1 57 ? 12.412 -1.728 62.449 1.000 35.150 548 VAL B CA 1
ATOM 3159 C C . VAL B 1 57 ? 12.510 -1.995 60.946 1.000 34.240 548 VAL B C 1
ATOM 3160 O O . VAL B 1 57 ? 11.508 -2.192 60.291 1.000 33.890 548 VAL B O 1
ATOM 3164 N N . ILE B 1 58 ? 13.737 -1.989 60.417 1.000 33.580 549 ILE B N 1
ATOM 3165 C CA . ILE B 1 58 ? 13.964 -2.054 58.980 1.000 33.594 549 ILE B CA 1
ATOM 3166 C C . ILE B 1 58 ? 14.296 -3.478 58.542 1.000 33.868 549 ILE B C 1
ATOM 3167 O O . ILE B 1 58 ? 13.878 -3.902 57.442 1.000 32.386 549 ILE B O 1
ATOM 3172 N N . SER B 1 59 ? 15.062 -4.209 59.376 1.000 33.207 550 SER B N 1
ATOM 3173 C CA . SER B 1 59 ? 15.430 -5.572 59.003 1.000 33.875 550 SER B CA 1
ATOM 3174 C C . SER B 1 59 ? 15.535 -6.451 60.246 1.000 33.012 550 SER B C 1
ATOM 3175 O O . SER B 1 59 ? 15.870 -5.961 61.325 1.000 32.208 550 SER B O 1
ATOM 3178 N N . ILE B 1 60 ? 15.243 -7.740 60.026 1.000 33.526 551 ILE B N 1
ATOM 3179 C CA . ILE B 1 60 ? 15.375 -8.794 61.011 1.000 34.613 551 ILE B CA 1
ATOM 3180 C C . ILE B 1 60 ? 16.126 -9.959 60.375 1.000 33.696 551 ILE B C 1
ATOM 3181 O O . ILE B 1 60 ? 15.891 -10.313 59.216 1.000 34.234 551 ILE B O 1
ATOM 3186 N N . GLY B 1 61 ? 17.015 -10.553 61.169 1.000 32.448 552 GLY B N 1
ATOM 3187 C CA . GLY B 1 61 ? 17.669 -11.804 60.842 1.000 32.856 552 GLY B CA 1
ATOM 3188 C C . GLY B 1 61 ? 17.785 -12.720 62.064 1.000 33.817 552 GLY B C 1
ATOM 3189 O O . GLY B 1 61 ? 17.997 -12.262 63.207 1.000 33.129 552 GLY B O 1
ATOM 3190 N N . THR B 1 62 ? 17.671 -14.022 61.795 1.000 35.079 553 THR B N 1
ATOM 3191 C CA . THR B 1 62 ? 17.984 -15.051 62.770 1.000 36.905 553 THR B CA 1
ATOM 3192 C C . THR B 1 62 ? 19.001 -16.006 62.166 1.000 37.279 553 THR B C 1
ATOM 3193 O O . THR B 1 62 ? 19.326 -15.919 60.983 1.000 38.166 553 THR B O 1
ATOM 3197 N N . GLY B 1 63 ? 19.512 -16.903 63.002 1.000 37.600 554 GLY B N 1
ATOM 3198 C CA . GLY B 1 63 ? 20.471 -17.899 62.558 1.000 38.368 554 GLY B CA 1
ATOM 3199 C C . GLY B 1 63 ? 21.710 -17.931 63.457 1.000 38.485 554 GLY B C 1
ATOM 3200 O O . GLY B 1 63 ? 22.067 -16.919 64.066 1.000 37.566 554 GLY B O 1
ATOM 3201 N N . THR B 1 64 ? 22.321 -19.122 63.559 1.000 40.504 555 THR B N 1
ATOM 3202 C CA . THR B 1 64 ? 23.520 -19.358 64.351 1.000 41.958 555 THR B CA 1
ATOM 3203 C C . THR B 1 64 ? 24.537 -20.200 63.579 1.000 43.170 555 THR B C 1
ATOM 3204 O O . THR B 1 64 ? 25.484 -20.695 64.173 1.000 41.795 555 THR B O 1
ATOM 3208 N N . LYS B 1 65 ? 24.362 -20.367 62.269 1.000 46.854 556 LYS B N 1
ATOM 3209 C CA . LYS B 1 65 ? 25.218 -21.267 61.518 1.000 49.095 556 LYS B CA 1
ATOM 3210 C C . LYS B 1 65 ? 25.690 -20.637 60.217 1.000 48.647 556 LYS B C 1
ATOM 3211 O O . LYS B 1 65 ? 25.144 -19.649 59.765 1.000 46.814 556 LYS B O 1
ATOM 3217 N N . CYS B 1 66 ? 26.715 -21.256 59.619 1.000 52.452 557 CYS B N 1
ATOM 3218 C CA . CYS B 1 66 ? 27.179 -20.907 58.288 1.000 54.474 557 CYS B CA 1
ATOM 3219 C C . CYS B 1 66 ? 27.573 -22.174 57.529 1.000 54.732 557 CYS B C 1
ATOM 3220 O O . CYS B 1 66 ? 27.533 -23.273 58.071 1.000 55.945 557 CYS B O 1
ATOM 3223 N N . ILE B 1 67 ? 27.920 -22.020 56.253 1.000 56.121 558 ILE B N 1
ATOM 3224 C CA . ILE B 1 67 ? 28.209 -23.164 55.386 1.000 61.331 558 ILE B CA 1
ATOM 3225 C C . ILE B 1 67 ? 29.640 -23.645 55.628 1.000 64.212 558 ILE B C 1
ATOM 3226 O O . ILE B 1 67 ? 30.529 -22.842 55.905 1.000 61.091 558 ILE B O 1
ATOM 3231 N N . SER B 1 68 ? 29.853 -24.957 55.483 1.000 75.755 559 SER B N 1
ATOM 3232 C CA . SER B 1 68 ? 31.151 -25.564 55.734 1.000 86.964 559 SER B CA 1
ATOM 3233 C C . SER B 1 68 ? 32.177 -25.107 54.695 1.000 91.147 559 SER B C 1
ATOM 3234 O O . SER B 1 68 ? 33.349 -24.920 55.028 1.000 96.215 559 SER B O 1
ATOM 3237 N N . GLY B 1 69 ? 31.728 -24.918 53.444 1.000 94.319 560 GLY B N 1
ATOM 3238 C CA . GLY B 1 69 ? 32.612 -24.537 52.349 1.000 98.600 560 GLY B CA 1
ATOM 3239 C C . GLY B 1 69 ? 32.556 -25.538 51.193 1.000 101.298 560 GLY B C 1
ATOM 3240 O O . GLY B 1 69 ? 32.874 -25.200 50.054 1.000 99.123 560 GLY B O 1
ATOM 3241 N N . GLU B 1 70 ? 32.118 -26.761 51.509 1.000 109.042 561 GLU B N 1
ATOM 3242 C CA . GLU B 1 70 ? 31.828 -27.795 50.527 1.000 115.134 561 GLU B CA 1
ATOM 3243 C C . GLU B 1 70 ? 30.467 -27.508 49.890 1.000 112.204 561 GLU B C 1
ATOM 3244 O O . GLU B 1 70 ? 29.932 -28.349 49.174 1.000 117.885 561 GLU B O 1
ATOM 3250 N N . GLN B 1 71 ? 29.909 -26.318 50.162 1.000 104.900 562 GLN B N 1
ATOM 3251 C CA . GLN B 1 71 ? 28.600 -25.942 49.657 1.000 99.160 562 GLN B CA 1
ATOM 3252 C C . GLN B 1 71 ? 28.673 -24.612 48.905 1.000 96.113 562 GLN B C 1
ATOM 3253 O O . GLN B 1 71 ? 27.708 -24.257 48.231 1.000 96.353 562 GLN B O 1
ATOM 3259 N N . ILE B 1 72 ? 29.789 -23.868 49.012 1.000 90.379 563 ILE B N 1
ATOM 3260 C CA . ILE B 1 72 ? 29.995 -22.696 48.168 1.000 91.971 563 ILE B CA 1
ATOM 3261 C C . ILE B 1 72 ? 29.857 -23.147 46.716 1.000 94.874 563 ILE B C 1
ATOM 3262 O O . ILE B 1 72 ? 30.545 -24.070 46.285 1.000 102.836 563 ILE B O 1
ATOM 3267 N N . GLY B 1 73 ? 28.960 -22.490 45.977 1.000 92.769 564 GLY B N 1
ATOM 3268 C CA . GLY B 1 73 ? 28.615 -22.940 44.640 1.000 97.820 564 GLY B CA 1
ATOM 3269 C C . GLY B 1 73 ? 28.986 -21.903 43.591 1.000 98.515 564 GLY B C 1
ATOM 3270 O O . GLY B 1 73 ? 28.581 -22.035 42.436 1.000 100.022 564 GLY B O 1
ATOM 3271 N N . GLN B 1 74 ? 29.776 -20.902 44.000 1.000 96.054 565 GLN B N 1
ATOM 3272 C CA . GLN B 1 74 ? 30.062 -19.755 43.155 1.000 98.422 565 GLN B CA 1
ATOM 3273 C C . GLN B 1 74 ? 28.732 -19.286 42.560 1.000 91.599 565 GLN B C 1
ATOM 3274 O O . GLN B 1 74 ? 27.666 -19.578 43.113 1.000 92.744 565 GLN B O 1
ATOM 3280 N N . LYS B 1 75 ? 28.796 -18.525 41.460 1.000 80.116 566 LYS B N 1
ATOM 3281 C CA . LYS B 1 75 ? 27.596 -17.953 40.870 1.000 76.979 566 LYS B CA 1
ATOM 3282 C C . LYS B 1 75 ? 26.943 -16.942 41.822 1.000 66.790 566 LYS B C 1
ATOM 3283 O O . LYS B 1 75 ? 26.053 -16.209 41.398 1.000 65.031 566 LYS B O 1
ATOM 3289 N N . GLY B 1 76 ? 27.385 -16.884 43.088 1.000 58.983 567 GLY B N 1
ATOM 3290 C CA . GLY B 1 76 ? 26.877 -15.897 44.021 1.000 55.031 567 GLY B CA 1
ATOM 3291 C C . GLY B 1 76 ? 25.455 -16.206 44.469 1.000 52.863 567 GLY B C 1
ATOM 3292 O O . GLY B 1 76 ? 24.742 -15.296 44.848 1.000 53.349 567 GLY B O 1
ATOM 3293 N N . GLU B 1 77 ? 25.067 -17.483 44.441 1.000 53.662 568 GLU B N 1
ATOM 3294 C CA . GLU B 1 77 ? 23.713 -17.899 44.776 1.000 55.926 568 GLU B CA 1
ATOM 3295 C C . GLU B 1 77 ? 23.653 -18.596 46.139 1.000 52.541 568 GLU B C 1
ATOM 3296 O O . GLU B 1 77 ? 22.632 -19.190 46.474 1.000 52.560 568 GLU B O 1
ATOM 3302 N N . THR B 1 78 ? 24.742 -18.538 46.918 1.000 49.458 569 THR B N 1
ATOM 3303 C CA . THR B 1 78 ? 24.831 -19.263 48.180 1.000 48.877 569 THR B CA 1
ATOM 3304 C C . THR B 1 78 ? 25.223 -18.289 49.291 1.000 44.654 569 THR B C 1
ATOM 3305 O O . THR B 1 78 ? 26.139 -17.493 49.129 1.000 42.408 569 THR B O 1
ATOM 3309 N N . LEU B 1 79 ? 24.487 -18.329 50.406 1.000 43.085 570 LEU B N 1
ATOM 3310 C CA . LEU B 1 79 ? 24.797 -17.486 51.547 1.000 40.972 570 LEU B CA 1
ATOM 3311 C C . LEU B 1 79 ? 25.952 -18.091 52.335 1.000 40.761 570 LEU B C 1
ATOM 3312 O O . LEU B 1 79 ? 25.867 -19.241 52.752 1.000 42.239 570 LEU B O 1
ATOM 3317 N N . ASN B 1 80 ? 27.014 -17.308 52.532 1.000 38.970 571 ASN B N 1
ATOM 3318 C CA . ASN B 1 80 ? 28.177 -17.759 53.266 1.000 39.567 571 ASN B CA 1
ATOM 3319 C C . ASN B 1 80 ? 27.937 -17.766 54.776 1.000 38.519 571 ASN B C 1
ATOM 3320 O O . ASN B 1 80 ? 28.494 -18.610 55.464 1.000 39.152 571 ASN B O 1
ATOM 3325 N N . ASP B 1 81 ? 27.175 -16.796 55.299 1.000 36.256 572 ASP B N 1
ATOM 3326 C CA . ASP B 1 81 ? 27.087 -16.614 56.748 1.000 34.827 572 ASP B CA 1
ATOM 3327 C C . ASP B 1 81 ? 25.638 -16.307 57.125 1.000 33.707 572 ASP B C 1
ATOM 3328 O O . ASP B 1 81 ? 25.085 -15.286 56.723 1.000 32.384 572 ASP B O 1
ATOM 3333 N N . CYS B 1 82 ? 25.035 -17.202 57.899 1.000 34.703 573 CYS B N 1
ATOM 3334 C CA . CYS B 1 82 ? 23.654 -17.026 58.324 1.000 35.389 573 CYS B CA 1
ATOM 3335 C C . CYS B 1 82 ? 23.515 -16.754 59.820 1.000 34.108 573 CYS B C 1
ATOM 3336 O O . CYS B 1 82 ? 22.446 -17.010 60.369 1.000 34.261 573 CYS B O 1
ATOM 3339 N N . HIS B 1 83 ? 24.544 -16.189 60.471 1.000 32.616 574 HIS B N 1
ATOM 3340 C CA . HIS B 1 83 ? 24.327 -15.645 61.813 1.000 31.931 574 HIS B CA 1
ATOM 3341 C C . HIS B 1 83 ? 23.350 -14.484 61.719 1.000 30.911 574 HIS B C 1
ATOM 3342 O O . HIS B 1 83 ? 23.488 -13.642 60.832 1.000 29.197 574 HIS B O 1
ATOM 3349 N N . GLY B 1 84 ? 22.362 -14.446 62.638 1.000 31.003 575 GLY B N 1
ATOM 3350 C CA . GLY B 1 84 ? 21.302 -13.454 62.555 1.000 29.947 575 GLY B CA 1
ATOM 3351 C C . GLY B 1 84 ? 21.804 -12.017 62.385 1.000 28.679 575 GLY B C 1
ATOM 3352 O O . GLY B 1 84 ? 21.189 -11.249 61.662 1.000 28.149 575 GLY B O 1
ATOM 3353 N N . GLU B 1 85 ? 22.892 -11.615 63.053 1.000 28.219 576 GLU B N 1
ATOM 3354 C CA . GLU B 1 85 ? 23.391 -10.248 62.916 1.000 28.284 576 GLU B CA 1
ATOM 3355 C C . GLU B 1 85 ? 23.776 -9.888 61.472 1.000 27.707 576 GLU B C 1
ATOM 3356 O O . GLU B 1 85 ? 23.550 -8.759 61.012 1.000 26.995 576 GLU B O 1
ATOM 3362 N N . ILE B 1 86 ? 24.453 -10.820 60.797 1.000 27.489 577 ILE B N 1
ATOM 3363 C CA . ILE B 1 86 ? 24.926 -10.657 59.420 1.000 28.485 577 ILE B CA 1
ATOM 3364 C C . ILE B 1 86 ? 23.737 -10.676 58.458 1.000 28.770 577 ILE B C 1
ATOM 3365 O O . ILE B 1 86 ? 23.681 -9.901 57.502 1.000 28.746 577 ILE B O 1
ATOM 3370 N N . ILE B 1 87 ? 22.765 -11.553 58.734 1.000 29.359 578 ILE B N 1
ATOM 3371 C CA . ILE B 1 87 ? 21.573 -11.658 57.912 1.000 30.402 578 ILE B CA 1
ATOM 3372 C C . ILE B 1 87 ? 20.783 -10.361 58.009 1.000 29.871 578 ILE B C 1
ATOM 3373 O O . ILE B 1 87 ? 20.342 -9.860 56.978 1.000 29.312 578 ILE B O 1
ATOM 3378 N N . ALA B 1 88 ? 20.650 -9.802 59.228 1.000 29.212 579 ALA B N 1
ATOM 3379 C CA . ALA B 1 88 ? 19.974 -8.520 59.410 1.000 29.232 579 ALA B CA 1
ATOM 3380 C C . ALA B 1 88 ? 20.645 -7.402 58.597 1.000 29.485 579 ALA B C 1
ATOM 3381 O O . ALA B 1 88 ? 19.946 -6.516 58.094 1.000 29.974 579 ALA B O 1
ATOM 3383 N N . CYS B 1 89 ? 21.985 -7.373 58.556 1.000 29.605 580 CYS B N 1
ATOM 3384 C CA . CYS B 1 89 ? 22.710 -6.348 57.814 1.000 30.182 580 CYS B CA 1
ATOM 3385 C C . CYS B 1 89 ? 22.459 -6.460 56.305 1.000 32.152 580 CYS B C 1
ATOM 3386 O O . CYS B 1 89 ? 22.339 -5.446 55.584 1.000 32.940 580 CYS B O 1
ATOM 3389 N N . ARG B 1 90 ? 22.437 -7.701 55.800 1.000 32.967 581 ARG B N 1
ATOM 3390 C CA . ARG B 1 90 ? 22.203 -7.914 54.386 1.000 33.371 581 ARG B CA 1
ATOM 3391 C C . ARG B 1 90 ? 20.826 -7.381 54.008 1.000 35.038 581 ARG B C 1
ATOM 3392 O O . ARG B 1 90 ? 20.676 -6.639 53.043 1.000 37.711 581 ARG B O 1
ATOM 3400 N N . GLY B 1 91 ? 19.803 -7.728 54.789 1.000 36.489 582 GLY B N 1
ATOM 3401 C CA . GLY B 1 91 ? 18.465 -7.194 54.571 1.000 36.427 582 GLY B CA 1
ATOM 3402 C C . GLY B 1 91 ? 18.434 -5.666 54.614 1.000 36.106 582 GLY B C 1
ATOM 3403 O O . GLY B 1 91 ? 17.764 -5.004 53.826 1.000 36.679 582 GLY B O 1
ATOM 3404 N N . PHE B 1 92 ? 19.137 -5.083 55.573 1.000 34.139 583 PHE B N 1
ATOM 3405 C CA . PHE B 1 92 ? 19.238 -3.642 55.618 1.000 33.818 583 PHE B CA 1
ATOM 3406 C C . PHE B 1 92 ? 19.906 -3.113 54.346 1.000 34.510 583 PHE B C 1
ATOM 3407 O O . PHE B 1 92 ? 19.590 -2.009 53.921 1.000 35.466 583 PHE B O 1
ATOM 3415 N N . ARG B 1 93 ? 20.868 -3.854 53.773 1.000 34.030 584 ARG B N 1
ATOM 3416 C CA . ARG B 1 93 ? 21.503 -3.445 52.523 1.000 34.511 584 ARG B CA 1
ATOM 3417 C C . ARG B 1 93 ? 20.473 -3.422 51.385 1.000 36.299 584 ARG B C 1
ATOM 3418 O O . ARG B 1 93 ? 20.437 -2.472 50.609 1.000 36.801 584 ARG B O 1
ATOM 3426 N N . GLN B 1 94 ? 19.642 -4.465 51.293 1.000 37.294 585 GLN B N 1
ATOM 3427 C CA . GLN B 1 94 ? 18.603 -4.520 50.275 1.000 39.501 585 GLN B CA 1
ATOM 3428 C C . GLN B 1 94 ? 17.681 -3.314 50.410 1.000 40.268 585 GLN B C 1
ATOM 3429 O O . GLN B 1 94 ? 17.293 -2.730 49.404 1.000 42.117 585 GLN B O 1
ATOM 3435 N N . PHE B 1 95 ? 17.320 -2.978 51.649 1.000 39.697 586 PHE B N 1
ATOM 3436 C CA . PHE B 1 95 ? 16.522 -1.804 51.944 1.000 40.968 586 PHE B CA 1
ATOM 3437 C C . PHE B 1 95 ? 17.207 -0.550 51.414 1.000 41.574 586 PHE B C 1
ATOM 3438 O O . PHE B 1 95 ? 16.563 0.275 50.765 1.000 44.329 586 PHE B O 1
ATOM 3446 N N . LEU B 1 96 ? 18.491 -0.382 51.731 1.000 40.175 587 LEU B N 1
ATOM 3447 C CA . LEU B 1 96 ? 19.251 0.751 51.221 1.000 40.975 587 LEU B CA 1
ATOM 3448 C C . LEU B 1 96 ? 19.115 0.822 49.693 1.000 44.095 587 LEU B C 1
ATOM 3449 O O . LEU B 1 96 ? 18.870 1.898 49.153 1.000 45.837 587 LEU B O 1
ATOM 3454 N N . TYR B 1 97 ? 19.234 -0.322 49.004 1.000 45.917 588 TYR B N 1
ATOM 3455 C CA . TYR B 1 97 ? 19.134 -0.359 47.548 1.000 47.620 588 TYR B CA 1
ATOM 3456 C C . TYR B 1 97 ? 17.766 0.152 47.091 1.000 49.493 588 TYR B C 1
ATOM 3457 O O . TYR B 1 97 ? 17.686 1.005 46.210 1.000 50.042 588 TYR B O 1
ATOM 3466 N N . ASP B 1 98 ? 16.694 -0.405 47.668 1.000 49.784 589 ASP B N 1
ATOM 3467 C CA . ASP B 1 98 ? 15.329 -0.019 47.336 1.000 50.799 589 ASP B CA 1
ATOM 3468 C C . ASP B 1 98 ? 15.132 1.480 47.550 1.000 50.662 589 ASP B C 1
ATOM 3469 O O . ASP B 1 98 ? 14.509 2.158 46.732 1.000 50.035 589 ASP B O 1
ATOM 3474 N N . GLU B 1 99 ? 15.685 1.999 48.647 1.000 48.938 590 GLU B N 1
ATOM 3475 C CA . GLU B 1 99 ? 15.575 3.416 48.958 1.000 48.504 590 GLU B CA 1
ATOM 3476 C C . GLU B 1 99 ? 16.334 4.240 47.920 1.000 49.314 590 GLU B C 1
ATOM 3477 O O . GLU B 1 99 ? 15.857 5.295 47.500 1.000 49.721 590 GLU B O 1
ATOM 3483 N N . LEU B 1 100 ? 17.512 3.744 47.535 1.000 47.951 591 LEU B N 1
ATOM 3484 C CA . LEU B 1 100 ? 18.347 4.401 46.548 1.000 50.669 591 LEU B CA 1
ATOM 3485 C C . LEU B 1 100 ? 17.631 4.486 45.192 1.000 53.120 591 LEU B C 1
ATOM 3486 O O . LEU B 1 100 ? 17.737 5.490 44.487 1.000 52.108 591 LEU B O 1
ATOM 3491 N N . VAL B 1 101 ? 16.875 3.440 44.839 1.000 53.506 592 VAL B N 1
ATOM 3492 C CA . VAL B 1 101 ? 16.077 3.451 43.630 1.000 57.024 592 VAL B CA 1
ATOM 3493 C C . VAL B 1 101 ? 15.079 4.606 43.707 1.000 58.568 592 VAL B C 1
ATOM 3494 O O . VAL B 1 101 ? 15.066 5.480 42.838 1.000 59.864 592 VAL B O 1
ATOM 3498 N N . LYS B 1 102 ? 14.252 4.598 44.757 1.000 58.815 593 LYS B N 1
ATOM 3499 C CA . LYS B 1 102 ? 13.261 5.638 44.996 1.000 59.828 593 LYS B CA 1
ATOM 3500 C C . LYS B 1 102 ? 13.882 7.028 44.853 1.000 62.001 593 LYS B C 1
ATOM 3501 O O . LYS B 1 102 ? 13.303 7.897 44.200 1.000 63.935 593 LYS B O 1
ATOM 3507 N N . SER B 1 103 ? 15.064 7.229 45.449 1.000 59.756 594 SER B N 1
ATOM 3508 C CA . SER B 1 103 ? 15.734 8.520 45.411 1.000 61.297 594 SER B CA 1
ATOM 3509 C C . SER B 1 103 ? 16.101 8.888 43.975 1.000 65.198 594 SER B C 1
ATOM 3510 O O . SER B 1 103 ? 16.134 10.065 43.630 1.000 66.884 594 SER B O 1
ATOM 3513 N N . LEU B 1 104 ? 16.394 7.877 43.149 1.000 65.946 595 LEU B N 1
ATOM 3514 C CA . LEU B 1 104 ? 16.812 8.097 41.775 1.000 67.982 595 LEU B CA 1
ATOM 3515 C C . LEU B 1 104 ? 15.596 8.351 40.886 1.000 72.895 595 LEU B C 1
ATOM 3516 O O . LEU B 1 104 ? 15.688 9.146 39.958 1.000 74.661 595 LEU B O 1
ATOM 3521 N N . GLN B 1 105 ? 14.473 7.687 41.200 1.000 75.887 596 GLN B N 1
ATOM 3522 C CA . GLN B 1 105 ? 13.159 8.012 40.658 1.000 77.732 596 GLN B CA 1
ATOM 3523 C C . GLN B 1 105 ? 12.586 9.249 41.364 1.000 80.557 596 GLN B C 1
ATOM 3524 O O . GLN B 1 105 ? 11.375 9.451 41.389 1.000 80.299 596 GLN B O 1
ATOM 3530 N N . LYS B 1 106 ? 13.468 10.043 41.986 1.000 84.173 597 LYS B N 1
ATOM 3531 C CA . LYS B 1 106 ? 13.168 11.324 42.616 1.000 88.958 597 LYS B CA 1
ATOM 3532 C C . LYS B 1 106 ? 11.872 11.310 43.421 1.000 88.373 597 LYS B C 1
ATOM 3533 O O . LYS B 1 106 ? 11.217 12.347 43.511 1.000 89.927 597 LYS B O 1
ATOM 3539 N N . LYS B 1 107 ? 11.522 10.168 44.029 1.000 86.369 598 LYS B N 1
ATOM 3540 C CA . LYS B 1 107 ? 10.403 10.140 44.952 1.000 86.227 598 LYS B CA 1
ATOM 3541 C C . LYS B 1 107 ? 10.785 10.976 46.167 1.000 82.081 598 LYS B C 1
ATOM 3542 O O . LYS B 1 107 ? 11.962 11.266 46.387 1.000 80.991 598 LYS B O 1
ATOM 3548 N N . THR B 1 108 ? 9.772 11.348 46.951 1.000 80.618 599 THR B N 1
ATOM 3549 C CA . THR B 1 108 ? 9.937 12.272 48.064 1.000 81.746 599 THR B CA 1
ATOM 3550 C C . THR B 1 108 ? 10.178 11.519 49.380 1.000 80.406 599 THR B C 1
ATOM 3551 O O . THR B 1 108 ? 10.998 11.932 50.198 1.000 79.387 599 THR B O 1
ATOM 3555 N N . ASP B 1 109 ? 9.421 10.438 49.594 1.000 78.778 600 ASP B N 1
ATOM 3556 C CA . ASP B 1 109 ? 9.431 9.718 50.856 1.000 76.211 600 ASP B CA 1
ATOM 3557 C C . ASP B 1 109 ? 10.632 8.776 50.869 1.000 70.590 600 ASP B C 1
ATOM 3558 O O . ASP B 1 109 ? 10.500 7.585 50.578 1.000 70.110 600 ASP B O 1
ATOM 3563 N N . VAL B 1 110 ? 11.810 9.325 51.191 1.000 64.219 601 VAL B N 1
ATOM 3564 C CA . VAL B 1 110 ? 13.047 8.559 51.157 1.000 61.254 601 VAL B CA 1
ATOM 3565 C C . VAL B 1 110 ? 13.970 8.992 52.295 1.000 56.451 601 VAL B C 1
ATOM 3566 O O . VAL B 1 110 ? 13.884 10.115 52.784 1.000 57.090 601 VAL B O 1
ATOM 3570 N N . ILE B 1 111 ? 14.906 8.109 52.655 1.000 50.302 602 ILE B N 1
ATOM 3571 C CA . ILE B 1 111 ? 15.812 8.347 53.768 1.000 48.817 602 ILE B CA 1
ATOM 3572 C C . ILE B 1 111 ? 17.009 9.186 53.325 1.000 47.233 602 ILE B C 1
ATOM 3573 O O . ILE B 1 111 ? 17.804 9.629 54.170 1.000 43.999 602 ILE B O 1
ATOM 3578 N N . PHE B 1 112 ? 17.175 9.337 51.998 1.000 47.854 603 PHE B N 1
ATOM 3579 C CA . PHE B 1 112 ? 18.370 9.951 51.447 1.000 48.345 603 PHE B CA 1
ATOM 3580 C C . PHE B 1 112 ? 18.036 11.359 50.978 1.000 51.504 603 PHE B C 1
ATOM 3581 O O . PHE B 1 112 ? 16.885 11.653 50.660 1.000 53.009 603 PHE B O 1
ATOM 3589 N N . LYS B 1 113 ? 19.086 12.187 50.926 1.000 52.416 604 LYS B N 1
ATOM 3590 C CA . LYS B 1 113 ? 19.092 13.472 50.247 1.000 57.428 604 LYS B CA 1
ATOM 3591 C C . LYS B 1 113 ? 20.339 13.493 49.363 1.000 58.636 604 LYS B C 1
ATOM 3592 O O . LYS B 1 113 ? 21.232 12.659 49.542 1.000 50.930 604 LYS B O 1
ATOM 3598 N N . SER B 1 114 ? 20.420 14.472 48.457 1.000 63.665 605 SER B N 1
ATOM 3599 C CA . SER B 1 114 ? 21.556 14.562 47.551 1.000 68.340 605 SER B CA 1
ATOM 3600 C C . SER B 1 114 ? 22.694 15.301 48.252 1.000 75.432 605 SER B C 1
ATOM 3601 O O . SER B 1 114 ? 22.439 16.168 49.088 1.000 73.416 605 SER B O 1
ATOM 3604 N N . LYS B 1 115 ? 23.942 14.931 47.919 1.000 80.151 606 LYS B N 1
ATOM 3605 C CA . LYS B 1 115 ? 25.123 15.547 48.512 1.000 86.598 606 LYS B CA 1
ATOM 3606 C C . LYS B 1 115 ? 25.814 16.451 47.488 1.000 91.821 606 LYS B C 1
ATOM 3607 O O . LYS B 1 115 ? 26.645 17.278 47.862 1.000 100.606 606 LYS B O 1
ATOM 3613 N N . GLY B 1 116 ? 25.467 16.296 46.200 1.000 88.327 607 GLY B N 1
ATOM 3614 C CA . GLY B 1 116 ? 25.968 17.178 45.160 1.000 87.620 607 GLY B CA 1
ATOM 3615 C C . GLY B 1 116 ? 27.239 16.645 44.503 1.000 84.448 607 GLY B C 1
ATOM 3616 O O . GLY B 1 116 ? 27.572 17.085 43.404 1.000 86.174 607 GLY B O 1
ATOM 3617 N N . ASN B 1 117 ? 27.930 15.707 45.171 1.000 77.607 608 ASN B N 1
ATOM 3618 C CA . ASN B 1 117 ? 29.095 15.046 44.605 1.000 73.630 608 ASN B CA 1
ATOM 3619 C C . ASN B 1 117 ? 28.656 13.855 43.751 1.000 71.785 608 ASN B C 1
ATOM 3620 O O . ASN B 1 117 ? 29.489 13.044 43.366 1.000 72.055 608 ASN B O 1
ATOM 3625 N N . GLY B 1 118 ? 27.346 13.755 43.474 1.000 73.079 609 GLY B N 1
ATOM 3626 C CA . GLY B 1 118 ? 26.761 12.633 42.757 1.000 72.709 609 GLY B CA 1
ATOM 3627 C C . GLY B 1 118 ? 26.284 11.519 43.693 1.000 69.223 609 GLY B C 1
ATOM 3628 O O . GLY B 1 118 ? 25.571 10.625 43.240 1.000 69.613 609 GLY B O 1
ATOM 3629 N N . LYS B 1 119 ? 26.671 11.587 44.980 1.000 65.326 610 LYS B N 1
ATOM 3630 C CA . LYS B 1 119 ? 26.445 10.512 45.934 1.000 61.559 610 LYS B CA 1
ATOM 3631 C C . LYS B 1 119 ? 25.423 10.951 46.978 1.000 61.947 610 LYS B C 1
ATOM 3632 O O . LYS B 1 119 ? 25.516 12.052 47.504 1.000 68.286 610 LYS B O 1
ATOM 3638 N N . PHE B 1 120 ? 24.466 10.074 47.298 1.000 58.351 611 PHE B N 1
ATOM 3639 C CA . PHE B 1 120 ? 23.441 10.374 48.287 1.000 54.958 611 PHE B CA 1
ATOM 3640 C C . PHE B 1 120 ? 24.035 10.309 49.695 1.000 54.619 611 PHE B C 1
ATOM 3641 O O . PHE B 1 120 ? 25.066 9.666 49.919 1.000 54.795 611 PHE B O 1
ATOM 3649 N N . VAL B 1 121 ? 23.388 11.012 50.638 1.000 54.258 612 VAL B N 1
ATOM 3650 C CA . VAL B 1 121 ? 23.775 10.989 52.042 1.000 53.248 612 VAL B CA 1
ATOM 3651 C C . VAL B 1 121 ? 22.516 10.781 52.880 1.000 51.740 612 VAL B C 1
ATOM 3652 O O . VAL B 1 121 ? 21.448 11.276 52.547 1.000 49.081 612 VAL B O 1
ATOM 3656 N N . LEU B 1 122 ? 22.649 9.998 53.963 1.000 49.976 613 LEU B N 1
ATOM 3657 C CA . LEU B 1 122 ? 21.524 9.677 54.821 1.000 44.503 613 LEU B CA 1
ATOM 3658 C C . LEU B 1 122 ? 21.114 10.962 55.532 1.000 42.917 613 LEU B C 1
ATOM 3659 O O . LEU B 1 122 ? 21.984 11.684 56.011 1.000 42.349 613 LEU B O 1
ATOM 3664 N N . LYS B 1 123 ? 19.806 11.239 55.579 1.000 42.216 614 LYS B N 1
ATOM 3665 C CA . LYS B 1 123 ? 19.329 12.464 56.202 1.000 45.295 614 LYS B CA 1
ATOM 3666 C C . LYS B 1 123 ? 19.826 12.509 57.641 1.000 45.360 614 LYS B C 1
ATOM 3667 O O . LYS B 1 123 ? 19.799 11.496 58.336 1.000 46.171 614 LYS B O 1
ATOM 3673 N N . PRO B 1 124 ? 20.258 13.678 58.155 1.000 47.086 615 PRO B N 1
ATOM 3674 C CA . PRO B 1 124 ? 20.884 13.731 59.476 1.000 45.012 615 PRO B CA 1
ATOM 3675 C C . PRO B 1 124 ? 19.949 13.563 60.675 1.000 43.524 615 PRO B C 1
ATOM 3676 O O . PRO B 1 124 ? 20.441 13.487 61.795 1.000 43.711 615 PRO B O 1
ATOM 3680 N N . ASN B 1 125 ? 18.628 13.483 60.435 1.000 41.714 616 ASN B N 1
ATOM 3681 C CA . ASN B 1 125 ? 17.645 13.257 61.482 1.000 41.765 616 ASN B CA 1
ATOM 3682 C C . ASN B 1 125 ? 17.328 11.759 61.641 1.000 40.896 616 ASN B C 1
ATOM 3683 O O . ASN B 1 125 ? 16.504 11.377 62.487 1.000 37.869 616 ASN B O 1
ATOM 3688 N N . ILE B 1 126 ? 18.002 10.917 60.834 1.000 40.388 617 ILE B N 1
ATOM 3689 C CA . ILE B 1 126 ? 17.858 9.470 60.879 1.000 39.780 617 ILE B CA 1
ATOM 3690 C C . ILE B 1 126 ? 19.128 8.836 61.456 1.000 38.681 617 ILE B C 1
ATOM 3691 O O . ILE B 1 126 ? 20.229 9.072 60.968 1.000 37.036 617 ILE B O 1
ATOM 3696 N N . LYS B 1 127 ? 18.956 8.001 62.494 1.000 37.005 618 LYS B N 1
ATOM 3697 C CA . LYS B 1 127 ? 20.073 7.336 63.158 1.000 35.812 618 LYS B CA 1
ATOM 3698 C C . LYS B 1 127 ? 19.845 5.839 63.059 1.000 33.672 618 LYS B C 1
ATOM 3699 O O . LYS B 1 127 ? 18.715 5.392 63.215 1.000 34.439 618 LYS B O 1
ATOM 3705 N N . VAL B 1 128 ? 20.911 5.060 62.869 1.000 32.211 619 VAL B N 1
ATOM 3706 C CA . VAL B 1 128 ? 20.757 3.612 62.723 1.000 30.599 619 VAL B CA 1
ATOM 3707 C C . VAL B 1 128 ? 21.232 2.908 63.995 1.000 28.436 619 VAL B C 1
ATOM 3708 O O . VAL B 1 128 ? 22.326 3.189 64.466 1.000 27.782 619 VAL B O 1
ATOM 3712 N N . TYR B 1 129 ? 20.417 1.980 64.515 1.000 27.266 620 TYR B N 1
ATOM 3713 C CA . TYR B 1 129 ? 20.810 1.162 65.653 1.000 26.676 620 TYR B CA 1
ATOM 3714 C C . TYR B 1 129 ? 20.791 -0.295 65.211 1.000 26.156 620 TYR B C 1
ATOM 3715 O O . TYR B 1 129 ? 19.908 -0.718 64.435 1.000 26.703 620 TYR B O 1
ATOM 3724 N N . LEU B 1 130 ? 21.799 -1.031 65.705 1.000 25.082 621 LEU B N 1
ATOM 3725 C CA . LEU B 1 130 ? 21.833 -2.484 65.659 1.000 24.337 621 LEU B CA 1
ATOM 3726 C C . LEU B 1 130 ? 21.377 -3.045 67.001 1.000 24.111 621 LEU B C 1
ATOM 3727 O O . LEU B 1 130 ? 21.927 -2.678 68.033 1.000 23.400 621 LEU B O 1
ATOM 3732 N N . TYR B 1 131 ? 20.427 -3.983 66.952 1.000 24.384 622 TYR B N 1
ATOM 3733 C CA . TYR B 1 131 ? 20.024 -4.774 68.106 1.000 24.798 622 TYR B CA 1
ATOM 3734 C C . TYR B 1 131 ? 20.420 -6.232 67.877 1.000 24.867 622 TYR B C 1
ATOM 3735 O O . TYR B 1 131 ? 20.183 -6.795 66.803 1.000 25.189 622 TYR B O 1
ATOM 3744 N N . ILE B 1 132 ? 20.956 -6.873 68.921 1.000 25.110 623 ILE B N 1
ATOM 3745 C CA . ILE B 1 132 ? 21.153 -8.316 68.938 1.000 25.341 623 ILE B CA 1
ATOM 3746 C C . ILE B 1 132 ? 20.709 -8.811 70.300 1.000 26.325 623 ILE B C 1
ATOM 3747 O O . ILE B 1 132 ? 21.083 -8.218 71.325 1.000 26.319 623 ILE B O 1
ATOM 3752 N N . ASN B 1 133 ? 19.992 -9.925 70.332 1.000 27.594 624 ASN B N 1
ATOM 3753 C CA . ASN B 1 133 ? 19.475 -10.442 71.597 1.000 29.191 624 ASN B CA 1
ATOM 3754 C C . ASN B 1 133 ? 20.562 -11.150 72.398 1.000 30.207 624 ASN B C 1
ATOM 3755 O O . ASN B 1 133 ? 20.295 -11.523 73.534 1.000 31.195 624 ASN B O 1
ATOM 3760 N N . THR B 1 134 ? 21.760 -11.299 71.813 1.000 30.054 625 THR B N 1
ATOM 3761 C CA . THR B 1 134 ? 22.891 -11.942 72.446 1.000 31.874 625 THR B CA 1
ATOM 3762 C C . THR B 1 134 ? 24.171 -11.289 71.959 1.000 29.733 625 THR B C 1
ATOM 3763 O O . THR B 1 134 ? 24.206 -10.820 70.831 1.000 27.963 625 THR B O 1
ATOM 3767 N N . ALA B 1 135 ? 25.214 -11.277 72.804 1.000 27.851 626 ALA B N 1
ATOM 3768 C CA . ALA B 1 135 ? 26.495 -10.717 72.410 1.000 26.654 626 ALA B CA 1
ATOM 3769 C C . ALA B 1 135 ? 26.995 -11.421 71.156 1.000 26.689 626 ALA B C 1
ATOM 3770 O O . ALA B 1 135 ? 26.899 -12.637 71.035 1.000 27.182 626 ALA B O 1
ATOM 3772 N N . PRO B 1 136 ? 27.601 -10.690 70.203 1.000 26.357 627 PRO B N 1
ATOM 3773 C CA . PRO B 1 136 ? 28.002 -11.297 68.937 1.000 26.726 627 PRO B CA 1
ATOM 3774 C C . PRO B 1 136 ? 29.152 -12.286 69.128 1.000 27.558 627 PRO B C 1
ATOM 3775 O O . PRO B 1 136 ? 30.031 -12.045 69.963 1.000 28.462 627 PRO B O 1
ATOM 3779 N N . CYS B 1 137 ? 29.125 -13.405 68.384 1.000 27.568 628 CYS B N 1
ATOM 3780 C CA . CYS B 1 137 ? 30.215 -14.357 68.465 1.000 28.456 628 CYS B CA 1
ATOM 3781 C C . CYS B 1 137 ? 31.559 -13.676 68.206 1.000 27.588 628 CYS B C 1
ATOM 3782 O O . CYS B 1 137 ? 31.646 -12.633 67.546 1.000 26.909 628 CYS B O 1
ATOM 3785 N N . GLY B 1 138 ? 32.629 -14.296 68.728 1.000 27.785 629 GLY B N 1
ATOM 3786 C CA . GLY B 1 138 ? 33.977 -13.754 68.651 1.000 27.785 629 GLY B CA 1
ATOM 3787 C C . GLY B 1 138 ? 34.338 -12.947 69.901 1.000 27.788 629 GLY B C 1
ATOM 3788 O O . GLY B 1 138 ? 33.835 -13.228 71.005 1.000 28.542 629 GLY B O 1
ATOM 3789 N N . ASP B 1 139 ? 35.139 -11.885 69.706 1.000 27.281 630 ASP B N 1
ATOM 3790 C CA . ASP B 1 139 ? 35.773 -11.157 70.795 1.000 27.813 630 ASP B CA 1
ATOM 3791 C C . ASP B 1 139 ? 34.772 -10.568 71.795 1.000 27.694 630 ASP B C 1
ATOM 3792 O O . ASP B 1 139 ? 35.129 -10.357 72.965 1.000 28.239 630 ASP B O 1
ATOM 3797 N N . GLY B 1 140 ? 33.538 -10.343 71.340 1.000 26.935 631 GLY B N 1
ATOM 3798 C CA . GLY B 1 140 ? 32.466 -9.762 72.151 1.000 26.884 631 GLY B CA 1
ATOM 3799 C C . GLY B 1 140 ? 31.875 -10.712 73.198 1.000 27.513 631 GLY B C 1
ATOM 3800 O O . GLY B 1 140 ? 30.984 -10.310 73.959 1.000 26.795 631 GLY B O 1
ATOM 3801 N N . ARG B 1 141 ? 32.333 -11.974 73.193 1.000 28.512 632 ARG B N 1
ATOM 3802 C CA . ARG B 1 141 ? 31.961 -12.959 74.195 1.000 29.475 632 ARG B CA 1
ATOM 3803 C C . ARG B 1 141 ? 33.201 -13.355 75.001 1.000 30.453 632 ARG B C 1
ATOM 3804 O O . ARG B 1 141 ? 33.148 -14.309 75.768 1.000 30.803 632 ARG B O 1
ATOM 3812 N N . VAL B 1 142 ? 34.307 -12.614 74.844 1.000 30.534 633 VAL B N 1
ATOM 3813 C CA . VAL B 1 142 ? 35.507 -12.885 75.614 1.000 32.537 633 VAL B CA 1
ATOM 3814 C C . VAL B 1 142 ? 35.589 -11.858 76.736 1.000 34.711 633 VAL B C 1
ATOM 3815 O O . VAL B 1 142 ? 35.761 -10.668 76.468 1.000 34.225 633 VAL B O 1
ATOM 3819 N N . PHE B 1 143 ? 35.522 -12.352 77.977 1.000 37.323 634 PHE B N 1
ATOM 3820 C CA . PHE B 1 143 ? 35.537 -11.534 79.180 1.000 41.400 634 PHE B CA 1
ATOM 3821 C C . PHE B 1 143 ? 36.932 -11.586 79.792 1.000 44.509 634 PHE B C 1
ATOM 3822 O O . PHE B 1 143 ? 37.346 -12.613 80.320 1.000 46.778 634 PHE B O 1
ATOM 3830 N N . SER B 1 144 ? 37.651 -10.466 79.722 1.000 49.899 635 SER B N 1
ATOM 3831 C CA . SER B 1 144 ? 39.019 -10.401 80.205 1.000 57.102 635 SER B CA 1
ATOM 3832 C C . SER B 1 144 ? 39.290 -9.036 80.819 1.000 61.354 635 SER B C 1
ATOM 3833 O O . SER B 1 144 ? 38.993 -8.025 80.196 1.000 60.437 635 SER B O 1
ATOM 3836 N N . LEU B 1 145 ? 39.837 -9.021 82.040 1.000 68.082 636 LEU B N 1
ATOM 3837 C CA . LEU B 1 145 ? 40.476 -7.824 82.563 1.000 76.854 636 LEU B CA 1
ATOM 3838 C C . LEU B 1 145 ? 41.622 -7.476 81.615 1.000 84.326 636 LEU B C 1
ATOM 3839 O O . LEU B 1 145 ? 42.438 -8.336 81.283 1.000 86.263 636 LEU B O 1
ATOM 3844 N N . HIS B 1 146 ? 41.651 -6.219 81.157 1.000 90.933 637 HIS B N 1
ATOM 3845 C CA . HIS B 1 146 ? 42.540 -5.802 80.082 1.000 92.845 637 HIS B CA 1
ATOM 3846 C C . HIS B 1 146 ? 42.559 -4.271 79.997 1.000 93.344 637 HIS B C 1
ATOM 3847 O O . HIS B 1 146 ? 43.663 -3.677 80.022 1.000 95.155 637 HIS B O 1
ATOM 3849 N N . LYS B 1 154 ? 45.757 -12.966 76.647 1.000 73.915 645 LYS B N 1
ATOM 3850 C CA . LYS B 1 154 ? 46.297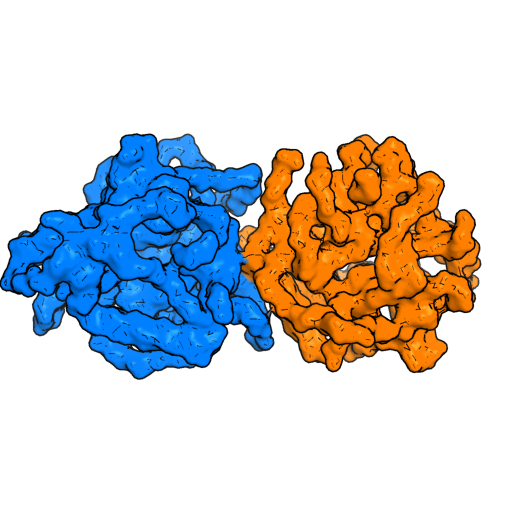 -13.652 75.448 1.000 71.778 645 LYS B CA 1
ATOM 3851 C C . LYS B 1 154 ? 45.326 -13.516 74.277 1.000 64.400 645 LYS B C 1
ATOM 3852 O O . LYS B 1 154 ? 45.643 -12.830 73.313 1.000 68.472 645 LYS B O 1
ATOM 3854 N N . THR B 1 155 ? 44.138 -14.136 74.373 1.000 57.943 646 THR B N 1
ATOM 3855 C CA . THR B 1 155 ? 43.273 -14.265 73.211 1.000 53.207 646 THR B CA 1
ATOM 3856 C C . THR B 1 155 ? 42.331 -13.072 73.105 1.000 48.132 646 THR B C 1
ATOM 3857 O O . THR B 1 155 ? 41.736 -12.898 72.055 1.000 45.861 646 THR B O 1
ATOM 3861 N N . ALA B 1 156 ? 42.186 -12.285 74.173 1.000 45.806 647 ALA B N 1
ATOM 3862 C CA . ALA B 1 156 ? 41.279 -11.147 74.174 1.000 43.318 647 ALA B CA 1
ATOM 3863 C C . ALA B 1 156 ? 41.753 -10.126 73.151 1.000 41.430 647 ALA B C 1
ATOM 3864 O O . ALA B 1 156 ? 42.912 -9.743 73.163 1.000 42.579 647 ALA B O 1
ATOM 3866 N N . GLY B 1 157 ? 40.843 -9.713 72.263 1.000 39.048 648 GLY B N 1
ATOM 3867 C CA . GLY B 1 157 ? 41.155 -8.721 71.246 1.000 38.219 648 GLY B CA 1
ATOM 3868 C C . GLY B 1 157 ? 41.470 -9.344 69.891 1.000 36.787 648 GLY B C 1
ATOM 3869 O O . GLY B 1 157 ? 41.556 -8.618 68.902 1.000 37.239 648 GLY B O 1
ATOM 3870 N N . MET B 1 158 ? 41.641 -10.672 69.833 1.000 36.011 649 MET B N 1
ATOM 3871 C CA . MET B 1 158 ? 42.067 -11.312 68.592 1.000 36.345 649 MET B CA 1
ATOM 3872 C C . MET B 1 158 ? 40.894 -11.421 67.622 1.000 32.709 649 MET B C 1
ATOM 3873 O O . MET B 1 158 ? 39.760 -11.644 68.045 1.000 30.234 649 MET B O 1
ATOM 3878 N N . LEU B 1 159 ? 41.210 -11.349 66.329 1.000 31.680 650 LEU B N 1
ATOM 3879 C CA . LEU B 1 159 ? 40.281 -11.761 65.287 1.000 31.113 650 LEU B CA 1
ATOM 3880 C C . LEU B 1 159 ? 39.981 -13.252 65.473 1.000 31.236 650 LEU B C 1
ATOM 3881 O O . LEU B 1 159 ? 40.861 -14.008 65.865 1.000 32.021 650 LEU B O 1
ATOM 3886 N N . ARG B 1 160 ? 38.709 -13.646 65.283 1.000 30.821 651 ARG B N 1
ATOM 3887 C CA . ARG B 1 160 ? 38.311 -15.043 65.357 1.000 31.618 651 ARG B CA 1
ATOM 3888 C C . ARG B 1 160 ? 37.514 -15.455 64.120 1.000 31.889 651 ARG B C 1
ATOM 3889 O O . ARG B 1 160 ? 36.857 -14.622 63.514 1.000 32.483 651 ARG B O 1
ATOM 3897 N N . THR B 1 161 ? 37.554 -16.751 63.788 1.000 33.470 652 THR B N 1
ATOM 3898 C CA . THR B 1 161 ? 36.776 -17.336 62.711 1.000 34.601 652 THR B CA 1
ATOM 3899 C C . THR B 1 161 ? 35.722 -18.269 63.299 1.000 35.924 652 THR B C 1
ATOM 3900 O O . THR B 1 161 ? 35.920 -18.878 64.338 1.000 35.016 652 THR B O 1
ATOM 3904 N N . LYS B 1 162 ? 34.577 -18.391 62.628 1.000 38.957 653 LYS B N 1
ATOM 3905 C CA . LYS B 1 162 ? 33.499 -19.242 63.120 1.000 41.571 653 LYS B CA 1
ATOM 3906 C C . LYS B 1 162 ? 33.872 -20.708 62.884 1.000 45.150 653 LYS B C 1
ATOM 3907 O O . LYS B 1 162 ? 34.501 -21.011 61.888 1.000 44.049 653 LYS B O 1
ATOM 3913 N N . ILE B 1 163 ? 33.449 -21.592 63.802 1.000 52.949 654 ILE B N 1
ATOM 3914 C CA . ILE B 1 163 ? 33.738 -23.021 63.773 1.000 58.605 654 ILE B CA 1
ATOM 3915 C C . ILE B 1 163 ? 32.583 -23.736 63.084 1.000 65.005 654 ILE B C 1
ATOM 3916 O O . ILE B 1 163 ? 31.444 -23.287 63.203 1.000 61.652 654 ILE B O 1
ATOM 3921 N N . GLU B 1 164 ? 32.894 -24.854 62.402 1.000 78.076 655 GLU B N 1
ATOM 3922 C CA . GLU B 1 164 ? 31.902 -25.752 61.817 1.000 88.996 655 GLU B CA 1
ATOM 3923 C C . GLU B 1 164 ? 30.857 -24.931 61.064 1.000 90.998 655 GLU B C 1
ATOM 3924 O O . GLU B 1 164 ? 31.034 -24.628 59.885 1.000 89.290 655 GLU B O 1
ATOM 3930 N N . ASN B 1 165 ? 29.764 -24.600 61.761 1.000 93.127 656 ASN B N 1
ATOM 3931 C CA . ASN B 1 165 ? 28.717 -23.753 61.227 1.000 91.259 656 ASN B CA 1
ATOM 3932 C C . ASN B 1 165 ? 28.434 -22.691 62.280 1.000 92.902 656 ASN B C 1
ATOM 3933 O O . ASN B 1 165 ? 27.421 -22.770 62.971 1.000 104.858 656 ASN B O 1
ATOM 3938 N N . GLY B 1 166 ? 29.383 -21.771 62.487 1.000 87.177 657 GLY B N 1
ATOM 3939 C CA . GLY B 1 166 ? 29.176 -20.666 63.409 1.000 83.914 657 GLY B CA 1
ATOM 3940 C C . GLY B 1 166 ? 29.266 -21.057 64.886 1.000 89.551 657 GLY B C 1
ATOM 3941 O O . GLY B 1 166 ? 29.533 -20.188 65.719 1.000 88.641 657 GLY B O 1
ATOM 3942 N N . GLN B 1 167 ? 29.028 -22.340 65.206 1.000 89.722 658 GLN B N 1
ATOM 3943 C CA . GLN B 1 167 ? 28.994 -22.829 66.578 1.000 91.777 658 GLN B CA 1
ATOM 3944 C C . GLN B 1 167 ? 30.375 -22.735 67.233 1.000 84.516 658 GLN B C 1
ATOM 3945 O O . GLN B 1 167 ? 31.156 -23.685 67.179 1.000 98.077 658 GLN B O 1
ATOM 3951 N N . GLY B 1 168 ? 30.663 -21.587 67.864 1.000 70.487 659 GLY B N 1
ATOM 3952 C CA . GLY B 1 168 ? 31.972 -21.299 68.436 1.000 57.911 659 GLY B CA 1
ATOM 3953 C C . GLY B 1 168 ? 32.872 -20.529 67.462 1.000 46.946 659 GLY B C 1
ATOM 3954 O O . GLY B 1 168 ? 32.730 -20.620 66.226 1.000 44.278 659 GLY B O 1
ATOM 3955 N N . THR B 1 169 ? 33.801 -19.756 68.045 1.000 38.814 660 THR B N 1
ATOM 3956 C CA . THR B 1 169 ? 34.833 -19.080 67.268 1.000 36.297 660 THR B CA 1
ATOM 3957 C C . THR B 1 169 ? 36.200 -19.351 67.891 1.000 36.204 660 THR B C 1
ATOM 3958 O O . THR B 1 169 ? 36.322 -19.585 69.087 1.000 36.300 660 THR B O 1
ATOM 3962 N N . ILE B 1 170 ? 37.233 -19.366 67.053 1.000 35.914 661 ILE B N 1
ATOM 3963 C CA . ILE B 1 170 ? 38.603 -19.599 67.497 1.000 35.980 661 ILE B CA 1
ATOM 3964 C C . ILE B 1 170 ? 39.510 -18.569 66.816 1.000 35.132 661 ILE B C 1
ATOM 3965 O O . ILE B 1 170 ? 39.230 -18.151 65.692 1.000 32.596 661 ILE B O 1
ATOM 3970 N N . PRO B 1 171 ? 40.575 -18.108 67.511 1.000 35.704 662 PRO B N 1
ATOM 3971 C CA . PRO B 1 171 ? 41.529 -17.159 66.961 1.000 36.584 662 PRO B CA 1
ATOM 3972 C C . PRO B 1 171 ? 41.961 -17.570 65.561 1.000 38.480 662 PRO B C 1
ATOM 3973 O O . PRO B 1 171 ? 42.082 -18.757 65.281 1.000 37.991 662 PRO B O 1
ATOM 3977 N N . VAL B 1 172 ? 42.160 -16.558 64.707 1.000 39.413 663 VAL B N 1
ATOM 3978 C CA . VAL B 1 172 ? 42.770 -16.746 63.403 1.000 42.533 663 VAL B CA 1
ATOM 3979 C C . VAL B 1 172 ? 44.157 -17.366 63.568 1.000 47.193 663 VAL B C 1
ATOM 3980 O O . VAL B 1 172 ? 44.904 -16.988 64.468 1.000 45.388 663 VAL B O 1
ATOM 3984 N N . PRO B 1 173 ? 44.567 -18.263 62.641 1.000 55.599 664 PRO B N 1
ATOM 3985 C CA . PRO B 1 173 ? 45.847 -18.971 62.762 1.000 63.102 664 PRO B CA 1
ATOM 3986 C C . PRO B 1 173 ? 47.053 -18.056 62.544 1.000 69.794 664 PRO B C 1
ATOM 3987 O O . PRO B 1 173 ? 46.930 -16.959 61.994 1.000 68.846 664 PRO B O 1
ATOM 3991 N N . GLU B 1 174 ? 48.227 -18.554 62.953 1.000 79.158 665 GLU B N 1
ATOM 3992 C CA . GLU B 1 174 ? 49.521 -17.946 62.653 1.000 84.360 665 GLU B CA 1
ATOM 3993 C C . GLU B 1 174 ? 49.832 -16.797 63.644 1.000 88.756 665 GLU B C 1
ATOM 3994 O O . GLU B 1 174 ? 49.261 -16.789 64.777 1.000 88.213 665 GLU B O 1
ATOM 4000 N N . GLY B 1 186 ? 45.141 -20.388 53.801 1.000 125.086 677 GLY B N 1
ATOM 4001 C CA . GLY B 1 186 ? 44.301 -21.222 52.906 1.000 127.568 677 GLY B CA 1
ATOM 4002 C C . GLY B 1 186 ? 43.082 -21.737 53.672 1.000 133.719 677 GLY B C 1
ATOM 4003 O O . GLY B 1 186 ? 41.993 -21.196 53.503 1.000 138.286 677 GLY B O 1
ATOM 4004 N N . GLU B 1 187 ? 43.274 -22.749 54.534 1.000 135.680 678 GLU B N 1
ATOM 4005 C CA . GLU B 1 187 ? 42.166 -23.408 55.214 1.000 132.621 678 GLU B CA 1
ATOM 4006 C C . GLU B 1 187 ? 41.052 -23.667 54.197 1.000 132.406 678 GLU B C 1
ATOM 4007 O O . GLU B 1 187 ? 41.303 -24.299 53.173 1.000 137.146 678 GLU B O 1
ATOM 4009 N N . ARG B 1 188 ? 39.831 -23.181 54.470 1.000 125.976 679 ARG B N 1
ATOM 4010 C CA . ARG B 1 188 ? 38.809 -23.044 53.442 1.000 120.546 679 ARG B CA 1
ATOM 4011 C C . ARG B 1 188 ? 38.428 -21.570 53.341 1.000 111.145 679 ARG B C 1
ATOM 4012 O O . ARG B 1 188 ? 37.279 -21.254 53.050 1.000 109.487 679 ARG B O 1
ATOM 4020 N N . LEU B 1 189 ? 39.407 -20.685 53.577 1.000 105.877 680 LEU B N 1
ATOM 4021 C CA . LEU B 1 189 ? 39.151 -19.263 53.747 1.000 97.960 680 LEU B CA 1
ATOM 4022 C C . LEU B 1 189 ? 37.850 -19.101 54.531 1.000 90.176 680 LEU B C 1
ATOM 4023 O O . LEU B 1 189 ? 36.860 -18.548 54.055 1.000 93.053 680 LEU B O 1
ATOM 4028 N N . ARG B 1 190 ? 37.903 -19.641 55.753 1.000 76.810 681 ARG B N 1
ATOM 4029 C CA . ARG B 1 190 ? 36.817 -19.675 56.720 1.000 65.511 681 ARG B CA 1
ATOM 4030 C C . ARG B 1 190 ? 36.190 -18.290 56.921 1.000 53.007 681 ARG B C 1
ATOM 4031 O O . ARG B 1 190 ? 36.582 -17.322 56.278 1.000 54.834 681 ARG B O 1
ATOM 4039 N N . THR B 1 191 ? 35.178 -18.212 57.792 1.000 43.394 682 THR B N 1
ATOM 4040 C CA . THR B 1 191 ? 34.354 -17.019 57.929 1.000 38.845 682 THR B CA 1
ATOM 4041 C C . THR B 1 191 ? 34.681 -16.278 59.232 1.000 35.208 682 THR B C 1
ATOM 4042 O O . THR B 1 191 ? 34.794 -16.889 60.274 1.000 34.804 682 THR B O 1
ATOM 4046 N N . MET B 1 192 ? 34.820 -14.951 59.161 1.000 32.838 683 MET B N 1
ATOM 4047 C CA . MET B 1 192 ? 35.169 -14.141 60.314 1.000 31.363 683 MET B CA 1
ATOM 4048 C C . MET B 1 192 ? 33.969 -14.033 61.271 1.000 29.708 683 MET B C 1
ATOM 4049 O O . MET B 1 192 ? 32.808 -14.080 60.856 1.000 28.640 683 MET B O 1
ATOM 4054 N N . SER B 1 193 ? 34.285 -13.849 62.560 1.000 28.475 684 SER B N 1
ATOM 4055 C CA . SER B 1 193 ? 33.281 -13.790 63.615 1.000 27.790 684 SER B CA 1
ATOM 4056 C C . SER B 1 193 ? 32.410 -12.541 63.467 1.000 26.958 684 SER B C 1
ATOM 4057 O O . SER B 1 193 ? 32.857 -11.549 62.880 1.000 26.499 684 SER B O 1
ATOM 4060 N N . CYS B 1 194 ? 31.197 -12.574 64.045 1.000 26.231 685 CYS B N 1
ATOM 4061 C CA . CYS B 1 194 ? 30.321 -11.412 63.996 1.000 26.054 685 CYS B CA 1
ATOM 4062 C C . CYS B 1 194 ? 30.943 -10.174 64.635 1.000 24.949 685 CYS B C 1
ATOM 4063 O O . CYS B 1 194 ? 30.735 -9.071 64.119 1.000 24.482 685 CYS B O 1
ATOM 4066 N N . SER B 1 195 ? 31.708 -10.344 65.732 1.000 24.460 686 SER B N 1
ATOM 4067 C CA . SER B 1 195 ? 32.387 -9.239 66.388 1.000 23.915 686 SER B CA 1
ATOM 4068 C C . SER B 1 195 ? 33.349 -8.547 65.430 1.000 24.409 686 SER B C 1
ATOM 4069 O O . SER B 1 195 ? 33.456 -7.316 65.420 1.000 24.294 686 SER B O 1
ATOM 4072 N N . ASP B 1 196 ? 34.083 -9.332 64.650 1.000 24.779 687 ASP B N 1
ATOM 4073 C CA . ASP B 1 196 ? 35.032 -8.744 63.703 1.000 25.679 687 ASP B CA 1
ATOM 4074 C C . ASP B 1 196 ? 34.303 -8.028 62.564 1.000 25.247 687 ASP B C 1
ATOM 4075 O O . ASP B 1 196 ? 34.733 -6.968 62.159 1.000 25.286 687 ASP B O 1
ATOM 4080 N N . LYS B 1 197 ? 33.169 -8.563 62.115 1.000 25.088 688 LYS B N 1
ATOM 4081 C CA . LYS B 1 197 ? 32.418 -7.929 61.043 1.000 25.055 688 LYS B CA 1
ATOM 4082 C C . LYS B 1 197 ? 31.839 -6.596 61.505 1.000 24.941 688 LYS B C 1
ATOM 4083 O O . LYS B 1 197 ? 31.808 -5.629 60.740 1.000 24.978 688 LYS B O 1
ATOM 4089 N N . ILE B 1 198 ? 31.292 -6.556 62.727 1.000 24.619 689 ILE B N 1
ATOM 4090 C CA . ILE B 1 198 ? 30.747 -5.320 63.254 1.000 24.798 689 ILE B CA 1
ATOM 4091 C C . ILE B 1 198 ? 31.852 -4.301 63.467 1.000 25.159 689 ILE B C 1
ATOM 4092 O O . ILE B 1 198 ? 31.660 -3.126 63.158 1.000 24.438 689 ILE B O 1
ATOM 4097 N N . LEU B 1 199 ? 32.995 -4.733 64.022 1.000 26.094 690 LEU B N 1
ATOM 4098 C CA . LEU B 1 199 ? 34.166 -3.859 64.078 1.000 27.661 690 LEU B CA 1
ATOM 4099 C C . LEU B 1 199 ? 34.443 -3.255 62.697 1.000 28.487 690 LEU B C 1
ATOM 4100 O O . LEU B 1 199 ? 34.692 -2.040 62.585 1.000 29.399 690 LEU B O 1
ATOM 4105 N N . LYS B 1 200 ? 34.377 -4.088 61.649 1.000 28.373 691 LYS B N 1
ATOM 4106 C CA . LYS B 1 200 ? 34.614 -3.611 60.287 1.000 29.481 691 LYS B CA 1
ATOM 4107 C C . LYS B 1 200 ? 33.576 -2.548 59.916 1.000 28.677 691 LYS B C 1
ATOM 4108 O O . LYS B 1 200 ? 33.922 -1.514 59.367 1.000 29.314 691 LYS B O 1
ATOM 4114 N N . TRP B 1 201 ? 32.302 -2.799 60.239 1.000 28.014 692 TRP B N 1
ATOM 4115 C CA . TRP B 1 201 ? 31.238 -1.859 59.930 1.000 28.387 692 TRP B CA 1
ATOM 4116 C C . TRP B 1 201 ? 31.468 -0.501 60.586 1.000 29.047 692 TRP B C 1
ATOM 4117 O O . TRP B 1 201 ? 31.010 0.517 60.046 1.000 29.727 692 TRP B O 1
ATOM 4128 N N . ASN B 1 202 ? 32.121 -0.487 61.762 1.000 28.920 693 ASN B N 1
ATOM 4129 C CA . ASN B 1 202 ? 32.428 0.753 62.472 1.000 29.575 693 ASN B CA 1
ATOM 4130 C C . ASN B 1 202 ? 33.666 1.464 61.898 1.000 30.989 693 ASN B C 1
ATOM 4131 O O . ASN B 1 202 ? 34.065 2.513 62.389 1.000 31.243 693 ASN B O 1
ATOM 4136 N N . VAL B 1 203 ? 34.283 0.903 60.862 1.000 32.235 694 VAL B N 1
ATOM 4137 C CA . VAL B 1 203 ? 35.349 1.598 60.155 1.000 35.340 694 VAL B CA 1
ATOM 4138 C C . VAL B 1 203 ? 34.869 1.988 58.755 1.000 35.030 694 VAL B C 1
ATOM 4139 O O . VAL B 1 203 ? 35.154 3.084 58.301 1.000 36.376 694 VAL B O 1
ATOM 4143 N N . LEU B 1 204 ? 34.149 1.087 58.081 1.000 34.304 695 LEU B N 1
ATOM 4144 C CA . LEU B 1 204 ? 33.832 1.229 56.664 1.000 33.921 695 LEU B CA 1
ATOM 4145 C C . LEU B 1 204 ? 32.357 1.558 56.448 1.000 33.357 695 LEU B C 1
ATOM 4146 O O . LEU B 1 204 ? 31.950 1.809 55.319 1.000 33.599 695 LEU B O 1
ATOM 4151 N N . GLY B 1 205 ? 31.550 1.543 57.514 1.000 31.995 696 GLY B N 1
ATOM 4152 C CA . GLY B 1 205 ? 30.108 1.667 57.376 1.000 31.557 696 GLY B CA 1
ATOM 4153 C C . GLY B 1 205 ? 29.456 0.300 57.194 1.000 31.156 696 GLY B C 1
ATOM 4154 O O . GLY B 1 205 ? 30.129 -0.679 56.912 1.000 30.560 696 GLY B O 1
ATOM 4155 N N . VAL B 1 206 ? 28.129 0.248 57.366 1.000 31.076 697 VAL B N 1
ATOM 4156 C CA . VAL B 1 206 ? 27.386 -1.006 57.306 1.000 30.796 697 VAL B CA 1
ATOM 4157 C C . VAL B 1 206 ? 27.025 -1.352 55.849 1.000 31.911 697 VAL B C 1
ATOM 4158 O O . VAL B 1 206 ? 26.527 -2.456 55.592 1.000 32.608 697 VAL B O 1
ATOM 4162 N N . GLN B 1 207 ? 27.251 -0.425 54.902 1.000 31.023 698 GLN B N 1
ATOM 4163 C CA . GLN B 1 207 ? 26.593 -0.507 53.599 1.000 31.856 698 GLN B CA 1
ATOM 4164 C C . GLN B 1 207 ? 27.351 -1.368 52.576 1.000 32.148 698 GLN B C 1
ATOM 4165 O O . GLN B 1 207 ? 26.749 -1.852 51.631 1.000 33.208 698 GLN B O 1
ATOM 4171 N N . GLY B 1 208 ? 28.661 -1.552 52.729 1.000 31.834 699 GLY B N 1
ATOM 4172 C CA . GLY B 1 208 ? 29.429 -2.388 51.834 1.000 32.223 699 GLY B CA 1
ATOM 4173 C C . GLY B 1 208 ? 30.085 -1.552 50.721 1.000 33.780 699 GLY B C 1
ATOM 4174 O O . GLY B 1 208 ? 29.784 -0.378 50.533 1.000 34.266 699 GLY B O 1
ATOM 4175 N N . ALA B 1 209 ? 30.999 -2.183 49.997 1.000 34.576 700 ALA B N 1
ATOM 4176 C CA . ALA B 1 209 ? 31.699 -1.563 48.880 1.000 36.715 700 ALA B CA 1
ATOM 4177 C C . ALA B 1 209 ? 30.736 -1.020 47.824 1.000 38.304 700 ALA B C 1
ATOM 4178 O O . ALA B 1 209 ? 30.825 0.139 47.439 1.000 39.431 700 ALA B O 1
ATOM 4180 N N . LEU B 1 210 ? 29.810 -1.860 47.369 1.000 39.659 701 LEU B N 1
ATOM 4181 C CA . LEU B 1 210 ? 28.985 -1.540 46.216 1.000 42.337 701 LEU B CA 1
ATOM 4182 C C . LEU B 1 210 ? 28.137 -0.296 46.456 1.000 42.495 701 LEU B C 1
ATOM 4183 O O . LEU B 1 210 ? 28.153 0.633 45.642 1.000 43.313 701 LEU B O 1
ATOM 4188 N N . LEU B 1 211 ? 27.405 -0.279 47.575 1.000 41.053 702 LEU B N 1
ATOM 4189 C CA . LEU B 1 211 ? 26.557 0.860 47.903 1.000 40.206 702 LEU B CA 1
ATOM 4190 C C . LEU B 1 211 ? 27.379 2.135 48.077 1.000 39.749 702 LEU B C 1
ATOM 4191 O O . LEU B 1 211 ? 26.873 3.226 47.842 1.000 40.203 702 LEU B O 1
ATOM 4196 N N . SER B 1 212 ? 28.646 2.012 48.457 1.000 39.132 703 SER B N 1
ATOM 4197 C CA . SER B 1 212 ? 29.482 3.186 48.644 1.000 39.567 703 SER B CA 1
ATOM 4198 C C . SER B 1 212 ? 29.801 3.861 47.305 1.000 41.726 703 SER B C 1
ATOM 4199 O O . SER B 1 212 ? 30.379 4.942 47.292 1.000 41.660 703 SER B O 1
ATOM 4202 N N . LEU B 1 213 ? 29.461 3.208 46.183 1.000 42.808 704 LEU B N 1
ATOM 4203 C CA . LEU B 1 213 ? 29.597 3.820 44.865 1.000 44.764 704 LEU B CA 1
ATOM 4204 C C . LEU B 1 213 ? 28.578 4.942 44.706 1.000 46.104 704 LEU B C 1
ATOM 4205 O O . LEU B 1 213 ? 28.833 5.856 43.928 1.000 48.200 704 LEU B O 1
ATOM 4210 N N . PHE B 1 214 ? 27.460 4.850 45.445 1.000 45.192 705 PHE B N 1
ATOM 4211 C CA . PHE B 1 214 ? 26.315 5.733 45.300 1.000 45.877 705 PHE B CA 1
ATOM 4212 C C . PHE B 1 214 ? 25.991 6.534 46.561 1.000 45.472 705 PHE B C 1
ATOM 4213 O O . PHE B 1 214 ? 25.358 7.581 46.416 1.000 44.925 705 PHE B O 1
ATOM 4221 N N . ILE B 1 215 ? 26.355 6.048 47.766 1.000 43.873 706 ILE B N 1
ATOM 4222 C CA . ILE B 1 215 ? 25.996 6.740 49.006 1.000 45.035 706 ILE B CA 1
ATOM 4223 C C . ILE B 1 215 ? 27.234 6.933 49.880 1.000 44.760 706 ILE B C 1
ATOM 4224 O O . ILE B 1 215 ? 28.224 6.232 49.732 1.000 45.227 706 ILE B O 1
ATOM 4229 N N . GLU B 1 216 ? 27.188 7.913 50.775 1.000 45.324 707 GLU B N 1
ATOM 4230 C CA . GLU B 1 216 ? 28.246 8.069 51.756 1.000 47.259 707 GLU B CA 1
ATOM 4231 C C . GLU B 1 216 ? 28.093 6.963 52.804 1.000 43.882 707 GLU B C 1
ATOM 4232 O O . GLU B 1 216 ? 26.979 6.491 53.028 1.000 41.712 707 GLU B O 1
ATOM 4238 N N . PRO B 1 217 ? 29.199 6.525 53.454 1.000 42.437 708 PRO B N 1
ATOM 4239 C CA . PRO B 1 217 ? 29.146 5.444 54.450 1.000 40.688 708 PRO B CA 1
ATOM 4240 C C . PRO B 1 217 ? 28.113 5.723 55.540 1.000 39.566 708 PRO B C 1
ATOM 4241 O O . PRO B 1 217 ? 28.071 6.831 56.081 1.000 40.278 708 PRO B O 1
ATOM 4245 N N . ILE B 1 218 ? 27.276 4.723 55.836 1.000 37.421 709 ILE B N 1
ATOM 4246 C CA . ILE B 1 218 ? 26.341 4.815 56.947 1.000 35.077 709 ILE B CA 1
ATOM 4247 C C . ILE B 1 218 ? 26.899 4.070 58.155 1.000 33.912 709 ILE B C 1
ATOM 4248 O O . ILE B 1 218 ? 27.111 2.864 58.095 1.000 32.756 709 ILE B O 1
ATOM 4253 N N . TYR B 1 219 ? 27.031 4.778 59.279 1.000 33.766 710 TYR B N 1
ATOM 4254 C CA . TYR B 1 219 ? 27.610 4.242 60.496 1.000 33.022 710 TYR B CA 1
ATOM 4255 C C . TYR B 1 219 ? 26.540 4.070 61.564 1.000 31.801 710 TYR B C 1
ATOM 4256 O O . TYR B 1 219 ? 25.636 4.904 61.661 1.000 31.986 710 TYR B O 1
ATOM 4265 N N . LEU B 1 220 ? 26.719 3.055 62.424 1.000 29.980 711 LEU B N 1
ATOM 4266 C CA . LEU B 1 220 ? 25.797 2.808 63.510 1.000 29.118 711 LEU B CA 1
ATOM 4267 C C . LEU B 1 220 ? 25.902 3.922 64.553 1.000 29.307 711 LEU B C 1
ATOM 4268 O O . LEU B 1 220 ? 26.983 4.358 64.959 1.000 29.310 711 LEU B O 1
ATOM 4273 N N . HIS B 1 221 ? 24.742 4.418 64.972 1.000 29.363 712 HIS B N 1
ATOM 4274 C CA . HIS B 1 221 ? 24.703 5.377 66.054 1.000 29.990 712 HIS B CA 1
ATOM 4275 C C . HIS B 1 221 ? 24.754 4.629 67.381 1.000 28.536 712 HIS B C 1
ATOM 4276 O O . HIS B 1 221 ? 25.311 5.120 68.344 1.000 28.996 712 HIS B O 1
ATOM 4283 N N . GLY B 1 222 ? 24.207 3.419 67.442 1.000 27.157 713 GLY B N 1
ATOM 4284 C CA . GLY B 1 222 ? 24.255 2.677 68.690 1.000 26.295 713 GLY B CA 1
ATOM 4285 C C . GLY B 1 222 ? 24.033 1.203 68.451 1.000 25.044 713 GLY B C 1
ATOM 4286 O O . GLY B 1 222 ? 23.564 0.806 67.382 1.000 24.705 713 GLY B O 1
ATOM 4287 N N . ILE B 1 223 ? 24.441 0.411 69.440 1.000 24.088 714 ILE B N 1
ATOM 4288 C CA . ILE B 1 223 ? 24.352 -1.036 69.363 1.000 23.659 714 ILE B CA 1
ATOM 4289 C C . ILE B 1 223 ? 23.746 -1.515 70.687 1.000 24.303 714 ILE B C 1
ATOM 4290 O O . ILE B 1 223 ? 24.255 -1.173 71.757 1.000 24.262 714 ILE B O 1
ATOM 4295 N N . VAL B 1 224 ? 22.647 -2.261 70.610 1.000 24.714 715 VAL B N 1
ATOM 4296 C CA . VAL B 1 224 ? 21.937 -2.701 71.805 1.000 26.133 715 VAL B CA 1
ATOM 4297 C C . VAL B 1 224 ? 22.048 -4.229 71.856 1.000 25.821 715 VAL B C 1
ATOM 4298 O O . VAL B 1 224 ? 21.687 -4.901 70.893 1.000 26.323 715 VAL B O 1
ATOM 4302 N N . VAL B 1 225 ? 22.587 -4.744 72.965 1.000 25.207 716 VAL B N 1
ATOM 4303 C CA . VAL B 1 225 ? 22.910 -6.151 73.109 1.000 26.212 716 VAL B CA 1
ATOM 4304 C C . VAL B 1 225 ? 22.262 -6.729 74.370 1.000 27.173 716 VAL B C 1
ATOM 4305 O O . VAL B 1 225 ? 22.414 -6.173 75.441 1.000 27.098 716 VAL B O 1
ATOM 4309 N N . GLY B 1 226 ? 21.571 -7.861 74.213 1.000 28.363 717 GLY B N 1
ATOM 4310 C CA . GLY B 1 226 ? 20.912 -8.568 75.306 1.000 30.542 717 GLY B CA 1
ATOM 4311 C C . GLY B 1 226 ? 21.856 -9.452 76.139 1.000 31.676 717 GLY B C 1
ATOM 4312 O O . GLY B 1 226 ? 22.668 -8.956 76.918 1.000 31.113 717 GLY B O 1
ATOM 4313 N N . LEU B 1 227 ? 21.759 -10.770 75.948 1.000 34.366 718 LEU B N 1
ATOM 4314 C CA . LEU B 1 227 ? 22.427 -11.745 76.806 1.000 37.633 718 LEU B CA 1
ATOM 4315 C C . LEU B 1 227 ? 23.946 -11.569 76.729 1.000 35.027 718 LEU B C 1
ATOM 4316 O O . LEU B 1 227 ? 24.473 -11.257 75.668 1.000 31.448 718 LEU B O 1
ATOM 4321 N N . HIS B 1 228 ? 24.612 -11.841 77.863 1.000 34.589 719 HIS B N 1
ATOM 4322 C CA . HIS B 1 228 ? 26.052 -11.838 78.046 1.000 36.328 719 HIS B CA 1
ATOM 4323 C C . HIS B 1 228 ? 26.672 -10.460 77.771 1.000 33.386 719 HIS B C 1
ATOM 4324 O O . HIS B 1 228 ? 27.855 -10.368 77.466 1.000 32.418 719 HIS B O 1
ATOM 4331 N N . TYR B 1 229 ? 25.885 -9.389 77.873 1.000 31.519 720 TYR B N 1
ATOM 4332 C CA . TYR B 1 229 ? 26.397 -8.037 77.740 1.000 30.058 720 TYR B CA 1
ATOM 4333 C C . TYR B 1 229 ? 27.440 -7.724 78.820 1.000 30.534 720 TYR B C 1
ATOM 4334 O O . TYR B 1 229 ? 27.294 -8.058 79.989 1.000 31.241 720 TYR B O 1
ATOM 4343 N N . ASN B 1 230 ? 28.479 -7.030 78.404 1.000 30.198 721 ASN B N 1
ATOM 4344 C CA . ASN B 1 230 ? 29.454 -6.392 79.267 1.000 31.403 721 ASN B CA 1
ATOM 4345 C C . ASN B 1 230 ? 30.002 -5.223 78.450 1.000 30.824 721 ASN B C 1
ATOM 4346 O O . ASN B 1 230 ? 30.555 -5.432 77.350 1.000 29.267 721 ASN B O 1
ATOM 4351 N N . TYR B 1 231 ? 29.842 -4.024 79.001 1.000 31.355 722 TYR B N 1
ATOM 4352 C CA . TYR B 1 231 ? 30.194 -2.791 78.332 1.000 31.990 722 TYR B CA 1
ATOM 4353 C C . TYR B 1 231 ? 31.635 -2.848 77.837 1.000 32.452 722 TYR B C 1
ATOM 4354 O O . TYR B 1 231 ? 31.877 -2.664 76.651 1.000 31.904 722 TYR B O 1
ATOM 4363 N N . ASP B 1 232 ? 32.566 -3.122 78.746 1.000 33.034 723 ASP B N 1
ATOM 4364 C CA . ASP B 1 232 ? 33.986 -3.120 78.453 1.000 34.563 723 ASP B CA 1
ATOM 4365 C C . ASP B 1 232 ? 34.360 -4.145 77.378 1.000 32.522 723 ASP B C 1
ATOM 4366 O O . ASP B 1 232 ? 35.188 -3.843 76.529 1.000 32.870 723 ASP B O 1
ATOM 4371 N N . THR B 1 233 ? 33.759 -5.331 77.413 1.000 31.370 724 THR B N 1
ATOM 4372 C CA . THR B 1 233 ? 34.011 -6.374 76.418 1.000 30.494 724 THR B CA 1
ATOM 4373 C C . THR B 1 233 ? 33.584 -5.904 75.029 1.000 29.387 724 THR B C 1
ATOM 4374 O O . THR B 1 233 ? 34.335 -6.031 74.067 1.000 28.854 724 THR B O 1
ATOM 4378 N N . LEU B 1 234 ? 32.363 -5.385 74.929 1.000 28.877 725 LEU B N 1
ATOM 4379 C CA . LEU B 1 234 ? 31.812 -4.911 73.676 1.000 28.352 725 LEU B CA 1
ATOM 4380 C C . LEU B 1 234 ? 32.503 -3.638 73.208 1.000 29.571 725 LEU B C 1
ATOM 4381 O O . LEU B 1 234 ? 32.719 -3.505 71.992 1.000 28.762 725 LEU B O 1
ATOM 4386 N N . LYS B 1 235 ? 32.925 -2.766 74.141 1.000 30.952 726 LYS B N 1
ATOM 4387 C CA . LYS B 1 235 ? 33.693 -1.602 73.734 1.000 33.310 726 LYS B CA 1
ATOM 4388 C C . LYS B 1 235 ? 34.937 -2.059 72.953 1.000 32.732 726 LYS B C 1
ATOM 4389 O O . LYS B 1 235 ? 35.213 -1.571 71.850 1.000 32.062 726 LYS B O 1
ATOM 4395 N N . ARG B 1 236 ? 35.706 -2.981 73.541 1.000 31.363 727 ARG B N 1
ATOM 4396 C CA . ARG B 1 236 ? 36.919 -3.483 72.919 1.000 31.406 727 ARG B CA 1
ATOM 4397 C C . ARG B 1 236 ? 36.595 -4.200 71.603 1.000 29.916 727 ARG B C 1
ATOM 4398 O O . ARG B 1 236 ? 37.228 -3.958 70.575 1.000 29.911 727 ARG B O 1
ATOM 4406 N N . ALA B 1 237 ? 35.606 -5.088 71.638 1.000 28.582 728 ALA B N 1
ATOM 4407 C CA . ALA B 1 237 ? 35.366 -6.002 70.531 1.000 28.200 728 ALA B CA 1
ATOM 4408 C C . ALA B 1 237 ? 34.929 -5.258 69.270 1.000 28.416 728 ALA B C 1
ATOM 4409 O O . ALA B 1 237 ? 35.368 -5.578 68.154 1.000 28.302 728 ALA B O 1
ATOM 4411 N N . LEU B 1 238 ? 34.048 -4.280 69.451 1.000 28.690 729 LEU B N 1
ATOM 4412 C CA . LEU B 1 238 ? 33.257 -3.725 68.354 1.000 29.574 729 LEU B CA 1
ATOM 4413 C C . LEU B 1 238 ? 33.698 -2.307 67.979 1.000 31.115 729 LEU B C 1
ATOM 4414 O O . LEU B 1 238 ? 33.309 -1.815 66.934 1.000 30.833 729 LEU B O 1
ATOM 4419 N N . ILE B 1 239 ? 34.482 -1.629 68.818 1.000 34.032 730 ILE B N 1
ATOM 4420 C CA . ILE B 1 239 ? 34.704 -0.208 68.640 1.000 37.679 730 ILE B CA 1
ATOM 4421 C C . ILE B 1 239 ? 36.190 0.069 68.728 1.000 43.702 730 ILE B C 1
ATOM 4422 O O . ILE B 1 239 ? 36.811 0.500 67.763 1.000 46.811 730 ILE B O 1
ATOM 4427 N N . LYS B 1 240 ? 36.742 -0.226 69.893 1.000 48.149 731 LYS B N 1
ATOM 4428 C CA . LYS B 1 240 ? 37.992 0.356 70.311 1.000 53.833 731 LYS B CA 1
ATOM 4429 C C . LYS B 1 240 ? 39.042 -0.737 70.424 1.000 55.925 731 LYS B C 1
ATOM 4430 O O . LYS B 1 240 ? 39.746 -0.825 71.416 1.000 63.926 731 LYS B O 1
ATOM 4436 N N . ARG B 1 241 ? 39.163 -1.563 69.385 1.000 55.173 732 ARG B N 1
ATOM 4437 C CA . ARG B 1 241 ? 40.003 -2.742 69.476 1.000 53.806 732 ARG B CA 1
ATOM 4438 C C . ARG B 1 241 ? 41.455 -2.413 69.143 1.000 60.722 732 ARG B C 1
ATOM 4439 O O . ARG B 1 241 ? 42.368 -2.864 69.825 1.000 63.772 732 ARG B O 1
ATOM 4447 N N . ILE B 1 242 ? 41.643 -1.661 68.060 1.000 64.600 733 ILE B N 1
ATOM 4448 C CA . ILE B 1 242 ? 42.941 -1.158 67.644 1.000 74.595 733 ILE B CA 1
ATOM 4449 C C . ILE B 1 242 ? 42.998 0.317 68.037 1.000 83.464 733 ILE B C 1
ATOM 4450 O O . ILE B 1 242 ? 42.177 1.126 67.585 1.000 86.181 733 ILE B O 1
ATOM 4455 N N . ALA B 1 243 ? 43.965 0.661 68.897 1.000 89.753 734 ALA B N 1
ATOM 4456 C CA . ALA B 1 243 ? 44.075 2.017 69.417 1.000 98.859 734 ALA B CA 1
ATOM 4457 C C . ALA B 1 243 ? 44.320 3.008 68.282 1.000 99.682 734 ALA B C 1
ATOM 4458 O O . ALA B 1 243 ? 43.833 4.135 68.345 1.000 96.506 734 ALA B O 1
ATOM 4460 N N . LYS B 1 244 ? 45.058 2.575 67.250 1.000 104.131 735 LYS B N 1
ATOM 4461 C CA . LYS B 1 244 ? 45.466 3.458 66.170 1.000 112.433 735 LYS B CA 1
ATOM 4462 C C . LYS B 1 244 ? 44.287 3.764 65.241 1.000 117.573 735 LYS B C 1
ATOM 4463 O O . LYS B 1 244 ? 43.359 4.468 65.639 1.000 113.196 735 LYS B O 1
ATOM 4465 N N . MET B 1 245 ? 44.350 3.263 63.998 1.000 120.568 736 MET B N 1
ATOM 4466 C CA . MET B 1 245 ? 43.388 3.606 62.962 1.000 117.587 736 MET B CA 1
ATOM 4467 C C . MET B 1 245 ? 42.935 5.056 63.137 1.000 120.525 736 MET B C 1
ATOM 4468 O O . MET B 1 245 ? 41.744 5.342 63.230 1.000 118.658 736 MET B O 1
ATOM 4473 N N . ASP B 1 246 ? 43.907 5.974 63.181 1.000 124.862 737 ASP B N 1
ATOM 4474 C CA . ASP B 1 246 ? 43.639 7.388 62.969 1.000 126.907 737 ASP B CA 1
ATOM 4475 C C . ASP B 1 246 ? 44.009 7.669 61.514 1.000 129.735 737 ASP B C 1
ATOM 4476 O O . ASP B 1 246 ? 43.723 6.831 60.661 1.000 132.117 737 ASP B O 1
ATOM 4481 N N . SER B 1 247 ? 44.672 8.798 61.222 1.000 128.143 738 SER B N 1
ATOM 4482 C CA . SER B 1 247 ? 45.195 9.027 59.883 1.000 125.003 738 SER B CA 1
ATOM 4483 C C . SER B 1 247 ? 44.256 8.395 58.854 1.000 120.681 738 SER B C 1
ATOM 4484 O O . SER B 1 247 ? 44.689 7.636 57.982 1.000 119.447 738 SER B O 1
ATOM 4487 N N . PHE B 1 248 ? 42.959 8.712 58.999 1.000 114.037 739 PHE B N 1
ATOM 4488 C CA . PHE B 1 248 ? 41.901 8.165 58.168 1.000 107.573 739 PHE B CA 1
ATOM 4489 C C . PHE B 1 248 ? 41.723 9.025 56.919 1.000 107.637 739 PHE B C 1
ATOM 4490 O O . PHE B 1 248 ? 42.515 9.931 56.669 1.000 109.234 739 PHE B O 1
ATOM 4498 N N . SER B 1 249 ? 40.671 8.735 56.144 1.000 103.679 740 SER B N 1
ATOM 4499 C CA . SER B 1 249 ? 40.335 9.545 54.982 1.000 103.076 740 SER B CA 1
ATOM 4500 C C . SER B 1 249 ? 38.824 9.732 54.879 1.000 96.503 740 SER B C 1
ATOM 4501 O O . SER B 1 249 ? 38.114 8.797 54.519 1.000 88.047 740 SER B O 1
ATOM 4504 N N . GLN B 1 250 ? 38.353 10.952 55.176 1.000 92.498 741 GLN B N 1
ATOM 4505 C CA . GLN B 1 250 ? 36.942 11.294 55.049 1.000 88.172 741 GLN B CA 1
ATOM 4506 C C . GLN B 1 250 ? 36.435 10.825 53.686 1.000 83.673 741 GLN B C 1
ATOM 4507 O O . GLN B 1 250 ? 37.175 10.887 52.706 1.000 87.640 741 GLN B O 1
ATOM 4513 N N . PRO B 1 251 ? 35.190 10.303 53.571 1.000 75.702 742 PRO B N 1
ATOM 4514 C CA . PRO B 1 251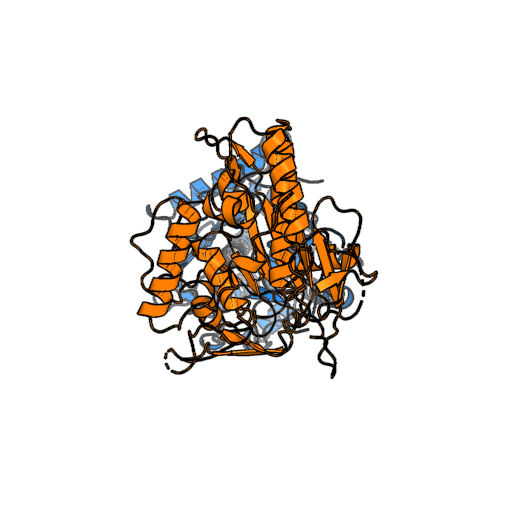 ? 34.208 10.297 54.661 1.000 70.847 742 PRO B CA 1
ATOM 4515 C C . PRO B 1 251 ? 34.284 9.114 55.631 1.000 63.440 742 PRO B C 1
ATOM 4516 O O . PRO B 1 251 ? 33.287 8.751 56.246 1.000 61.824 742 PRO B O 1
ATOM 4520 N N . TYR B 1 252 ? 35.464 8.499 55.750 1.000 60.619 743 TYR B N 1
ATOM 4521 C CA . TYR B 1 252 ? 35.662 7.383 56.662 1.000 59.352 743 TYR B CA 1
ATOM 4522 C C . TYR B 1 252 ? 36.286 7.877 57.972 1.000 64.067 743 TYR B C 1
ATOM 4523 O O . TYR B 1 252 ? 36.999 8.886 58.013 1.000 63.502 743 TYR B O 1
ATOM 4532 N N . GLN B 1 253 ? 36.007 7.127 59.047 1.000 66.260 744 GLN B N 1
ATOM 4533 C CA . GLN B 1 253 ? 36.441 7.483 60.391 1.000 70.402 744 GLN B CA 1
ATOM 4534 C C . GLN B 1 253 ? 36.170 6.313 61.340 1.000 66.113 744 GLN B C 1
ATOM 4535 O O . GLN B 1 253 ? 35.441 5.379 61.003 1.000 59.093 744 GLN B O 1
ATOM 4541 N N . LEU B 1 254 ? 36.831 6.361 62.505 1.000 64.617 745 LEU B N 1
ATOM 4542 C CA . LEU B 1 254 ? 36.568 5.451 63.606 1.000 61.682 745 LEU B CA 1
ATOM 4543 C C . LEU B 1 254 ? 35.253 5.881 64.249 1.000 56.310 745 LEU B C 1
ATOM 4544 O O . LEU B 1 254 ? 35.174 6.936 64.881 1.000 60.477 745 LEU B O 1
ATOM 4549 N N . ASN B 1 255 ? 34.207 5.094 63.988 1.000 49.409 746 ASN B N 1
ATOM 4550 C CA . ASN B 1 255 ? 32.876 5.346 64.515 1.000 46.203 746 ASN B CA 1
ATOM 4551 C C . ASN B 1 255 ? 32.848 4.938 65.993 1.000 44.048 746 ASN B C 1
ATOM 4552 O O . ASN B 1 255 ? 33.386 3.886 66.352 1.000 41.126 746 ASN B O 1
ATOM 4557 N N . LEU B 1 256 ? 32.231 5.793 66.829 1.000 42.532 747 LEU B N 1
ATOM 4558 C CA . LEU B 1 256 ? 32.082 5.569 68.259 1.000 41.639 747 LEU B CA 1
ATOM 4559 C C . LEU B 1 256 ? 30.604 5.454 68.626 1.000 38.167 747 LEU B C 1
ATOM 4560 O O . LEU B 1 256 ? 30.037 6.359 69.233 1.000 38.657 747 LEU B O 1
ATOM 4565 N N . PRO B 1 257 ? 29.928 4.336 68.281 1.000 34.879 748 PRO B N 1
ATOM 4566 C CA . PRO B 1 257 ? 28.521 4.175 68.616 1.000 34.244 748 PRO B CA 1
ATOM 4567 C C . PRO B 1 257 ? 28.417 4.022 70.130 1.000 34.216 748 PRO B C 1
ATOM 4568 O O . PRO B 1 257 ? 29.350 3.590 70.805 1.000 33.357 748 PRO B O 1
ATOM 4572 N N . SER B 1 258 ? 27.256 4.360 70.659 1.000 34.025 749 SER B N 1
ATOM 4573 C CA . SER B 1 258 ? 27.014 4.107 72.057 1.000 35.108 749 SER B CA 1
ATOM 4574 C C . SER B 1 258 ? 26.583 2.650 72.219 1.000 31.735 749 SER B C 1
ATOM 4575 O O . SER B 1 258 ? 26.093 2.021 71.284 1.000 30.245 749 SER B O 1
ATOM 4578 N N . LEU B 1 259 ? 26.774 2.117 73.424 1.000 30.759 750 LEU B N 1
ATOM 4579 C CA . LEU B 1 259 ? 26.441 0.739 73.701 1.000 29.988 750 LEU B CA 1
ATOM 4580 C C . LEU B 1 259 ? 25.310 0.691 74.709 1.000 29.745 750 LEU B C 1
ATOM 4581 O O . LEU B 1 259 ? 25.290 1.462 75.664 1.000 30.278 750 LEU B O 1
ATOM 4586 N N . GLY B 1 260 ? 24.394 -0.242 74.510 1.000 28.656 751 GLY B N 1
ATOM 4587 C CA . GLY B 1 260 ? 23.259 -0.339 75.413 1.000 29.348 751 GLY B CA 1
ATOM 4588 C C . GLY B 1 260 ? 22.894 -1.783 75.727 1.000 28.893 751 GLY B C 1
ATOM 4589 O O . GLY B 1 260 ? 23.299 -2.699 75.013 1.000 27.758 751 GLY B O 1
ATOM 4590 N N . HIS B 1 261 ? 22.084 -1.961 76.784 1.000 30.567 752 HIS B N 1
ATOM 4591 C CA . HIS B 1 261 ? 21.597 -3.275 77.147 1.000 30.968 752 HIS B CA 1
ATOM 4592 C C . HIS B 1 261 ? 20.126 -3.197 77.564 1.000 32.222 752 HIS B C 1
ATOM 4593 O O . HIS B 1 261 ? 19.815 -2.545 78.556 1.000 34.324 752 HIS B O 1
ATOM 4600 N N . PRO B 1 262 ? 19.213 -3.993 76.956 1.000 32.181 753 PRO B N 1
ATOM 4601 C CA . PRO B 1 262 ? 17.827 -4.054 77.399 1.000 34.334 753 PRO B CA 1
ATOM 4602 C C . PRO B 1 262 ? 17.734 -4.733 78.774 1.000 36.146 753 PRO B C 1
ATOM 4603 O O . PRO B 1 262 ? 18.621 -5.483 79.179 1.000 35.397 753 PRO B O 1
ATOM 4607 N N . SER B 1 263 ? 16.650 -4.459 79.498 1.000 40.316 754 SER B N 1
ATOM 4608 C CA . SER B 1 263 ? 16.473 -4.905 80.874 1.000 43.931 754 SER B CA 1
ATOM 4609 C C . SER B 1 263 ? 16.065 -6.370 80.966 1.000 47.847 754 SER B C 1
ATOM 4610 O O . SER B 1 263 ? 16.476 -7.036 81.908 1.000 52.351 754 SER B O 1
ATOM 4613 N N . LYS B 1 264 ? 15.219 -6.858 80.048 1.000 52.891 755 LYS B N 1
ATOM 4614 C CA . LYS B 1 264 ? 14.679 -8.218 80.138 1.000 62.328 755 LYS B CA 1
ATOM 4615 C C . LYS B 1 264 ? 15.079 -9.015 78.897 1.000 69.853 755 LYS B C 1
ATOM 4616 O O . LYS B 1 264 ? 15.446 -8.412 77.888 1.000 69.276 755 LYS B O 1
ATOM 4622 N N . ILE B 1 265 ? 14.994 -10.359 78.966 1.000 81.013 756 ILE B N 1
ATOM 4623 C CA . ILE B 1 265 ? 15.414 -11.198 77.846 1.000 88.179 756 ILE B CA 1
ATOM 4624 C C . ILE B 1 265 ? 14.570 -12.468 77.732 1.000 92.410 756 ILE B C 1
ATOM 4625 O O . ILE B 1 265 ? 13.884 -12.846 78.675 1.000 98.992 756 ILE B O 1
ATOM 4630 N N . ASP B 1 266 ? 14.692 -13.156 76.588 1.000 99.694 757 ASP B N 1
ATOM 4631 C CA . ASP B 1 266 ? 13.888 -14.330 76.266 1.000 106.185 757 ASP B CA 1
ATOM 4632 C C . ASP B 1 266 ? 14.477 -15.569 76.948 1.000 113.265 757 ASP B C 1
ATOM 4633 O O . ASP B 1 266 ? 15.480 -15.468 77.654 1.000 114.133 757 ASP B O 1
ATOM 4638 N N . ALA B 1 267 ? 13.869 -16.744 76.690 1.000 117.867 758 ALA B N 1
ATOM 4639 C CA . ALA B 1 267 ? 14.223 -18.009 77.329 1.000 118.268 758 ALA B CA 1
ATOM 4640 C C . ALA B 1 267 ? 15.658 -18.451 77.029 1.000 122.333 758 ALA B C 1
ATOM 4641 O O . ALA B 1 267 ? 16.160 -19.353 77.697 1.000 120.378 758 ALA B O 1
ATOM 4643 N N . VAL B 1 268 ? 16.302 -17.833 76.025 1.000 123.437 759 VAL B N 1
ATOM 4644 C CA . VAL B 1 268 ? 17.645 -18.179 75.572 1.000 122.043 759 VAL B CA 1
ATOM 4645 C C . VAL B 1 268 ? 17.554 -19.366 74.608 1.000 131.437 759 VAL B C 1
ATOM 4646 O O . VAL B 1 268 ? 18.497 -19.613 73.855 1.000 129.764 759 VAL B O 1
ATOM 4650 N N . ARG B 1 269 ? 16.407 -20.063 74.601 1.000 143.330 760 ARG B N 1
ATOM 4651 C CA . ARG B 1 269 ? 16.218 -21.298 73.854 1.000 147.084 760 ARG B CA 1
ATOM 4652 C C . ARG B 1 269 ? 17.419 -22.225 74.060 1.000 150.631 760 ARG B C 1
ATOM 4653 O O . ARG B 1 269 ? 18.091 -22.597 73.102 1.000 154.988 760 ARG B O 1
ATOM 4661 N N . ASP B 1 270 ? 17.672 -22.602 75.320 1.000 148.444 761 ASP B N 1
ATOM 4662 C CA . ASP B 1 270 ? 18.925 -23.232 75.708 1.000 143.832 761 ASP B CA 1
ATOM 4663 C C . ASP B 1 270 ? 18.781 -24.751 75.749 1.000 143.870 761 ASP B C 1
ATOM 4664 O O . ASP B 1 270 ? 19.608 -25.423 76.364 1.000 146.440 761 ASP B O 1
ATOM 4669 N N . THR B 1 271 ? 17.764 -25.296 75.065 1.000 145.083 762 THR B N 1
ATOM 4670 C CA . THR B 1 271 ? 17.637 -26.740 74.924 1.000 148.915 762 THR B CA 1
ATOM 4671 C C . THR B 1 271 ? 18.850 -27.241 74.145 1.000 147.032 762 THR B C 1
ATOM 4672 O O . THR B 1 271 ? 19.539 -26.446 73.505 1.000 146.894 762 THR B O 1
ATOM 4676 N N . SER B 1 272 ? 19.128 -28.547 74.219 1.000 141.164 763 SER B N 1
ATOM 4677 C CA . SER B 1 272 ? 20.210 -29.131 73.441 1.000 136.996 763 SER B CA 1
ATOM 4678 C C . SER B 1 272 ? 19.837 -29.103 71.957 1.000 132.978 763 SER B C 1
ATOM 4679 O O . SER B 1 272 ? 19.648 -30.148 71.339 1.000 136.293 763 SER B O 1
ATOM 4682 N N . LYS B 1 273 ? 19.717 -27.891 71.395 1.000 121.884 764 LYS B N 1
ATOM 4683 C CA . LYS B 1 273 ? 19.339 -27.686 70.003 1.000 113.342 764 LYS B CA 1
ATOM 4684 C C . LYS B 1 273 ? 19.666 -26.245 69.621 1.000 104.919 764 LYS B C 1
ATOM 4685 O O . LYS B 1 273 ? 19.756 -25.385 70.499 1.000 110.437 764 LYS B O 1
ATOM 4687 N N . SER B 1 274 ? 19.869 -25.989 68.321 1.000 92.925 765 SER B N 1
ATOM 4688 C CA . SER B 1 274 ? 20.287 -24.670 67.860 1.000 83.196 765 SER B CA 1
ATOM 4689 C C . SER B 1 274 ? 19.574 -24.250 66.577 1.000 83.037 765 SER B C 1
ATOM 4690 O O . SER B 1 274 ? 19.464 -23.054 66.311 1.000 88.485 765 SER B O 1
ATOM 4693 N N . THR B 1 275 ? 19.171 -25.234 65.761 1.000 77.384 766 THR B N 1
ATOM 4694 C CA . THR B 1 275 ? 18.391 -25.044 64.541 1.000 70.922 766 THR B CA 1
ATOM 4695 C C . THR B 1 275 ? 19.324 -24.727 63.374 1.000 63.578 766 THR B C 1
ATOM 4696 O O . THR B 1 275 ? 20.371 -24.122 63.563 1.000 59.049 766 THR B O 1
ATOM 4700 N N . SER B 1 276 ? 18.925 -25.162 62.173 1.000 60.104 767 SER B N 1
ATOM 4701 C CA . SER B 1 276 ? 19.648 -24.841 60.956 1.000 60.592 767 SER B CA 1
ATOM 4702 C C . SER B 1 276 ? 18.916 -23.745 60.183 1.000 56.635 767 SER B C 1
ATOM 4703 O O . SER B 1 276 ? 19.456 -23.197 59.222 1.000 55.528 767 SER B O 1
ATOM 4706 N N . ASN B 1 277 ? 17.690 -23.422 60.603 1.000 54.993 768 ASN B N 1
ATOM 4707 C CA . ASN B 1 277 ? 16.896 -22.420 59.909 1.000 55.571 768 ASN B CA 1
ATOM 4708 C C . ASN B 1 277 ? 17.428 -21.016 60.206 1.000 49.584 768 ASN B C 1
ATOM 4709 O O . ASN B 1 277 ? 17.835 -20.727 61.333 1.000 47.767 768 ASN B O 1
ATOM 4714 N N . SER B 1 278 ? 17.436 -20.164 59.174 1.000 45.230 769 SER B N 1
ATOM 4715 C CA . SER B 1 278 ? 17.749 -18.750 59.306 1.000 42.033 769 SER B CA 1
ATOM 4716 C C . SER B 1 278 ? 16.650 -17.948 58.614 1.000 41.955 769 SER B C 1
ATOM 4717 O O . SER B 1 278 ? 16.458 -18.090 57.411 1.000 41.338 769 SER B O 1
ATOM 4720 N N . PHE B 1 279 ? 15.959 -17.086 59.369 1.000 40.115 770 PHE B N 1
ATOM 4721 C CA . PHE B 1 279 ? 14.867 -16.309 58.806 1.000 41.185 770 PHE B CA 1
ATOM 4722 C C . PHE B 1 279 ? 15.326 -14.886 58.519 1.000 38.978 770 PHE B C 1
ATOM 4723 O O . PHE B 1 279 ? 16.185 -14.361 59.214 1.000 37.521 770 PHE B O 1
ATOM 4731 N N . ASN B 1 280 ? 14.750 -14.258 57.494 1.000 39.211 771 ASN B N 1
ATOM 4732 C CA . ASN B 1 280 ? 15.018 -12.848 57.239 1.000 38.503 771 ASN B CA 1
ATOM 4733 C C . ASN B 1 280 ? 13.737 -12.128 56.815 1.000 39.486 771 ASN B C 1
ATOM 4734 O O . ASN B 1 280 ? 12.853 -12.722 56.194 1.000 41.662 771 ASN B O 1
ATOM 4739 N N . TRP B 1 281 ? 13.674 -10.842 57.176 1.000 37.061 772 TRP B N 1
ATOM 4740 C CA . TRP B 1 281 ? 12.685 -9.916 56.659 1.000 38.935 772 TRP B CA 1
ATOM 4741 C C . TRP B 1 281 ? 13.339 -8.545 56.561 1.000 37.629 772 TRP B C 1
ATOM 4742 O O . TRP B 1 281 ? 14.213 -8.216 57.365 1.000 36.688 772 TRP B O 1
ATOM 4753 N N . TYR B 1 282 ? 12.883 -7.731 55.612 1.000 39.246 773 TYR B N 1
ATOM 4754 C CA . TYR B 1 282 ? 13.284 -6.336 55.557 1.000 38.412 773 TYR B CA 1
ATOM 4755 C C . TYR B 1 282 ? 12.155 -5.520 54.939 1.000 40.684 773 TYR B C 1
ATOM 4756 O O . TYR B 1 282 ? 11.331 -6.033 54.174 1.000 39.503 773 TYR B O 1
ATOM 4765 N N . TYR B 1 283 ? 12.172 -4.226 55.278 1.000 42.761 774 TYR B N 1
ATOM 4766 C CA . TYR B 1 283 ? 11.090 -3.300 54.995 1.000 45.670 774 TYR B CA 1
ATOM 4767 C C . TYR B 1 283 ? 10.731 -3.371 53.519 1.000 48.103 774 TYR B C 1
ATOM 4768 O O . TYR B 1 283 ? 11.610 -3.269 52.671 1.000 45.827 774 TYR B O 1
ATOM 4777 N N . GLY B 1 284 ? 9.436 -3.537 53.241 1.000 52.145 775 GLY B N 1
ATOM 4778 C CA . GLY B 1 284 ? 8.950 -3.549 51.875 1.000 56.740 775 GLY B CA 1
ATOM 4779 C C . GLY B 1 284 ? 8.704 -4.963 51.363 1.000 58.005 775 GLY B C 1
ATOM 4780 O O . GLY B 1 284 ? 8.138 -5.115 50.288 1.000 66.708 775 GLY B O 1
ATOM 4781 N N . GLN B 1 285 ? 9.138 -5.981 52.116 1.000 56.389 776 GLN B N 1
ATOM 4782 C CA . GLN B 1 285 ? 8.812 -7.365 51.806 1.000 58.325 776 GLN B CA 1
ATOM 4783 C C . GLN B 1 285 ? 7.528 -7.743 52.530 1.000 60.870 776 GLN B C 1
ATOM 4784 O O . GLN B 1 285 ? 7.333 -7.338 53.672 1.000 56.111 776 GLN B O 1
ATOM 4790 N N . ASN B 1 286 ? 6.673 -8.515 51.839 1.000 65.294 777 ASN B N 1
ATOM 4791 C CA . ASN B 1 286 ? 5.432 -9.021 52.400 1.000 70.291 777 ASN B CA 1
ATOM 4792 C C . ASN B 1 286 ? 5.655 -10.351 53.104 1.000 67.788 777 ASN B C 1
ATOM 4793 O O . ASN B 1 286 ? 4.729 -10.886 53.702 1.000 69.519 777 ASN B O 1
ATOM 4798 N N . THR B 1 287 ? 6.876 -10.878 53.020 1.000 62.679 778 THR B N 1
ATOM 4799 C CA . THR B 1 287 ? 7.102 -12.267 53.362 1.000 61.908 778 THR B CA 1
ATOM 4800 C C . THR B 1 287 ? 8.406 -12.400 54.151 1.000 56.192 778 THR B C 1
ATOM 4801 O O . THR B 1 287 ? 9.301 -11.571 54.028 1.000 53.536 778 THR B O 1
ATOM 4805 N N . VAL B 1 288 ? 8.450 -13.428 54.999 1.000 54.107 779 VAL B N 1
ATOM 4806 C CA . VAL B 1 288 ? 9.647 -13.861 55.695 1.000 51.361 779 VAL B CA 1
ATOM 4807 C C . VAL B 1 288 ? 10.287 -14.988 54.891 1.000 51.355 779 VAL B C 1
ATOM 4808 O O . VAL B 1 288 ? 9.630 -15.987 54.617 1.000 54.298 779 VAL B O 1
ATOM 4812 N N . GLU B 1 289 ? 11.561 -14.834 54.524 1.000 48.193 780 GLU B N 1
ATOM 4813 C CA . GLU B 1 289 ? 12.254 -15.857 53.756 1.000 47.479 780 GLU B CA 1
ATOM 4814 C C . GLU B 1 289 ? 12.991 -16.775 54.729 1.000 45.406 780 GLU B C 1
ATOM 4815 O O . GLU B 1 289 ? 13.620 -16.295 55.675 1.000 42.540 780 GLU B O 1
ATOM 4821 N N . ALA B 1 290 ? 12.904 -18.087 54.475 1.000 45.418 781 ALA B N 1
ATOM 4822 C CA . ALA B 1 290 ? 13.486 -19.097 55.338 1.000 45.454 781 ALA B CA 1
ATOM 4823 C C . ALA B 1 290 ? 14.685 -19.740 54.655 1.000 46.092 781 ALA B C 1
ATOM 4824 O O . ALA B 1 290 ? 14.536 -20.338 53.603 1.000 47.649 781 ALA B O 1
ATOM 4826 N N . VAL B 1 291 ? 15.865 -19.649 55.276 1.000 45.392 782 VAL B N 1
ATOM 4827 C CA . VAL B 1 291 ? 17.089 -20.155 54.675 1.000 45.588 782 VAL B CA 1
ATOM 4828 C C . VAL B 1 291 ? 17.599 -21.334 55.490 1.000 47.504 782 VAL B C 1
ATOM 4829 O O . VAL B 1 291 ? 17.506 -21.328 56.713 1.000 49.846 782 VAL B O 1
ATOM 4833 N N . ASN B 1 292 ? 18.090 -22.358 54.792 1.000 51.231 783 ASN B N 1
ATOM 4834 C CA . ASN B 1 292 ? 18.818 -23.457 55.411 1.000 54.698 783 ASN B CA 1
ATOM 4835 C C . ASN B 1 292 ? 20.278 -23.028 55.507 1.000 53.420 783 ASN B C 1
ATOM 4836 O O . ASN B 1 292 ? 20.940 -22.918 54.483 1.000 54.040 783 ASN B O 1
ATOM 4841 N N . SER B 1 293 ? 20.748 -22.790 56.737 1.000 55.217 784 SER B N 1
ATOM 4842 C CA . SER B 1 293 ? 22.062 -22.235 57.025 1.000 57.695 784 SER B CA 1
ATOM 4843 C C . SER B 1 293 ? 23.185 -23.151 56.547 1.000 62.379 784 SER B C 1
ATOM 4844 O O . SER B 1 293 ? 24.284 -22.667 56.283 1.000 65.954 784 SER B O 1
ATOM 4847 N N . ILE B 1 294 ? 22.923 -24.468 56.490 1.000 63.821 785 ILE B N 1
ATOM 4848 C CA . ILE B 1 294 ? 23.921 -25.442 56.067 1.000 64.121 785 ILE B CA 1
ATOM 4849 C C . ILE B 1 294 ? 24.086 -25.372 54.549 1.000 60.160 785 ILE B C 1
ATOM 4850 O O . ILE B 1 294 ? 25.183 -25.598 54.049 1.000 57.191 785 ILE B O 1
ATOM 4855 N N . THR B 1 295 ? 23.008 -25.056 53.815 1.000 58.850 786 THR B N 1
ATOM 4856 C CA . THR B 1 295 ? 23.075 -25.052 52.359 1.000 59.397 786 THR B CA 1
ATOM 4857 C C . THR B 1 295 ? 23.304 -23.643 51.798 1.000 55.334 786 THR B C 1
ATOM 4858 O O . THR B 1 295 ? 23.784 -23.488 50.682 1.000 52.627 786 THR B O 1
ATOM 4862 N N . GLY B 1 296 ? 22.962 -22.596 52.559 1.000 51.964 787 GLY B N 1
ATOM 4863 C CA . GLY B 1 296 ? 23.120 -21.224 52.093 1.000 48.857 787 GLY B CA 1
ATOM 4864 C C . GLY B 1 296 ? 22.037 -20.793 51.101 1.000 46.430 787 GLY B C 1
ATOM 4865 O O . GLY B 1 296 ? 22.189 -19.775 50.433 1.000 45.339 787 GLY B O 1
ATOM 4866 N N . GLN B 1 297 ? 20.922 -21.526 51.063 1.000 47.313 788 GLN B N 1
ATOM 4867 C CA . GLN B 1 297 ? 19.840 -21.275 50.123 1.000 49.575 788 GLN B CA 1
ATOM 4868 C C . GLN B 1 297 ? 18.509 -21.494 50.836 1.000 50.947 788 GLN B C 1
ATOM 4869 O O . GLN B 1 297 ? 18.477 -22.036 51.945 1.000 47.465 788 GLN B O 1
ATOM 4875 N N . THR B 1 298 ? 17.415 -21.099 50.167 1.000 54.120 789 THR B N 1
ATOM 4876 C CA . THR B 1 298 ? 16.081 -21.220 50.731 1.000 55.782 789 THR B CA 1
ATOM 4877 C C . THR B 1 298 ? 15.777 -22.695 50.961 1.000 58.650 789 THR B C 1
ATOM 4878 O O . THR B 1 298 ? 16.388 -23.572 50.348 1.000 60.118 789 THR B O 1
ATOM 4882 N N . VAL B 1 299 ? 14.773 -22.928 51.809 1.000 60.127 790 VAL B N 1
ATOM 4883 C CA . VAL B 1 299 ? 14.336 -24.269 52.151 1.000 63.960 790 VAL B CA 1
ATOM 4884 C C . VAL B 1 299 ? 13.611 -24.937 50.979 1.000 67.276 790 VAL B C 1
ATOM 4885 O O . VAL B 1 299 ? 13.176 -26.067 51.139 1.000 70.253 790 VAL B O 1
ATOM 4889 N N . ILE B 1 300 ? 13.459 -24.254 49.833 1.000 70.907 791 ILE B N 1
ATOM 4890 C CA . ILE B 1 300 ? 12.911 -24.860 48.624 1.000 76.007 791 ILE B CA 1
ATOM 4891 C C . ILE B 1 300 ? 13.943 -24.791 47.500 1.000 79.827 791 ILE B C 1
ATOM 4892 O O . ILE B 1 300 ? 13.577 -24.636 46.332 1.000 81.230 791 ILE B O 1
ATOM 4897 N N . GLN B 1 301 ? 15.230 -24.880 47.869 1.000 81.764 792 GLN B N 1
ATOM 4898 C CA . GLN B 1 301 ? 16.278 -25.248 46.925 1.000 82.696 792 GLN B CA 1
ATOM 4899 C C . GLN B 1 301 ? 16.601 -24.077 45.995 1.000 78.206 792 GLN B C 1
ATOM 4900 O O . GLN B 1 301 ? 17.129 -24.297 44.910 1.000 79.900 792 GLN B O 1
ATOM 4906 N N . THR B 1 302 ? 16.277 -22.840 46.409 1.000 71.011 793 THR B N 1
ATOM 4907 C CA . THR B 1 302 ? 16.430 -21.670 45.553 1.000 66.652 793 THR B CA 1
ATOM 4908 C C . THR B 1 302 ? 17.355 -20.653 46.214 1.000 62.053 793 THR B C 1
ATOM 4909 O O . THR B 1 302 ? 17.526 -20.660 47.432 1.000 58.446 793 THR B O 1
ATOM 4913 N N . PRO B 1 303 ? 17.966 -19.733 45.430 1.000 58.332 794 PRO B N 1
ATOM 4914 C CA . PRO B 1 303 ? 18.823 -18.694 46.000 1.000 53.555 794 PRO B CA 1
ATOM 4915 C C . PRO B 1 303 ? 18.025 -17.671 46.810 1.000 51.865 794 PRO B C 1
ATOM 4916 O O . PRO B 1 303 ? 16.904 -17.312 46.450 1.000 51.568 794 PRO B O 1
ATOM 4920 N N . SER B 1 304 ? 18.637 -17.192 47.895 1.000 48.583 795 SER B N 1
ATOM 4921 C CA . SER B 1 304 ? 18.022 -16.196 48.757 1.000 46.593 795 SER B CA 1
ATOM 4922 C C . SER B 1 304 ? 17.958 -14.844 48.058 1.000 45.055 795 SER B C 1
ATOM 4923 O O . SER B 1 304 ? 18.819 -14.504 47.251 1.000 46.331 795 SER B O 1
ATOM 4926 N N . ARG B 1 305 ? 16.930 -14.065 48.408 1.000 44.799 796 ARG B N 1
ATOM 4927 C CA . ARG B 1 305 ? 16.852 -12.664 48.034 1.000 42.896 796 ARG B CA 1
ATOM 4928 C C . ARG B 1 305 ? 17.986 -11.869 48.685 1.000 40.150 796 ARG B C 1
ATOM 4929 O O . ARG B 1 305 ? 18.132 -10.688 48.385 1.000 39.388 796 ARG B O 1
ATOM 4937 N N . LEU B 1 306 ? 18.791 -12.491 49.566 1.000 38.587 797 LEU B N 1
ATOM 4938 C CA . LEU B 1 306 ? 19.941 -11.799 50.132 1.000 37.401 797 LEU B CA 1
ATOM 4939 C C . LEU B 1 306 ? 21.285 -12.227 49.532 1.000 37.166 797 LEU B C 1
ATOM 4940 O O . LEU B 1 306 ? 22.304 -11.683 49.937 1.000 36.080 797 LEU B O 1
ATOM 4945 N N . CYS B 1 307 ? 21.322 -13.150 48.562 1.000 38.701 798 CYS B N 1
ATOM 4946 C CA . CYS B 1 307 ? 22.601 -13.639 48.058 1.000 39.273 798 CYS B CA 1
ATOM 4947 C C . CYS B 1 307 ? 23.320 -12.587 47.211 1.000 40.397 798 CYS B C 1
ATOM 4948 O O . CYS B 1 307 ? 22.720 -11.626 46.735 1.000 42.118 798 CYS B O 1
ATOM 4951 N N . LYS B 1 308 ? 24.630 -12.771 47.013 1.000 39.933 799 LYS B N 1
ATOM 4952 C CA . LYS B 1 308 ? 25.426 -11.835 46.227 1.000 40.707 799 LYS B CA 1
ATOM 4953 C C . LYS B 1 308 ? 24.784 -11.569 44.862 1.000 41.588 799 LYS B C 1
ATOM 4954 O O . LYS B 1 308 ? 24.829 -10.449 44.354 1.000 40.319 799 LYS B O 1
ATOM 4960 N N . LEU B 1 309 ? 24.190 -12.594 44.249 1.000 44.185 800 LEU B N 1
ATOM 4961 C CA . LEU B 1 309 ? 23.653 -12.438 42.898 1.000 47.254 800 LEU B CA 1
ATOM 4962 C C . LEU B 1 309 ? 22.444 -11.510 42.924 1.000 47.967 800 LEU B C 1
ATOM 4963 O O . LEU B 1 309 ? 22.218 -10.786 41.953 1.000 50.018 800 LEU B O 1
ATOM 4968 N N . ALA B 1 310 ? 21.664 -11.557 44.021 1.000 46.295 801 ALA B N 1
ATOM 4969 C CA . ALA B 1 310 ? 20.496 -10.713 44.160 1.000 46.592 801 ALA B CA 1
ATOM 4970 C C . ALA B 1 310 ? 20.951 -9.269 44.335 1.000 47.512 801 ALA B C 1
ATOM 4971 O O . ALA B 1 310 ? 20.313 -8.373 43.802 1.000 52.283 801 ALA B O 1
ATOM 4973 N N . PHE B 1 311 ? 22.078 -9.051 45.017 1.000 46.355 802 PHE B N 1
ATOM 4974 C CA . PHE B 1 311 ? 22.662 -7.718 45.134 1.000 45.729 802 PHE B CA 1
ATOM 4975 C C . PHE B 1 311 ? 23.155 -7.228 43.775 1.000 47.613 802 PHE B C 1
ATOM 4976 O O . PHE B 1 311 ? 23.029 -6.050 43.445 1.000 50.557 802 PHE B O 1
ATOM 4984 N N . PHE B 1 312 ? 23.721 -8.133 42.985 1.000 49.863 803 PHE B N 1
ATOM 4985 C CA . PHE B 1 312 ? 24.317 -7.746 41.717 1.000 51.092 803 PHE B CA 1
ATOM 4986 C C . PHE B 1 312 ? 23.221 -7.314 40.743 1.000 53.183 803 PHE B C 1
ATOM 4987 O O . PHE B 1 312 ? 23.406 -6.332 40.037 1.000 53.144 803 PHE B O 1
ATOM 4995 N N . ASP B 1 313 ? 22.089 -8.034 40.739 1.000 55.452 804 ASP B N 1
ATOM 4996 C CA . ASP B 1 313 ? 20.894 -7.621 40.014 1.000 56.017 804 ASP B CA 1
ATOM 4997 C C . ASP B 1 313 ? 20.469 -6.230 40.464 1.000 55.110 804 ASP B C 1
ATOM 4998 O O . ASP B 1 313 ? 20.213 -5.382 39.627 1.000 53.423 804 ASP B O 1
ATOM 5003 N N . LYS B 1 314 ? 20.422 -5.982 41.784 1.000 52.668 805 LYS B N 1
ATOM 5004 C CA . LYS B 1 314 ? 19.996 -4.682 42.290 1.000 53.421 805 LYS B CA 1
ATOM 5005 C C . LYS B 1 314 ? 20.935 -3.579 41.818 1.000 51.297 80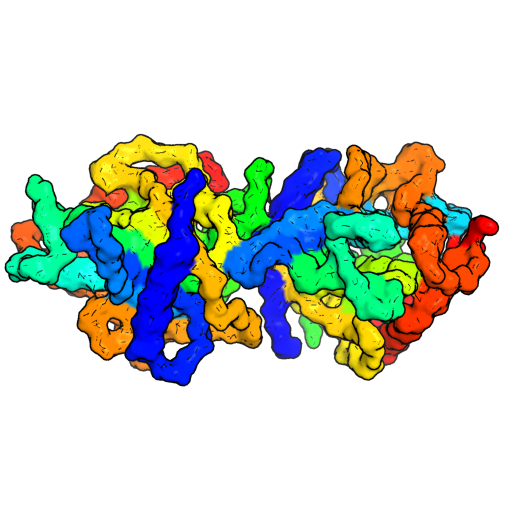5 LYS B C 1
ATOM 5006 O O . LYS B 1 314 ? 20.479 -2.503 41.445 1.000 53.315 805 LYS B O 1
ATOM 5012 N N . LEU B 1 315 ? 22.239 -3.863 41.841 1.000 51.431 806 LEU B N 1
ATOM 5013 C CA . LEU B 1 315 ? 23.261 -2.925 41.398 1.000 51.753 806 LEU B CA 1
ATOM 5014 C C . LEU B 1 315 ? 23.008 -2.498 39.946 1.000 55.522 806 LEU B C 1
ATOM 5015 O O . LEU B 1 315 ? 23.136 -1.322 39.631 1.000 54.089 806 LEU B O 1
ATOM 5020 N N . ARG B 1 316 ? 22.670 -3.441 39.065 1.000 58.496 807 ARG B N 1
ATOM 5021 C CA . ARG B 1 316 ? 22.422 -3.135 37.658 1.000 66.529 807 ARG B CA 1
ATOM 5022 C C . ARG B 1 316 ? 21.143 -2.306 37.500 1.000 63.382 807 ARG B C 1
ATOM 5023 O O . ARG B 1 316 ? 21.146 -1.289 36.814 1.000 61.105 807 ARG B O 1
ATOM 5031 N N . LEU B 1 317 ? 20.062 -2.747 38.164 1.000 62.059 808 LEU B N 1
ATOM 5032 C CA . LEU B 1 317 ? 18.860 -1.943 38.318 1.000 62.080 808 LEU B CA 1
ATOM 5033 C C . LEU B 1 317 ? 19.277 -0.510 38.631 1.000 60.814 808 LEU B C 1
ATOM 5034 O O . LEU B 1 317 ? 18.954 0.401 37.875 1.000 61.587 808 LEU B O 1
ATOM 5039 N N . VAL B 1 318 ? 20.011 -0.314 39.739 1.000 59.684 809 VAL B N 1
ATOM 5040 C CA . VAL B 1 318 ? 20.424 1.024 40.142 1.000 58.607 809 VAL B CA 1
ATOM 5041 C C . VAL B 1 318 ? 21.216 1.704 39.013 1.000 60.731 809 VAL B C 1
ATOM 5042 O O . VAL B 1 318 ? 20.981 2.879 38.715 1.000 58.014 809 VAL B O 1
ATOM 5046 N N . ILE B 1 319 ? 22.141 0.968 38.378 1.000 59.600 810 ILE B N 1
ATOM 5047 C CA . ILE B 1 319 ? 22.994 1.551 37.354 1.000 62.865 810 ILE B CA 1
ATOM 5048 C C . ILE B 1 319 ? 22.141 2.109 36.216 1.000 64.729 810 ILE B C 1
ATOM 5049 O O . ILE B 1 319 ? 22.390 3.224 35.768 1.000 66.758 810 ILE B O 1
ATOM 5054 N N . SER B 1 320 ? 21.127 1.352 35.782 1.000 64.642 811 SER B N 1
ATOM 5055 C CA . SER B 1 320 ? 20.268 1.786 34.690 1.000 68.498 811 SER B CA 1
ATOM 5056 C C . SER B 1 320 ? 19.492 3.063 35.035 1.000 69.579 811 SER B C 1
ATOM 5057 O O . SER B 1 320 ? 19.149 3.833 34.138 1.000 70.293 811 SER B O 1
ATOM 5060 N N . LEU B 1 321 ? 19.194 3.302 36.319 1.000 68.874 812 LEU B N 1
ATOM 5061 C CA . LEU B 1 321 ? 18.479 4.513 36.700 1.000 72.559 812 LEU B CA 1
ATOM 5062 C C . LEU B 1 321 ? 19.456 5.666 36.946 1.000 73.244 812 LEU B C 1
ATOM 5063 O O . LEU B 1 321 ? 19.051 6.825 36.998 1.000 74.536 812 LEU B O 1
ATOM 5068 N N . SER B 1 322 ? 20.736 5.345 37.135 1.000 73.879 813 SER B N 1
ATOM 5069 C CA . SER B 1 322 ? 21.722 6.349 37.491 1.000 77.419 813 SER B CA 1
ATOM 5070 C C . SER B 1 322 ? 22.221 7.043 36.232 1.000 82.704 813 SER B C 1
ATOM 5071 O O . SER B 1 322 ? 22.097 6.498 35.137 1.000 81.662 813 SER B O 1
ATOM 5074 N N . SER B 1 323 ? 22.794 8.240 36.397 1.000 85.002 814 SER B N 1
ATOM 5075 C CA . SER B 1 323 ? 23.371 8.946 35.262 1.000 91.504 814 SER B CA 1
ATOM 5076 C C . SER B 1 323 ? 24.874 8.673 35.185 1.000 89.298 814 SER B C 1
ATOM 5077 O O . SER B 1 323 ? 25.531 9.092 34.244 1.000 86.665 814 SER B O 1
ATOM 5080 N N . ASN B 1 324 ? 25.417 7.978 36.192 1.000 88.507 815 ASN B N 1
ATOM 5081 C CA . ASN B 1 324 ? 26.853 7.779 36.296 1.000 85.506 815 ASN B CA 1
ATOM 5082 C C . ASN B 1 324 ? 27.225 6.485 35.583 1.000 80.712 815 ASN B C 1
ATOM 5083 O O . ASN B 1 324 ? 26.394 5.590 35.429 1.000 78.808 815 ASN B O 1
ATOM 5088 N N . ARG B 1 325 ? 28.477 6.415 35.124 1.000 79.296 816 ARG B N 1
ATOM 5089 C CA . ARG B 1 325 ? 28.915 5.330 34.263 1.000 77.179 816 ARG B CA 1
ATOM 5090 C C . ARG B 1 325 ? 29.920 4.473 35.028 1.000 72.077 816 ARG B C 1
ATOM 5091 O O . ARG B 1 325 ? 30.771 4.996 35.748 1.000 69.528 816 ARG B O 1
ATOM 5099 N N . PHE B 1 326 ? 29.798 3.150 34.882 1.000 68.106 817 PHE B N 1
ATOM 5100 C CA . PHE B 1 326 ? 30.549 2.212 35.701 1.000 66.259 817 PHE B CA 1
ATOM 5101 C C . PHE B 1 326 ? 31.104 1.078 34.857 1.000 64.259 817 PHE B C 1
ATOM 5102 O O . PHE B 1 326 ? 30.328 0.377 34.207 1.000 68.321 817 PHE B O 1
ATOM 5110 N N . ALA B 1 327 ? 32.434 0.886 34.912 1.000 63.218 818 ALA B N 1
ATOM 5111 C CA . ALA B 1 327 ? 33.117 -0.079 34.061 1.000 62.609 818 ALA B CA 1
ATOM 5112 C C . ALA B 1 327 ? 33.568 -1.286 34.873 1.000 59.567 818 ALA B C 1
ATOM 5113 O O . ALA B 1 327 ? 34.529 -1.197 35.635 1.000 57.082 818 ALA B O 1
ATOM 5115 N N . PHE B 1 328 ? 32.896 -2.419 34.665 1.000 58.781 819 PHE B N 1
ATOM 5116 C CA . PHE B 1 328 ? 33.255 -3.638 35.353 1.000 61.389 819 PHE B CA 1
ATOM 5117 C C . PHE B 1 328 ? 32.731 -4.825 34.558 1.000 64.524 819 PHE B C 1
ATOM 5118 O O . PHE B 1 328 ? 31.663 -4.730 33.956 1.000 66.370 819 PHE B O 1
ATOM 5126 N N . GLN B 1 329 ? 33.418 -5.964 34.611 1.000 71.028 820 GLN B N 1
ATOM 5127 C CA . GLN B 1 329 ? 32.743 -7.157 34.135 1.000 77.147 820 GLN B CA 1
ATOM 5128 C C . GLN B 1 329 ? 32.164 -7.952 35.303 1.000 73.715 820 GLN B C 1
ATOM 5129 O O . GLN B 1 329 ? 31.009 -8.363 35.220 1.000 69.520 820 GLN B O 1
ATOM 5135 N N . THR B 1 330 ? 32.894 -8.128 36.402 1.000 67.245 821 THR B N 1
ATOM 5136 C CA . THR B 1 330 ? 32.320 -8.967 37.443 1.000 61.768 821 THR B CA 1
ATOM 5137 C C . THR B 1 330 ? 31.904 -8.151 38.664 1.000 59.081 821 THR B C 1
ATOM 5138 O O . THR B 1 330 ? 32.306 -7.000 38.857 1.000 58.453 821 THR B O 1
ATOM 5142 N N . TYR B 1 331 ? 31.041 -8.796 39.461 1.000 54.532 822 TYR B N 1
ATOM 5143 C CA . TYR B 1 331 ? 30.778 -8.432 40.842 1.000 49.398 822 TYR B CA 1
ATOM 5144 C C . TYR B 1 331 ? 32.088 -7.980 41.476 1.000 47.247 822 TYR B C 1
ATOM 5145 O O . TYR B 1 331 ? 32.164 -6.886 42.018 1.000 46.297 822 TYR B O 1
ATOM 5154 N N . HIS B 1 332 ? 33.123 -8.817 41.370 1.000 48.001 823 HIS B N 1
ATOM 5155 C CA . HIS B 1 332 ? 34.428 -8.508 41.936 1.000 48.063 823 HIS B CA 1
ATOM 5156 C C . HIS B 1 332 ? 34.890 -7.135 41.464 1.000 47.991 823 HIS B C 1
ATOM 5157 O O . HIS B 1 332 ? 35.234 -6.286 42.291 1.000 49.164 823 HIS B O 1
ATOM 5164 N N . ASP B 1 333 ? 34.859 -6.919 40.140 1.000 50.174 824 ASP B N 1
ATOM 5165 C CA . ASP B 1 333 ? 35.361 -5.690 39.552 1.000 50.023 824 ASP B CA 1
ATOM 5166 C C . ASP B 1 333 ? 34.548 -4.487 40.013 1.000 48.467 824 ASP B C 1
ATOM 5167 O O . ASP B 1 333 ? 35.121 -3.440 40.311 1.000 48.077 824 ASP B O 1
ATOM 5172 N N . ALA B 1 334 ? 33.223 -4.650 40.074 1.000 48.817 825 ALA B N 1
ATOM 5173 C CA . ALA B 1 334 ? 32.355 -3.627 40.634 1.000 49.374 825 ALA B CA 1
ATOM 5174 C C . ALA B 1 334 ? 32.797 -3.237 42.046 1.000 46.448 825 ALA B C 1
ATOM 5175 O O . ALA B 1 334 ? 32.939 -2.060 42.337 1.000 46.720 825 ALA B O 1
ATOM 5177 N N . LYS B 1 335 ? 33.045 -4.215 42.917 1.000 44.901 826 LYS B N 1
ATOM 5178 C CA . LYS B 1 335 ? 33.441 -3.889 44.277 1.000 43.725 826 LYS B CA 1
ATOM 5179 C C . LYS B 1 335 ? 34.752 -3.118 44.251 1.000 42.480 826 LYS B C 1
ATOM 5180 O O . LYS B 1 335 ? 34.924 -2.223 45.068 1.000 41.569 826 LYS B O 1
ATOM 5186 N N . MET B 1 336 ? 35.662 -3.454 43.334 1.000 42.309 827 MET B N 1
ATOM 5187 C CA . MET B 1 336 ? 36.957 -2.794 43.347 1.000 46.123 827 MET B CA 1
ATOM 5188 C C . MET B 1 336 ? 36.845 -1.340 42.864 1.000 46.912 827 MET B C 1
ATOM 5189 O O . MET B 1 336 ? 37.776 -0.563 43.082 1.000 44.177 827 MET B O 1
ATOM 5194 N N . LEU B 1 337 ? 35.698 -0.959 42.273 1.000 48.690 828 LEU B N 1
ATOM 5195 C CA . LEU B 1 337 ? 35.480 0.409 41.821 1.000 49.771 828 LEU B CA 1
ATOM 5196 C C . LEU B 1 337 ? 35.344 1.337 43.024 1.000 48.374 828 LEU B C 1
ATOM 5197 O O . LEU B 1 337 ? 35.606 2.526 42.901 1.000 48.887 828 LEU B O 1
ATOM 5202 N N . ALA B 1 338 ? 34.942 0.807 44.180 1.000 44.545 829 ALA B N 1
ATOM 5203 C CA . ALA B 1 338 ? 34.786 1.622 45.370 1.000 44.388 829 ALA B CA 1
ATOM 5204 C C . ALA B 1 338 ? 36.150 1.855 46.010 1.000 45.461 829 ALA B C 1
ATOM 5205 O O . ALA B 1 338 ? 36.468 1.262 47.041 1.000 43.635 829 ALA B O 1
ATOM 5207 N N . LYS B 1 339 ? 36.940 2.739 45.409 1.000 48.313 830 LYS B N 1
ATOM 5208 C CA . LYS B 1 339 ? 38.360 2.852 45.719 1.000 50.697 830 LYS B CA 1
ATOM 5209 C C . LYS B 1 339 ? 38.592 3.407 47.124 1.000 49.253 830 LYS B C 1
ATOM 5210 O O . LYS B 1 339 ? 39.543 2.999 47.782 1.000 48.652 830 LYS B O 1
ATOM 5216 N N . GLU B 1 340 ? 37.733 4.316 47.591 1.000 47.885 831 GLU B N 1
ATOM 5217 C CA . GLU B 1 340 ? 37.886 4.881 48.926 1.000 50.958 831 GLU B CA 1
ATOM 5218 C C . GLU B 1 340 ? 37.619 3.796 49.975 1.000 46.387 831 GLU B C 1
ATOM 5219 O O . GLU B 1 340 ? 38.341 3.699 50.961 1.000 45.068 831 GLU B O 1
ATOM 5225 N N . TYR B 1 341 ? 36.591 2.970 49.741 1.000 43.899 832 TYR B N 1
ATOM 5226 C CA . TYR B 1 341 ? 36.202 1.908 50.663 1.000 42.202 832 TYR B CA 1
ATOM 5227 C C . TYR B 1 341 ? 37.301 0.851 50.701 1.000 42.392 832 TYR B C 1
ATOM 5228 O O . TYR B 1 341 ? 37.749 0.479 51.781 1.000 41.695 832 TYR B O 1
ATOM 5237 N N . GLN B 1 342 ? 37.755 0.409 49.523 1.000 41.110 833 GLN B N 1
ATOM 5238 C CA . GLN B 1 342 ? 38.759 -0.641 49.428 1.000 43.547 833 GLN B CA 1
ATOM 5239 C C . GLN B 1 342 ? 40.075 -0.198 50.058 1.000 45.121 833 GLN B C 1
ATOM 5240 O O . GLN B 1 342 ? 40.727 -1.005 50.715 1.000 47.482 833 GLN B O 1
ATOM 5246 N N . SER B 1 343 ? 40.479 1.066 49.887 1.000 46.625 834 SER B N 1
ATOM 5247 C CA . SER B 1 343 ? 41.745 1.485 50.474 1.000 47.252 834 SER B CA 1
ATOM 5248 C C . SER B 1 343 ? 41.597 1.662 51.986 1.000 43.999 834 SER B C 1
ATOM 5249 O O . SER B 1 343 ? 42.539 1.370 52.707 1.000 43.668 834 SER B O 1
ATOM 5252 N N . THR B 1 344 ? 40.434 2.102 52.481 1.000 42.079 835 THR B N 1
ATOM 5253 C CA . THR B 1 344 ? 40.211 2.128 53.929 1.000 40.657 835 THR B CA 1
ATOM 5254 C C . THR B 1 344 ? 40.201 0.692 54.482 1.000 39.460 835 THR B C 1
ATOM 5255 O O . THR B 1 344 ? 40.734 0.430 55.562 1.000 37.691 835 THR B O 1
ATOM 5259 N N . LYS B 1 345 ? 39.628 -0.251 53.725 1.000 38.332 836 LYS B N 1
ATOM 5260 C CA . LYS B 1 345 ? 39.597 -1.644 54.139 1.000 37.853 836 LYS B CA 1
ATOM 5261 C C . LYS B 1 345 ? 41.020 -2.170 54.309 1.000 40.658 836 LYS B C 1
ATOM 5262 O O . LYS B 1 345 ? 41.337 -2.826 55.313 1.000 40.656 836 LYS B O 1
ATOM 5268 N N . GLU B 1 346 ? 41.890 -1.846 53.346 1.000 43.479 837 GLU B N 1
ATOM 5269 C CA . GLU B 1 346 ? 43.271 -2.308 53.376 1.000 45.978 837 GLU B CA 1
ATOM 5270 C C . GLU B 1 346 ? 44.003 -1.733 54.593 1.000 43.645 837 GLU B C 1
ATOM 5271 O O . GLU B 1 346 ? 44.715 -2.453 55.285 1.000 43.439 837 GLU B O 1
ATOM 5277 N N . TYR B 1 347 ? 43.826 -0.435 54.851 1.000 42.839 838 TYR B N 1
ATOM 5278 C CA . TYR B 1 347 ? 44.412 0.203 56.020 1.000 46.346 838 TYR B CA 1
ATOM 5279 C C . TYR B 1 347 ? 43.910 -0.458 57.306 1.000 42.600 838 TYR B C 1
ATOM 5280 O O . TYR B 1 347 ? 44.679 -0.613 58.250 1.000 40.994 838 TYR B O 1
ATOM 5289 N N . PHE B 1 348 ? 42.616 -0.819 57.339 1.000 39.173 839 PHE B N 1
ATOM 5290 C CA . PHE B 1 348 ? 42.018 -1.434 58.519 1.000 38.836 839 PHE B CA 1
ATOM 5291 C C . PHE B 1 348 ? 42.695 -2.775 58.800 1.000 37.768 839 PHE B C 1
ATOM 5292 O O . PHE B 1 348 ? 43.170 -3.009 59.909 1.000 37.419 839 PHE B O 1
ATOM 5300 N N . PHE B 1 349 ? 42.775 -3.628 57.776 1.000 38.859 840 PHE B N 1
ATOM 5301 C CA . PHE B 1 349 ? 43.403 -4.933 57.907 1.000 39.832 840 PHE B CA 1
ATOM 5302 C C . PHE B 1 349 ? 44.848 -4.815 58.398 1.000 42.270 840 PHE B C 1
ATOM 5303 O O . PHE B 1 349 ? 45.276 -5.614 59.251 1.000 39.990 840 PHE B O 1
ATOM 5311 N N . LYS B 1 350 ? 45.601 -3.832 57.879 1.000 43.190 841 LYS B N 1
ATOM 5312 C CA . LYS B 1 350 ? 46.986 -3.690 58.298 1.000 46.476 841 LYS B CA 1
ATOM 5313 C C . LYS B 1 350 ? 47.033 -3.197 59.739 1.000 44.118 841 LYS B C 1
ATOM 5314 O O . LYS B 1 350 ? 47.884 -3.632 60.506 1.000 43.608 841 LYS B O 1
ATOM 5320 N N . ALA B 1 351 ? 46.143 -2.265 60.107 1.000 42.374 842 ALA B N 1
ATOM 5321 C CA . ALA B 1 351 ? 46.096 -1.778 61.476 1.000 42.049 842 ALA B CA 1
ATOM 5322 C C . ALA B 1 351 ? 45.869 -2.950 62.441 1.000 39.677 842 ALA B C 1
ATOM 5323 O O . ALA B 1 351 ? 46.468 -3.009 63.505 1.000 39.144 842 ALA B O 1
ATOM 5325 N N . LEU B 1 352 ? 45.033 -3.911 62.037 1.000 38.875 843 LEU B N 1
ATOM 5326 C CA . LEU B 1 352 ? 44.728 -5.078 62.861 1.000 37.778 843 LEU B CA 1
ATOM 5327 C C . LEU B 1 352 ? 45.971 -5.963 63.005 1.000 38.274 843 LEU B C 1
ATOM 5328 O O . LEU B 1 352 ? 46.353 -6.378 64.105 1.000 36.430 843 LEU B O 1
ATOM 5333 N N . SER B 1 353 ? 46.636 -6.217 61.877 1.000 40.983 844 SER B N 1
ATOM 5334 C CA . SER B 1 353 ? 47.860 -7.005 61.892 1.000 43.520 844 SER B CA 1
ATOM 5335 C C . SER B 1 353 ? 48.938 -6.313 62.730 1.000 45.237 844 SER B C 1
ATOM 5336 O O . SER B 1 353 ? 49.558 -6.940 63.573 1.000 45.250 844 SER B O 1
ATOM 5339 N N . GLU B 1 354 ? 49.134 -5.009 62.537 1.000 49.078 845 GLU B N 1
ATOM 5340 C CA . GLU B 1 354 ? 50.154 -4.267 63.271 1.000 55.153 845 GLU B CA 1
ATOM 5341 C C . GLU B 1 354 ? 49.902 -4.332 64.776 1.000 51.312 845 GLU B C 1
ATOM 5342 O O . GLU B 1 354 ? 50.843 -4.402 65.551 1.000 52.106 845 GLU B O 1
ATOM 5348 N N . SER B 1 355 ? 48.632 -4.269 65.184 1.000 48.728 846 SER B N 1
ATOM 5349 C CA . SER B 1 355 ? 48.280 -4.271 66.597 1.000 48.477 846 SER B CA 1
ATOM 5350 C C . SER B 1 355 ? 48.236 -5.690 67.165 1.000 46.393 846 SER B C 1
ATOM 5351 O O . SER B 1 355 ? 47.846 -5.868 68.316 1.000 45.922 846 SER B O 1
ATOM 5354 N N . LEU B 1 356 ? 48.585 -6.691 66.348 1.000 44.433 847 LEU B N 1
ATOM 5355 C CA . LEU B 1 356 ? 48.710 -8.072 66.790 1.000 43.801 847 LEU B CA 1
ATOM 5356 C C . LEU B 1 356 ? 47.333 -8.673 67.064 1.000 42.484 847 LEU B C 1
ATOM 5357 O O . LEU B 1 356 ? 47.209 -9.545 67.918 1.000 43.585 847 LEU B O 1
ATOM 5362 N N . CYS B 1 357 ? 46.305 -8.238 66.333 1.000 41.171 848 CYS B N 1
ATOM 5363 C CA . CYS B 1 357 ? 45.009 -8.898 66.398 1.000 39.363 848 CYS B CA 1
ATOM 5364 C C . CYS B 1 357 ? 44.899 -10.069 65.428 1.000 38.742 848 CYS B C 1
ATOM 5365 O O . CYS B 1 357 ? 43.882 -10.766 65.426 1.000 36.107 848 CYS B O 1
ATOM 5368 N N . GLY B 1 358 ? 45.923 -10.277 64.588 1.000 38.303 849 GLY B N 1
ATOM 5369 C CA . GLY B 1 358 ? 45.860 -11.312 63.575 1.000 38.309 849 GLY B CA 1
ATOM 5370 C C . GLY B 1 358 ? 45.595 -10.752 62.180 1.000 39.081 849 GLY B C 1
ATOM 5371 O O . GLY B 1 358 ? 45.424 -9.549 61.975 1.000 39.654 849 GLY B O 1
ATOM 5372 N N . LYS B 1 359 ? 45.565 -11.663 61.212 1.000 39.303 850 LYS B N 1
ATOM 5373 C CA . LYS B 1 359 ? 45.303 -11.302 59.839 1.000 42.589 850 LYS B CA 1
ATOM 5374 C C . LYS B 1 359 ? 43.910 -11.791 59.480 1.000 39.031 850 LYS B C 1
ATOM 5375 O O . LYS B 1 359 ? 43.591 -12.960 59.665 1.000 38.427 850 LYS B O 1
ATOM 5381 N N . TRP B 1 360 ? 43.118 -10.853 58.968 1.000 37.422 851 TRP B N 1
ATOM 5382 C CA . TRP B 1 360 ? 41.813 -11.111 58.385 1.000 36.861 851 TRP B CA 1
ATOM 5383 C C . TRP B 1 360 ? 41.892 -12.231 57.350 1.000 39.734 851 TRP B C 1
ATOM 5384 O O . TRP B 1 360 ? 42.800 -12.246 56.520 1.000 39.610 851 TRP B O 1
ATOM 5395 N N . ILE B 1 361 ? 40.912 -13.143 57.396 1.000 40.377 852 ILE B N 1
ATOM 5396 C CA . ILE B 1 361 ? 40.788 -14.184 56.393 1.000 45.428 852 ILE B CA 1
ATOM 5397 C C . ILE B 1 361 ? 39.596 -13.869 55.493 1.000 47.204 852 ILE B C 1
ATOM 5398 O O . ILE B 1 361 ? 38.429 -13.961 55.909 1.000 46.435 852 ILE B O 1
ATOM 5403 N N . GLY B 1 362 ? 39.923 -13.495 54.257 1.000 45.013 853 GLY B N 1
ATOM 5404 C CA . GLY B 1 362 ? 38.907 -13.147 53.278 1.000 51.382 853 GLY B CA 1
ATOM 5405 C C . GLY B 1 362 ? 38.820 -14.211 52.190 1.000 54.317 853 GLY B C 1
ATOM 5406 O O . GLY B 1 362 ? 39.825 -14.808 51.820 1.000 64.614 853 GLY B O 1
ATOM 5407 N N . LYS B 1 363 ? 37.616 -14.426 51.663 1.000 54.531 854 LYS B N 1
ATOM 5408 C CA . LYS B 1 363 ? 37.423 -15.430 50.636 1.000 57.336 854 LYS B CA 1
ATOM 5409 C C . LYS B 1 363 ? 38.350 -15.116 49.465 1.000 60.521 854 LYS B C 1
ATOM 5410 O O . LYS B 1 363 ? 38.828 -13.992 49.322 1.000 64.298 854 LYS B O 1
ATOM 5416 N N . PRO B 1 364 ? 38.646 -16.092 48.584 1.000 62.910 855 PRO B N 1
ATOM 5417 C CA . PRO B 1 364 ? 39.400 -15.798 47.365 1.000 67.770 855 PRO B CA 1
ATOM 5418 C C . PRO B 1 364 ? 38.523 -15.059 46.352 1.000 71.558 855 PRO B C 1
ATOM 5419 O O . PRO B 1 364 ? 37.319 -15.294 46.285 1.000 68.175 855 PRO B O 1
ATOM 5423 N N . TYR B 1 365 ? 39.151 -14.170 45.564 1.000 73.988 856 TYR B N 1
ATOM 5424 C CA . TYR B 1 365 ? 38.474 -13.282 44.626 1.000 75.485 856 TYR B CA 1
ATOM 5425 C C . TYR B 1 365 ? 37.611 -14.041 43.618 1.000 77.414 856 TYR B C 1
ATOM 5426 O O . TYR B 1 365 ? 36.731 -13.446 42.996 1.000 77.061 856 TYR B O 1
ATOM 5435 N N . GLU B 1 366 ? 37.884 -15.339 43.425 1.000 75.574 857 GLU B N 1
ATOM 5436 C CA . GLU B 1 366 ? 37.233 -16.114 42.381 1.000 76.341 857 GLU B CA 1
ATOM 5437 C C . GLU B 1 366 ? 35.777 -16.398 42.750 1.000 73.924 857 GLU B C 1
ATOM 5438 O O . GLU B 1 366 ? 34.968 -16.666 41.866 1.000 73.414 857 GLU B O 1
ATOM 5444 N N . HIS B 1 367 ? 35.451 -16.340 44.049 1.000 67.024 858 HIS B N 1
ATOM 5445 C CA . HIS B 1 367 ? 34.073 -16.448 44.505 1.000 67.441 858 HIS B CA 1
ATOM 5446 C C . HIS B 1 367 ? 33.237 -15.269 44.005 1.000 64.454 858 HIS B C 1
ATOM 5447 O O . HIS B 1 367 ? 32.031 -15.422 43.819 1.000 66.501 858 HIS B O 1
ATOM 5454 N N . ASP B 1 368 ? 33.879 -14.104 43.809 1.000 56.781 859 ASP B N 1
ATOM 5455 C CA . ASP B 1 368 ? 33.203 -12.891 43.366 1.000 54.844 859 ASP B CA 1
ATOM 5456 C C . ASP B 1 368 ? 33.401 -12.644 41.870 1.000 58.010 859 ASP B C 1
ATOM 5457 O O . ASP B 1 368 ? 32.898 -11.662 41.342 1.000 61.182 859 ASP B O 1
ATOM 5462 N N . MET B 1 369 ? 34.123 -13.519 41.172 1.000 61.255 860 MET B N 1
ATOM 5463 C CA . MET B 1 369 ? 34.310 -13.346 39.740 1.000 64.427 860 MET B CA 1
ATOM 5464 C C . MET B 1 369 ? 33.200 -14.085 38.998 1.000 63.266 860 MET B C 1
ATOM 5465 O O . MET B 1 369 ? 33.419 -15.131 38.399 1.000 64.676 860 MET B O 1
ATOM 5470 N N . PHE B 1 370 ? 31.991 -13.530 39.093 1.000 61.750 861 PHE B N 1
ATOM 5471 C CA . PHE B 1 370 ? 30.863 -13.962 38.290 1.000 63.777 861 PHE B CA 1
ATOM 5472 C C . PHE B 1 370 ? 30.259 -12.710 37.657 1.000 66.615 861 PHE B C 1
ATOM 5473 O O . PHE B 1 370 ? 30.562 -11.598 38.083 1.000 59.436 861 PHE B O 1
ATOM 5481 N N . GLY B 1 371 ? 29.427 -12.900 36.630 1.000 76.796 862 GLY B N 1
ATOM 5482 C CA . GLY B 1 371 ? 28.948 -11.785 35.832 1.000 84.254 862 GLY B CA 1
ATOM 5483 C C . GLY B 1 371 ? 27.748 -12.201 34.998 1.000 96.125 862 GLY B C 1
ATOM 5484 O O . GLY B 1 371 ? 27.089 -13.183 35.330 1.000 103.770 862 GLY B O 1
ATOM 5485 N N . TYR B 1 372 ? 27.485 -11.448 33.918 1.000 108.730 863 TYR B N 1
ATOM 5486 C CA . TYR B 1 372 ? 26.306 -11.658 33.083 1.000 117.594 863 TYR B CA 1
ATOM 5487 C C . TYR B 1 372 ? 26.311 -10.650 31.932 1.000 116.716 863 TYR B C 1
ATOM 5488 O O . TYR B 1 372 ? 27.192 -10.835 31.055 1.000 112.042 863 TYR B O 1
#

Radius of gyration: 29.56 Å; Cα contacts (8 Å, |Δi|>4): 1515; chains: 2; bounding box: 66×66×87 Å

Organism: Hydra vulgaris (NCBI:txid6087)

Foldseek 3Di:
DQEDDQVVLQVQVVQQVVVVPVADDPDDQFQKKKWKWKFFDPDPVDGTDIDTFKMKTAQFAEDPVQQDQQLLFAGDRHGQLLNLLQVLVVLLVLLLCVLVVHDPGQWDPDVPQAIEGPPRIAMEMEMQAQWADQSLDDDDPPDDQRLAWWFAPDGRHHTDGDDLVPFTHTTPLVVLLLCQFQASNALQSVVHYAHHHHQEYEHEPSDDQVSSCCSRACRLVDLPVADPPTDRHDHGYYYHDDHPDNPPPDHHDQWMWMDGPPDPHIFIARNHNRDGPVPGGDCSTLVVVVVSSVSSQVSRPDDDDDQWQLRSSVVSVSSVVSVVSVQVSCVVSVSRGDGDDDSSSGGHHD/DPAPLEDDQVVLQVQVVQQVVVDVVQYPQFQKKKWKWKFADPDPVDGTDIDTFKMKTFQFAAQLVQLPFPLQFAGARHGQLQNLLQVLVVLLVLLLCVLVVHDPGQWDDPPVQAIEGPPRIAMEMEMQAQWADLLLDDDDVVQRLAWWFAPPTNPHTDGDPVVNSLTHTTPLVVLLLCQFQASNALQSVVHYAHHHHQEYEYEPSDDQVSSCCSRACSQVDPDVADPVTDRHDHHYYYHDDHDPSSPPPDNDQWMWMDGPPDPHIFIARNHNRDGPVPGGDCSTLNVVVVSSVVSVVSGPDDDDDFWQLRSSVVSPSSVVSSVVVQVSCVVSVSDGRRDHDSSSGGDHD

Secondary structure (DSSP, 8-state):
--B--HHHHHHHHHHHHHHHHHHS-S----S-EEEEEEEE-SSTTSPPEEEEEEEEE-S-B--TTT--SSS-S-SB--HHHHHHHHHHHHHHHHHHHHHTT-SS-SEEE-SSS-EEE-TTEEEEEEEEEPPSSGGG--------STT--EEE-GGGS-EEEPP---S--B-HHHHHHHHHHH-SSHHHHTTTBPPP--SEEEEEETB-HHHHHHHHTSSSS------TT------EEE--S--S-----S---SEEEEEETT-SS-EEEETTTTEETTS---TTSHHHHHHHHHHHHHHSSS----SSHHHHHHT-HHHHHHHHHHHHHHHHTTS-------GGGS----/-----B--HHHHHHHHHHHHHHHHHH----S-EEEEEEEE-SSTTBPPEEEEEEEEE-S-B--SSS--STT-S-SB--HHHHHHHHHHHHHHHHHHHHHTT-SS-SEEE-SSS-EEE-TTEEEEEEEEEPPSSGGG-------TT--EEE-SSSSSEEEPP--TT---B-HHHHHHHHHHH-SSHHHHTTTBPPP--SEEEEEET--HHHHHHHHTSSSS---S--TT------EEE--S----TT-SS---SEEEEEETT-SS-EEEETTTTEETTS---TTSHHHHHHHHHHHHHH-SS----SSHHHHHHH-HHHHHHHHHHHHHHHHTTS-------GGGS----